Protein A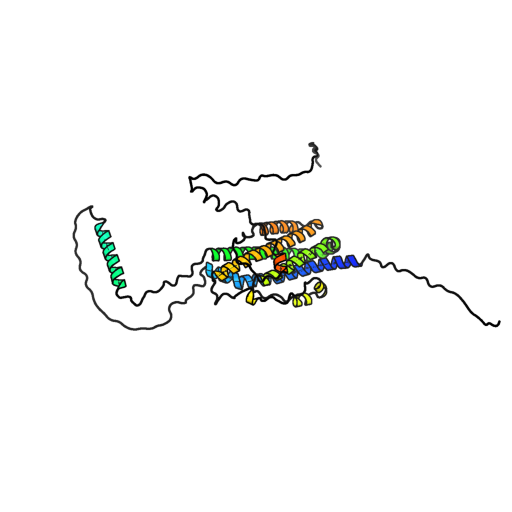F-A0A8R1Y646-F1 (afdb_monomer_lite)

Sequence (381 aa):
MPRSSKRNHPKTAKSTHMQVKSTTNSNLDDDREKVEAAIFFLRCQEWMTRKYIKEIRIIYLNPLDELCSGKKRVVESVSKSMEHSSSDSARGANKVAGVGDGRIFSMDKVSEKLQQALKILQRNDGEMAQSYRPVTREKTVSLADCCALYRLKTVLEAMQELLDIQASLDKWFENNKTNMNVYKSRLKNLLTSALTNFEMAYIITELFAVQQVPRQEIQKIKPEYSKYIRPDINTRDITIINKPLDKGVITRDYIKKLEGQINHFRTVVYEIAKNLEIIIELIIADVRDHHLEVNVKQIAMIIDNLPPKYRFPETIHHLSSFAKKLLANAPPNPDSGHIFGSFLNDSHSGSTNSRLLTQASERSKSCSLRSHTDMSATYEA

Structure (mmCIF, N/CA/C/O backbone):
data_AF-A0A8R1Y646-F1
#
_entry.id   AF-A0A8R1Y646-F1
#
loop_
_atom_site.group_PDB
_atom_site.id
_atom_site.type_symbol
_atom_site.label_atom_id
_atom_site.label_alt_id
_atom_site.label_comp_id
_atom_site.label_asym_id
_atom_site.label_entity_id
_atom_site.label_seq_id
_atom_site.pdbx_PDB_ins_code
_atom_site.Cartn_x
_atom_site.Cartn_y
_atom_site.Cartn_z
_atom_site.occupancy
_atom_site.B_iso_or_equiv
_atom_site.auth_seq_id
_atom_site.auth_comp_id
_atom_site.auth_asym_id
_atom_site.auth_atom_id
_atom_site.pdbx_PDB_model_num
ATOM 1 N N . MET A 1 1 ? -97.621 -12.076 -2.045 1.00 40.16 1 MET A N 1
ATOM 2 C CA . MET A 1 1 ? -98.147 -13.408 -1.662 1.00 40.16 1 MET A CA 1
ATOM 3 C C . MET A 1 1 ? -97.281 -14.484 -2.311 1.00 40.16 1 MET A C 1
ATOM 5 O O . MET A 1 1 ? -96.932 -14.254 -3.458 1.00 40.16 1 MET A O 1
ATOM 9 N N . PRO A 1 2 ? -97.006 -15.657 -1.706 1.00 48.69 2 PRO A N 1
ATOM 10 C CA . PRO A 1 2 ? -96.824 -15.981 -0.286 1.00 48.69 2 PRO A CA 1
ATOM 11 C C . PRO A 1 2 ? -95.519 -16.786 0.021 1.00 48.69 2 PRO A C 1
ATOM 13 O O . PRO A 1 2 ? -94.970 -17.445 -0.848 1.00 48.69 2 PRO A O 1
ATOM 16 N N . ARG A 1 3 ? -95.152 -16.805 1.320 1.00 40.31 3 ARG A N 1
ATOM 17 C CA . ARG A 1 3 ? -94.457 -17.866 2.112 1.00 40.31 3 ARG A CA 1
ATOM 18 C C . ARG A 1 3 ? -92.945 -18.112 1.882 1.00 40.31 3 ARG A C 1
ATOM 20 O O . ARG A 1 3 ? -92.537 -18.500 0.805 1.00 40.31 3 ARG A O 1
ATOM 27 N N . SER A 1 4 ? -92.045 -17.830 2.839 1.00 44.28 4 SER A N 1
ATOM 28 C CA . SER A 1 4 ? -91.867 -18.361 4.221 1.00 44.28 4 SER A CA 1
ATOM 29 C C . SER A 1 4 ? -91.226 -19.756 4.278 1.00 44.28 4 SER A C 1
ATOM 31 O O . SER A 1 4 ? -91.889 -20.732 3.952 1.00 44.28 4 SER A O 1
ATOM 33 N N . SER A 1 5 ? -89.994 -19.866 4.800 1.00 43.81 5 SER A N 1
ATOM 34 C CA . SER A 1 5 ? -89.724 -20.416 6.150 1.00 43.81 5 SER A CA 1
ATOM 35 C C . SER A 1 5 ? -88.210 -20.395 6.471 1.00 43.81 5 SER A C 1
ATOM 37 O O . SER A 1 5 ? -87.403 -20.727 5.616 1.00 43.81 5 SER A O 1
ATOM 39 N N . LYS A 1 6 ? -87.827 -19.812 7.625 1.00 44.69 6 LYS A N 1
ATOM 40 C CA . LYS A 1 6 ? -87.193 -20.463 8.807 1.00 44.69 6 LYS A CA 1
ATOM 41 C C . LYS A 1 6 ? -85.725 -20.898 8.614 1.00 44.69 6 LYS A C 1
ATOM 43 O O . LYS A 1 6 ? -85.408 -21.542 7.638 1.00 44.69 6 LYS A O 1
ATOM 48 N N . ARG A 1 7 ? -84.787 -20.746 9.551 1.00 41.31 7 ARG A N 1
ATOM 49 C CA . ARG A 1 7 ? -84.633 -20.087 10.865 1.00 41.31 7 ARG A CA 1
ATOM 50 C C . ARG A 1 7 ? -83.195 -20.451 11.301 1.00 41.31 7 ARG A C 1
ATOM 52 O O . ARG A 1 7 ? -82.766 -21.555 10.982 1.00 41.31 7 ARG A O 1
ATOM 59 N N . ASN A 1 8 ? -82.538 -19.579 12.073 1.00 42.00 8 ASN A N 1
ATOM 60 C CA . ASN A 1 8 ? -81.530 -19.853 13.127 1.00 42.00 8 ASN A CA 1
ATOM 61 C C . ASN A 1 8 ? -80.222 -19.038 13.004 1.00 42.00 8 ASN A C 1
ATOM 63 O O . ASN A 1 8 ? -79.324 -19.351 12.235 1.00 42.00 8 ASN A O 1
ATOM 67 N N . HIS A 1 9 ? -80.127 -18.013 13.856 1.00 38.75 9 HIS A N 1
ATOM 68 C CA . HIS A 1 9 ? -78.897 -17.409 14.396 1.00 38.75 9 HIS A CA 1
ATOM 69 C C . HIS A 1 9 ? -78.486 -18.190 15.672 1.00 38.75 9 HIS A C 1
ATOM 71 O O . HIS A 1 9 ? -79.383 -18.802 16.262 1.00 38.75 9 HIS A O 1
ATOM 77 N N . PRO A 1 10 ? -77.212 -18.184 16.146 1.00 41.09 10 PRO A N 1
ATOM 78 C CA . PRO A 1 10 ? -76.658 -17.015 16.861 1.00 41.09 10 PRO A CA 1
ATOM 79 C C . PRO A 1 10 ? -75.132 -16.747 16.763 1.00 41.09 10 PRO A C 1
ATOM 81 O O . PRO A 1 10 ? -74.328 -17.643 16.553 1.00 41.09 10 PRO A O 1
ATOM 84 N N . LYS A 1 11 ? -74.795 -15.459 16.974 1.00 40.72 11 LYS A N 1
ATOM 85 C CA . LYS A 1 11 ? -73.634 -14.836 17.664 1.00 40.72 11 LYS A CA 1
ATOM 86 C C . LYS A 1 11 ? -72.267 -15.555 17.638 1.00 40.72 11 LYS A C 1
ATOM 88 O O . LYS A 1 11 ? -72.144 -16.650 18.168 1.00 40.72 11 LYS A O 1
ATOM 93 N N . THR A 1 12 ? -71.194 -14.849 17.242 1.00 38.22 12 THR A N 1
ATOM 94 C CA . THR A 1 12 ? -70.172 -14.217 18.130 1.00 38.22 12 THR A CA 1
ATOM 95 C C . THR A 1 12 ? -69.019 -13.611 17.292 1.00 38.22 12 THR A C 1
ATOM 97 O O . THR A 1 12 ? -68.732 -14.056 16.186 1.00 38.22 12 THR A O 1
ATOM 100 N N . ALA A 1 13 ? -68.420 -12.545 17.825 1.00 37.38 13 ALA A N 1
ATOM 101 C CA . ALA A 1 13 ? -67.476 -11.583 17.253 1.00 37.38 13 ALA A CA 1
ATOM 102 C C . ALA A 1 13 ? -66.202 -12.119 16.564 1.00 37.38 13 ALA A C 1
ATOM 104 O O . ALA A 1 13 ? -65.573 -13.061 17.041 1.00 37.38 13 ALA A O 1
ATOM 105 N N . LYS A 1 14 ? -65.727 -11.382 15.545 1.00 43.88 14 LYS A N 1
ATOM 106 C CA . LYS A 1 14 ? -64.296 -11.276 15.211 1.00 43.88 14 LYS A CA 1
ATOM 107 C C . LYS A 1 14 ? -63.901 -9.822 14.939 1.00 43.88 14 LYS A C 1
ATOM 109 O O . LYS A 1 14 ? -64.386 -9.185 14.012 1.00 43.88 14 LYS A O 1
ATOM 114 N N . SER A 1 15 ? -63.031 -9.350 15.825 1.00 39.81 15 SER A N 1
A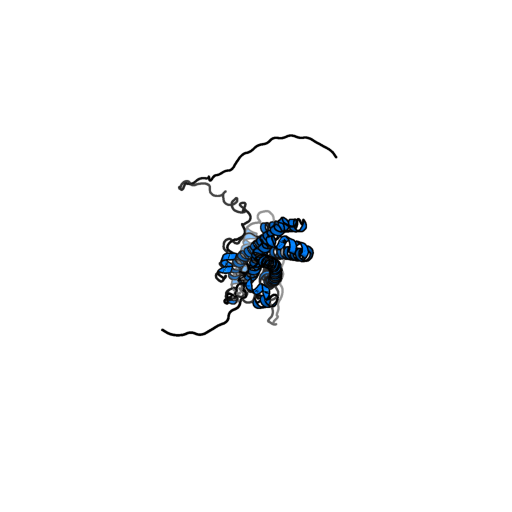TOM 115 C CA . SER A 1 15 ? -62.260 -8.111 15.808 1.00 39.81 15 SER A CA 1
ATOM 116 C C . SER A 1 15 ? -61.292 -8.079 14.620 1.00 39.81 15 SER A C 1
ATOM 118 O O . SER A 1 15 ? -60.575 -9.054 14.388 1.00 39.81 15 SER A O 1
ATOM 120 N N . THR A 1 16 ? -61.242 -6.957 13.899 1.00 43.12 16 THR A N 1
ATOM 121 C CA . THR A 1 16 ? -60.215 -6.675 12.887 1.00 43.12 16 THR A CA 1
ATOM 122 C C . THR A 1 16 ? -59.122 -5.841 13.544 1.00 43.12 16 THR A C 1
ATOM 124 O O . THR A 1 16 ? -59.188 -4.616 13.600 1.00 43.12 16 THR A O 1
ATOM 127 N N . HIS A 1 17 ? -58.121 -6.530 14.085 1.00 44.28 17 HIS A N 1
ATOM 128 C CA . HIS A 1 17 ? -56.900 -5.930 14.606 1.00 44.28 17 HIS A CA 1
ATOM 129 C C . HIS A 1 17 ? -56.052 -5.439 13.421 1.00 44.28 17 HIS A C 1
ATOM 131 O O . HIS A 1 17 ? -55.435 -6.239 12.719 1.00 44.28 17 HIS A O 1
ATOM 137 N N . MET A 1 18 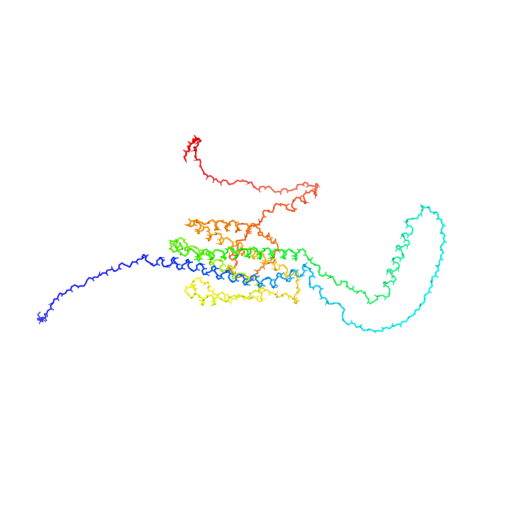? -55.997 -4.123 13.192 1.00 45.62 18 MET A N 1
ATOM 138 C CA . MET A 1 18 ? -54.928 -3.525 12.390 1.00 45.62 18 MET A CA 1
ATOM 139 C C . MET A 1 18 ? -53.623 -3.686 13.174 1.00 45.62 18 MET A C 1
ATOM 141 O O . MET A 1 18 ? -53.406 -3.038 14.196 1.00 45.62 18 MET A O 1
ATOM 145 N N . GLN A 1 19 ? -52.774 -4.618 12.746 1.00 43.00 19 GLN A N 1
ATOM 146 C CA . GLN A 1 19 ? -51.403 -4.724 13.232 1.00 43.00 19 GLN A CA 1
ATOM 147 C C . GLN A 1 19 ? -50.601 -3.520 12.729 1.00 43.00 19 GLN A C 1
ATOM 149 O O . GLN A 1 19 ? -50.242 -3.430 11.556 1.00 43.00 19 GLN A O 1
ATOM 154 N N . VAL A 1 20 ? -50.298 -2.609 13.651 1.00 44.31 20 VAL A N 1
ATOM 155 C CA . VAL A 1 20 ? -49.188 -1.665 13.533 1.00 44.31 20 VAL A CA 1
ATOM 156 C C . VAL A 1 20 ? -47.902 -2.491 13.527 1.00 44.31 20 VAL A C 1
ATOM 158 O O . VAL A 1 20 ? -47.555 -3.134 14.516 1.00 44.31 20 VAL A O 1
ATOM 161 N N . LYS A 1 21 ? -47.222 -2.525 12.380 1.00 42.44 21 LYS A N 1
ATOM 162 C CA . LYS A 1 21 ? -45.924 -3.182 12.214 1.00 42.44 21 LYS A CA 1
ATOM 163 C C . LYS A 1 21 ? -44.884 -2.370 12.994 1.00 42.44 21 LYS A C 1
ATOM 165 O O . LYS A 1 21 ? -44.671 -1.199 12.705 1.00 42.44 21 LYS A O 1
ATOM 170 N N . SER A 1 22 ? -44.271 -2.984 13.998 1.00 41.16 22 SER A N 1
ATOM 171 C CA . SER A 1 22 ? -43.205 -2.404 14.818 1.00 41.16 22 SER A CA 1
ATOM 172 C C . SER A 1 22 ? -41.946 -2.136 13.980 1.00 41.16 22 SER A C 1
ATOM 174 O O . SER A 1 22 ? -41.256 -3.076 13.586 1.00 41.16 22 SER A O 1
ATOM 176 N N . THR A 1 23 ? -41.632 -0.868 13.716 1.00 47.03 23 THR A N 1
ATOM 177 C CA . THR A 1 23 ? -40.525 -0.428 12.838 1.00 47.03 23 THR A CA 1
ATOM 178 C C . THR A 1 23 ? -39.174 -0.259 13.552 1.00 47.03 23 THR A C 1
ATOM 180 O O . THR A 1 23 ? -38.216 0.216 12.953 1.00 47.03 23 THR A O 1
ATOM 183 N N . THR A 1 24 ? -39.057 -0.609 14.835 1.00 48.28 24 THR A N 1
ATOM 184 C CA . THR A 1 24 ? -37.911 -0.153 15.648 1.00 48.28 24 THR A CA 1
ATOM 185 C C . THR A 1 24 ? -36.691 -1.087 15.618 1.00 48.28 24 THR A C 1
ATOM 187 O O . THR A 1 24 ? -35.575 -0.624 15.834 1.00 48.28 24 THR A O 1
ATOM 190 N N . ASN A 1 25 ? -36.846 -2.375 15.283 1.00 49.06 25 ASN A N 1
ATOM 191 C CA . ASN A 1 25 ? -35.729 -3.336 15.348 1.00 49.06 25 ASN A CA 1
ATOM 192 C C . ASN A 1 25 ? -34.966 -3.531 14.027 1.00 49.06 25 ASN A C 1
ATOM 194 O O . ASN A 1 25 ? -33.797 -3.904 14.070 1.00 49.06 25 ASN A O 1
ATOM 198 N N . SER A 1 26 ? -35.568 -3.251 12.865 1.00 57.34 26 SER A N 1
ATOM 199 C CA . SER A 1 26 ? -34.918 -3.493 11.564 1.00 57.34 26 SER A CA 1
ATOM 200 C C . SER A 1 26 ? -33.691 -2.608 11.331 1.00 57.34 26 SER A C 1
ATOM 202 O O . SER A 1 26 ? -32.719 -3.044 10.726 1.00 57.34 26 SER A O 1
ATOM 204 N N . ASN A 1 27 ? -33.714 -1.375 11.843 1.00 64.56 27 ASN A N 1
ATOM 205 C CA . ASN A 1 27 ? -32.642 -0.405 11.604 1.00 64.56 27 ASN A CA 1
ATOM 206 C C . ASN A 1 27 ? -31.377 -0.714 12.420 1.00 64.56 27 ASN A C 1
ATOM 208 O O . ASN A 1 27 ? -30.274 -0.405 11.987 1.00 64.56 27 ASN A O 1
ATOM 212 N N . LEU A 1 28 ? -31.521 -1.331 13.599 1.00 63.59 28 LEU A N 1
ATOM 213 C CA . LEU A 1 28 ? -30.384 -1.666 14.462 1.00 63.59 28 LEU A CA 1
ATOM 214 C C . LEU A 1 28 ? -29.548 -2.824 13.913 1.00 63.59 28 LEU A C 1
ATOM 216 O O . LEU A 1 28 ? -28.360 -2.905 14.238 1.00 63.59 28 LEU A O 1
ATOM 220 N N . ASP A 1 29 ? -30.175 -3.720 13.156 1.00 81.31 29 ASP A N 1
ATOM 221 C CA . ASP A 1 29 ? -29.496 -4.829 12.490 1.00 81.31 29 ASP A CA 1
ATOM 222 C C . ASP A 1 29 ? -28.790 -4.336 11.219 1.00 81.31 29 ASP A C 1
ATOM 224 O O . ASP A 1 29 ? -27.612 -4.615 11.027 1.00 81.31 29 ASP A O 1
ATOM 228 N N . ASP A 1 30 ? -29.448 -3.463 10.444 1.00 90.25 30 ASP A N 1
ATOM 229 C CA . ASP A 1 30 ? -28.854 -2.795 9.273 1.00 90.25 30 ASP A CA 1
ATOM 230 C C . ASP A 1 30 ? -27.626 -1.941 9.642 1.00 90.25 30 ASP A C 1
ATOM 232 O O . ASP A 1 30 ? -26.583 -2.023 8.994 1.00 90.25 30 ASP A O 1
ATOM 236 N N . ASP A 1 31 ? -27.702 -1.158 10.724 1.00 93.00 31 ASP A N 1
ATOM 237 C CA . ASP A 1 31 ? -26.575 -0.338 11.187 1.00 93.00 31 ASP A CA 1
ATOM 238 C C . ASP A 1 31 ? -25.377 -1.207 11.612 1.00 93.00 31 ASP A C 1
ATOM 240 O O . ASP A 1 31 ? -24.228 -0.861 11.335 1.00 93.00 31 ASP A O 1
ATOM 244 N N . ARG A 1 32 ? -25.632 -2.358 12.251 1.00 92.31 32 ARG A N 1
ATOM 245 C CA . ARG A 1 32 ? -24.582 -3.313 12.633 1.00 92.31 32 ARG A CA 1
ATOM 246 C C . ARG A 1 32 ? -23.954 -3.960 11.400 1.00 92.31 32 ARG A C 1
ATOM 248 O O . ARG A 1 32 ? -22.730 -3.992 11.296 1.00 92.31 32 ARG A O 1
ATOM 255 N N . GLU A 1 33 ? -24.782 -4.433 10.473 1.00 93.44 33 GLU A N 1
ATOM 256 C CA . GLU A 1 33 ? -24.338 -5.049 9.223 1.00 93.44 33 GLU A CA 1
ATOM 257 C C . GLU A 1 33 ? -23.420 -4.102 8.438 1.00 93.44 33 GLU A C 1
ATOM 259 O O . GLU A 1 33 ? -22.373 -4.516 7.951 1.00 93.44 33 GLU A O 1
ATOM 264 N N . LYS A 1 34 ? -23.757 -2.807 8.371 1.00 95.12 34 LYS A N 1
ATOM 265 C CA . LYS A 1 34 ? -22.938 -1.795 7.687 1.00 95.12 34 LYS A CA 1
ATOM 266 C C . LYS A 1 34 ? -21.561 -1.602 8.316 1.00 95.12 34 LYS A C 1
ATOM 268 O O . LYS A 1 34 ? -20.589 -1.442 7.581 1.00 95.12 34 LYS A O 1
ATOM 273 N N . VAL A 1 35 ? -21.460 -1.628 9.647 1.00 94.69 35 VAL A N 1
ATOM 274 C CA . VAL A 1 35 ? -20.165 -1.549 10.348 1.00 94.69 35 VAL A CA 1
ATOM 275 C C . VAL A 1 35 ? -19.332 -2.800 10.075 1.00 94.69 35 VAL A C 1
ATOM 277 O O . VAL A 1 35 ? -18.165 -2.694 9.704 1.00 94.69 35 VAL A O 1
ATOM 280 N N . GLU A 1 36 ? -19.932 -3.986 10.191 1.00 94.62 36 GLU A N 1
ATOM 281 C CA . GLU A 1 36 ? -19.240 -5.252 9.921 1.00 94.62 36 GLU A CA 1
ATOM 282 C C . GLU A 1 36 ? -18.808 -5.363 8.444 1.00 94.62 36 GLU A C 1
ATOM 284 O O . GLU A 1 36 ? -17.696 -5.813 8.152 1.00 94.62 36 GLU A O 1
ATOM 289 N N . ALA A 1 37 ? -19.634 -4.877 7.512 1.00 96.56 37 ALA A N 1
ATOM 290 C CA . ALA A 1 37 ? -19.300 -4.767 6.096 1.00 96.56 37 ALA A CA 1
ATOM 291 C C . ALA A 1 37 ? -18.143 -3.786 5.856 1.00 96.56 37 ALA A C 1
ATOM 293 O O . ALA A 1 37 ? -17.240 -4.093 5.079 1.00 96.56 37 ALA A O 1
ATOM 294 N N . ALA A 1 38 ? -18.121 -2.632 6.533 1.00 97.06 38 ALA A N 1
ATOM 295 C CA . ALA A 1 38 ? -17.035 -1.660 6.407 1.00 97.06 38 ALA A CA 1
ATOM 296 C C . ALA A 1 38 ? -15.682 -2.276 6.800 1.00 97.06 38 ALA A C 1
ATOM 298 O O . ALA A 1 38 ? -14.720 -2.187 6.037 1.00 97.06 38 ALA A O 1
ATOM 299 N N . ILE A 1 39 ? -15.627 -2.972 7.941 1.00 96.56 39 ILE A N 1
ATOM 300 C CA . ILE A 1 39 ? -14.419 -3.669 8.415 1.00 96.56 39 ILE A CA 1
ATOM 301 C C . ILE A 1 39 ? -13.996 -4.748 7.413 1.00 96.56 39 ILE A C 1
ATOM 303 O O . ILE A 1 39 ? -12.819 -4.851 7.066 1.00 96.56 39 ILE A O 1
ATOM 307 N N . PHE A 1 40 ? -14.952 -5.525 6.895 1.00 97.00 40 PHE A N 1
ATOM 308 C CA . PHE A 1 40 ? -14.676 -6.522 5.863 1.00 97.00 40 PHE A CA 1
ATOM 309 C C . PHE A 1 40 ? -14.055 -5.902 4.602 1.00 97.00 40 PHE A C 1
ATOM 311 O O . PHE A 1 40 ? -13.028 -6.386 4.123 1.00 97.00 40 PHE A O 1
ATOM 318 N N . PHE A 1 41 ? -14.631 -4.816 4.077 1.00 97.88 41 PHE A N 1
ATOM 319 C CA . PHE A 1 41 ? -14.115 -4.166 2.872 1.00 97.88 41 PHE A CA 1
ATOM 320 C C . PHE A 1 41 ? -12.746 -3.522 3.086 1.00 97.88 41 PHE A C 1
ATOM 322 O O . PHE A 1 41 ? -11.921 -3.592 2.175 1.00 97.88 41 PHE A O 1
ATOM 329 N N . LEU A 1 42 ? -12.461 -2.985 4.278 1.00 97.81 42 LEU A N 1
ATOM 330 C CA . LEU A 1 42 ? -11.115 -2.534 4.639 1.00 97.81 42 LEU A CA 1
ATOM 331 C C . LEU A 1 42 ? -10.119 -3.702 4.617 1.00 97.81 42 LEU A C 1
ATOM 333 O O . LEU A 1 42 ? -9.086 -3.604 3.961 1.00 97.81 42 LEU A O 1
ATOM 337 N N . ARG A 1 43 ? -10.435 -4.850 5.225 1.00 97.25 43 ARG A N 1
ATOM 338 C CA . ARG A 1 43 ? -9.555 -6.037 5.175 1.00 97.25 43 ARG A CA 1
ATOM 339 C C . ARG A 1 43 ? -9.295 -6.516 3.750 1.00 97.25 43 ARG A C 1
ATOM 341 O O . ARG A 1 43 ? -8.152 -6.774 3.373 1.00 97.25 43 ARG A O 1
ATOM 348 N N . CYS A 1 44 ? -10.346 -6.613 2.934 1.00 97.06 44 CYS A N 1
ATOM 349 C CA . CYS A 1 44 ? -10.207 -6.997 1.531 1.00 97.06 44 CYS A CA 1
ATOM 350 C C . CYS A 1 44 ? -9.353 -5.994 0.758 1.00 97.06 44 CYS A C 1
ATOM 352 O O . CYS A 1 44 ? -8.489 -6.396 -0.020 1.00 97.06 44 CYS A O 1
ATOM 354 N N . GLN A 1 45 ? -9.582 -4.699 0.967 1.00 97.06 45 GLN A N 1
ATOM 355 C CA . GLN A 1 45 ? -8.807 -3.655 0.322 1.00 97.06 45 GLN A CA 1
ATOM 356 C C . GLN A 1 45 ? -7.330 -3.727 0.705 1.00 97.06 45 GLN A C 1
ATOM 358 O O . GLN A 1 45 ? -6.492 -3.669 -0.196 1.00 97.06 45 GLN A O 1
ATOM 363 N N . GLU A 1 46 ? -7.003 -3.902 1.988 1.00 97.62 46 GLU A N 1
ATOM 364 C CA . GLU A 1 46 ? -5.621 -4.050 2.451 1.00 97.62 46 GLU A CA 1
ATOM 365 C C . GLU A 1 46 ? -4.938 -5.223 1.739 1.00 97.62 46 GLU A C 1
ATOM 367 O O . GLU A 1 46 ? -3.897 -5.059 1.097 1.00 97.62 46 GLU A O 1
ATOM 372 N N . TRP A 1 47 ? -5.567 -6.399 1.790 1.00 97.06 47 TRP A N 1
ATOM 373 C CA . TRP A 1 47 ? -5.053 -7.623 1.186 1.00 97.06 47 TRP A CA 1
ATOM 374 C C . TRP A 1 47 ? -4.817 -7.481 -0.325 1.00 97.06 47 TRP A C 1
ATOM 376 O O . TRP A 1 47 ? -3.722 -7.778 -0.815 1.00 97.06 47 TRP A O 1
ATOM 386 N N . MET A 1 48 ? -5.812 -6.977 -1.063 1.00 97.00 48 MET A N 1
ATOM 387 C CA . MET A 1 48 ? -5.699 -6.746 -2.507 1.00 97.00 48 MET A CA 1
ATOM 388 C C . MET A 1 48 ? -4.583 -5.750 -2.822 1.00 97.00 48 MET A C 1
ATOM 390 O O . MET A 1 48 ? -3.757 -5.995 -3.699 1.00 97.00 48 MET A O 1
ATOM 394 N N . THR A 1 49 ? -4.521 -4.643 -2.084 1.00 97.75 49 THR A N 1
ATOM 395 C CA . THR A 1 49 ? -3.542 -3.582 -2.334 1.00 97.75 49 THR A CA 1
ATOM 396 C C . THR A 1 49 ? -2.126 -4.078 -2.065 1.00 97.75 49 THR A C 1
ATOM 398 O O . THR A 1 49 ? -1.258 -3.876 -2.910 1.00 97.75 49 THR A O 1
ATOM 401 N N . ARG A 1 50 ? -1.892 -4.811 -0.963 1.00 97.81 50 ARG A N 1
ATOM 402 C CA . ARG A 1 50 ? -0.595 -5.448 -0.664 1.00 97.81 50 ARG A CA 1
ATOM 403 C C . ARG A 1 50 ? -0.143 -6.382 -1.790 1.00 97.81 50 ARG A C 1
ATOM 405 O O . ARG A 1 50 ? 1.030 -6.367 -2.170 1.00 97.81 50 ARG A O 1
ATOM 412 N N . LYS A 1 51 ? -1.065 -7.163 -2.365 1.00 96.50 51 LYS A N 1
ATOM 413 C CA . LYS A 1 51 ? -0.779 -8.008 -3.535 1.00 96.50 51 LYS A CA 1
ATOM 414 C C . LYS A 1 51 ? -0.378 -7.161 -4.748 1.00 96.50 51 LYS A C 1
ATOM 416 O O . LYS A 1 51 ? 0.675 -7.404 -5.337 1.00 96.50 51 LYS A O 1
ATOM 421 N N . TYR A 1 52 ? -1.163 -6.139 -5.084 1.00 96.31 52 TYR A N 1
ATOM 422 C CA . TYR A 1 52 ? -0.918 -5.305 -6.262 1.00 96.31 52 TYR A CA 1
ATOM 423 C C . TYR A 1 52 ? 0.377 -4.494 -6.160 1.00 96.31 52 TYR A C 1
ATOM 425 O O . TYR A 1 52 ? 1.142 -4.470 -7.120 1.00 96.31 52 TYR A O 1
ATOM 433 N N . ILE A 1 53 ? 0.697 -3.888 -5.009 1.00 96.88 53 ILE A N 1
ATOM 434 C CA . ILE A 1 53 ? 1.958 -3.140 -4.850 1.00 9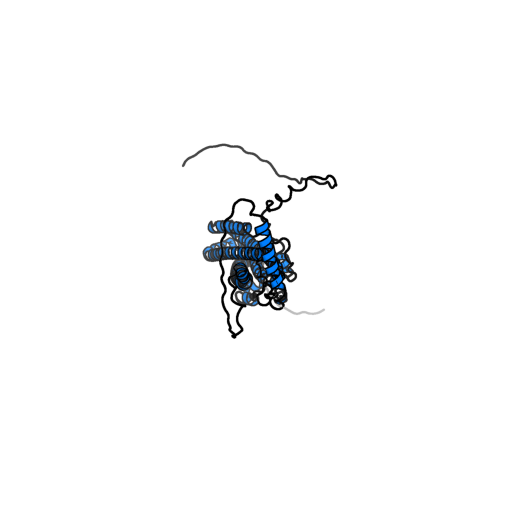6.88 53 ILE A CA 1
ATOM 435 C C . ILE A 1 53 ? 3.183 -4.050 -4.978 1.00 96.88 53 ILE A C 1
ATOM 437 O O . ILE A 1 53 ? 4.211 -3.617 -5.497 1.00 96.88 53 ILE A O 1
ATOM 441 N N . LYS A 1 54 ? 3.085 -5.318 -4.552 1.00 96.06 54 LYS A N 1
ATOM 442 C CA . LYS A 1 54 ? 4.162 -6.300 -4.720 1.00 96.06 54 LYS A CA 1
ATOM 443 C C . LYS A 1 54 ? 4.391 -6.606 -6.200 1.00 96.06 54 LYS A C 1
ATOM 445 O O . LYS A 1 54 ? 5.538 -6.613 -6.640 1.00 96.06 54 LYS A O 1
ATOM 450 N N . GLU A 1 55 ? 3.322 -6.801 -6.970 1.00 93.38 55 GLU A N 1
ATOM 451 C CA . GLU A 1 55 ? 3.414 -6.989 -8.423 1.00 93.38 55 GLU A CA 1
ATOM 452 C C . GLU A 1 55 ? 3.954 -5.734 -9.128 1.00 93.38 55 GLU A C 1
ATOM 454 O O . GLU A 1 55 ? 4.852 -5.848 -9.960 1.00 93.38 55 GLU A O 1
ATOM 459 N N . ILE A 1 56 ? 3.512 -4.529 -8.740 1.00 93.94 56 ILE A N 1
ATOM 460 C CA . ILE A 1 56 ? 4.031 -3.267 -9.297 1.00 93.94 56 ILE A CA 1
ATOM 461 C C . ILE A 1 56 ? 5.533 -3.123 -9.030 1.00 93.94 56 ILE A C 1
ATOM 463 O O . ILE A 1 56 ? 6.283 -2.738 -9.930 1.00 93.94 56 ILE A O 1
ATOM 467 N N . ARG A 1 57 ? 5.997 -3.463 -7.818 1.00 94.69 57 ARG A N 1
ATOM 468 C CA . ARG A 1 57 ? 7.430 -3.451 -7.490 1.00 94.69 57 ARG A CA 1
ATOM 469 C C . ARG A 1 57 ? 8.218 -4.359 -8.436 1.00 94.69 57 ARG A C 1
ATOM 471 O O . ARG A 1 57 ? 9.224 -3.930 -8.984 1.00 94.69 57 ARG A O 1
ATOM 478 N N . ILE A 1 58 ? 7.734 -5.576 -8.677 1.00 90.25 58 ILE A N 1
ATOM 479 C CA . ILE A 1 58 ? 8.412 -6.558 -9.535 1.00 90.25 58 ILE A CA 1
ATOM 480 C C . ILE A 1 58 ? 8.409 -6.129 -11.008 1.00 90.25 58 ILE A C 1
ATOM 482 O O . ILE A 1 58 ? 9.447 -6.200 -11.661 1.00 90.25 58 ILE A O 1
ATOM 486 N N . ILE A 1 59 ? 7.259 -5.696 -11.531 1.00 87.50 59 ILE A N 1
ATOM 487 C CA . ILE A 1 59 ? 7.057 -5.468 -12.971 1.00 87.50 59 ILE A CA 1
ATOM 488 C C . ILE A 1 59 ? 7.572 -4.092 -13.414 1.00 87.50 59 ILE A C 1
ATOM 490 O O . ILE A 1 59 ? 8.097 -3.968 -14.517 1.00 87.50 59 ILE A O 1
ATOM 494 N N . TYR A 1 60 ? 7.430 -3.061 -12.575 1.00 90.44 60 TYR A N 1
ATOM 495 C CA . TYR A 1 60 ? 7.694 -1.670 -12.958 1.00 90.44 60 TYR A CA 1
ATOM 496 C C . TYR A 1 60 ? 8.881 -1.065 -12.207 1.00 90.44 60 TYR A C 1
ATOM 498 O O . TYR A 1 60 ? 9.764 -0.487 -12.839 1.00 90.44 60 TYR A O 1
ATOM 506 N N . LEU A 1 61 ? 8.927 -1.197 -10.874 1.00 92.44 61 LEU A N 1
ATOM 507 C CA . LEU A 1 61 ? 9.957 -0.542 -10.059 1.00 92.44 61 LEU A CA 1
ATOM 508 C C . LEU A 1 61 ? 11.332 -1.200 -10.219 1.00 92.44 61 LEU A C 1
ATOM 510 O O . LEU A 1 61 ? 12.309 -0.499 -10.459 1.00 92.44 61 LEU A O 1
ATOM 514 N N . ASN A 1 62 ? 11.415 -2.528 -10.107 1.00 90.38 62 ASN A N 1
ATOM 515 C CA . ASN A 1 62 ? 12.684 -3.252 -10.160 1.00 90.38 62 ASN A CA 1
ATOM 516 C C . ASN A 1 62 ? 13.415 -3.044 -11.500 1.00 90.38 62 ASN A C 1
ATOM 518 O O . ASN A 1 62 ? 14.605 -2.744 -11.459 1.00 90.38 62 ASN A O 1
ATOM 522 N N . PRO A 1 63 ? 12.756 -3.099 -12.678 1.00 86.62 63 PRO A N 1
ATOM 523 C CA . PRO A 1 63 ? 13.428 -2.780 -13.939 1.00 86.62 63 PRO A CA 1
ATOM 524 C C . PRO A 1 63 ? 13.951 -1.338 -14.020 1.00 86.62 63 PRO A C 1
ATOM 526 O O . PRO A 1 63 ? 15.005 -1.109 -14.612 1.00 86.62 63 PRO A O 1
ATOM 529 N N . LEU A 1 64 ? 13.247 -0.362 -13.431 1.00 87.88 64 LEU A N 1
ATOM 530 C CA . LEU A 1 64 ? 13.722 1.028 -13.356 1.00 87.88 64 LEU A CA 1
ATOM 531 C C . LEU A 1 64 ? 14.918 1.163 -12.416 1.00 87.88 64 LEU A C 1
ATOM 533 O O . LEU A 1 64 ? 15.868 1.866 -12.747 1.00 87.88 64 LEU A O 1
ATOM 537 N N . ASP A 1 65 ? 14.883 0.490 -11.266 1.00 89.88 65 ASP A N 1
ATOM 538 C CA . ASP A 1 65 ? 16.001 0.472 -10.323 1.00 89.88 65 ASP A CA 1
ATOM 539 C C . ASP A 1 65 ? 17.236 -0.165 -10.969 1.00 89.88 65 ASP A C 1
ATOM 541 O O . ASP A 1 65 ? 18.308 0.428 -10.947 1.00 89.88 65 ASP A O 1
ATOM 545 N N . GLU A 1 66 ? 17.077 -1.302 -11.657 1.00 85.31 66 GLU A N 1
ATOM 546 C CA . GLU A 1 66 ? 18.153 -1.968 -12.403 1.00 85.31 66 GLU A CA 1
ATOM 547 C C . GLU A 1 66 ? 18.751 -1.078 -13.505 1.00 85.31 66 GLU A C 1
ATOM 549 O O . GLU A 1 66 ? 19.976 -1.061 -13.681 1.00 85.31 66 GLU A O 1
ATOM 554 N N . LEU A 1 67 ? 17.903 -0.339 -14.235 1.00 82.94 67 LEU A N 1
ATOM 555 C CA . LEU A 1 67 ? 18.325 0.629 -15.250 1.00 82.94 67 LEU A CA 1
ATOM 556 C C . LEU A 1 67 ? 19.148 1.758 -14.617 1.00 82.94 67 LEU A C 1
ATOM 558 O O . LEU A 1 67 ? 20.253 2.041 -15.077 1.00 82.94 67 LEU A O 1
ATOM 562 N N . CYS A 1 68 ? 18.627 2.378 -13.557 1.00 84.50 68 CYS A N 1
ATOM 563 C CA . CYS A 1 68 ? 19.247 3.523 -12.893 1.00 84.50 68 CYS A CA 1
ATOM 564 C C . CYS A 1 68 ? 20.505 3.145 -12.097 1.00 84.50 68 CYS A C 1
ATOM 566 O O . CYS A 1 68 ? 21.448 3.931 -12.031 1.00 84.50 68 CYS A O 1
ATOM 568 N N . SER A 1 69 ? 20.556 1.944 -11.515 1.00 82.62 69 SER A N 1
ATOM 569 C CA . SER A 1 69 ? 21.689 1.466 -10.717 1.00 82.62 69 SER A CA 1
ATOM 570 C C . SER A 1 69 ? 22.792 0.818 -11.561 1.00 82.62 69 SER A C 1
ATOM 572 O O . SER A 1 69 ? 23.856 0.499 -11.034 1.00 82.62 69 SER A O 1
ATOM 574 N N . GLY A 1 70 ? 22.534 0.528 -12.842 1.00 69.94 70 GLY A N 1
ATOM 575 C CA . GLY A 1 70 ? 23.470 -0.156 -13.737 1.00 69.94 70 GLY A CA 1
ATOM 576 C C . GLY A 1 70 ? 23.753 -1.625 -13.385 1.00 69.94 70 GLY A C 1
ATOM 577 O O . GLY A 1 70 ? 24.688 -2.201 -13.939 1.00 69.94 70 GLY A O 1
ATOM 578 N N . LYS A 1 71 ? 22.968 -2.253 -12.494 1.00 59.44 71 LYS A N 1
ATOM 579 C CA . LYS A 1 71 ? 23.253 -3.602 -11.952 1.00 59.44 71 LYS A CA 1
ATOM 580 C C . LYS A 1 71 ? 23.075 -4.733 -12.973 1.00 59.44 71 LYS A C 1
ATOM 582 O O . LYS A 1 71 ? 23.627 -5.808 -12.776 1.00 59.44 71 LYS A O 1
ATOM 587 N N . LYS A 1 72 ? 22.363 -4.492 -14.080 1.00 51.34 72 LYS A N 1
ATOM 588 C CA . LYS A 1 72 ? 22.168 -5.466 -15.170 1.00 51.34 72 LYS A CA 1
ATOM 589 C C . LYS A 1 72 ? 23.094 -5.260 -16.375 1.00 51.34 72 LYS A C 1
ATOM 591 O O . LYS A 1 72 ? 22.823 -5.793 -17.447 1.00 51.34 72 LYS A O 1
ATOM 596 N N . ARG A 1 73 ? 24.199 -4.514 -16.223 1.00 40.41 73 ARG A N 1
ATOM 597 C CA . ARG A 1 73 ? 25.276 -4.459 -17.230 1.00 40.41 73 ARG A CA 1
ATOM 598 C C . ARG A 1 73 ? 26.078 -5.770 -17.225 1.00 40.41 73 ARG A C 1
ATOM 600 O O . ARG A 1 73 ? 27.241 -5.794 -16.841 1.00 40.41 73 ARG A O 1
ATOM 607 N N . VAL A 1 74 ? 25.438 -6.872 -17.614 1.00 35.72 74 VAL A N 1
ATOM 608 C CA . VAL A 1 74 ? 26.049 -8.202 -17.721 1.00 35.72 74 VAL A CA 1
ATOM 609 C C . VAL A 1 74 ? 25.998 -8.644 -19.185 1.00 35.72 74 VAL A C 1
ATOM 611 O O . VAL A 1 74 ? 24.963 -9.068 -19.677 1.00 35.72 74 VAL A O 1
ATOM 614 N N . VAL A 1 75 ? 27.158 -8.509 -19.838 1.00 31.08 75 VAL A N 1
ATOM 615 C CA . VAL A 1 75 ? 27.692 -9.358 -20.920 1.00 31.08 75 VAL A CA 1
ATOM 616 C C . VAL A 1 75 ? 26.809 -9.537 -22.164 1.00 31.08 75 VAL A C 1
ATOM 618 O O . VAL A 1 75 ? 26.159 -10.558 -22.343 1.00 31.08 75 VAL A O 1
ATOM 621 N N . GLU A 1 76 ? 26.902 -8.594 -23.104 1.00 33.38 76 GLU A N 1
ATOM 622 C CA . GLU A 1 76 ? 26.502 -8.830 -24.505 1.00 33.38 76 GLU A CA 1
ATOM 623 C C . GLU A 1 76 ? 27.603 -8.425 -25.505 1.00 33.38 76 GLU A C 1
ATOM 625 O O . GLU A 1 76 ? 27.359 -8.117 -26.670 1.00 33.38 76 GLU A O 1
ATOM 630 N N . SER A 1 77 ? 28.861 -8.450 -25.061 1.00 32.34 77 SER A N 1
ATOM 631 C CA . SER A 1 77 ? 30.015 -8.218 -25.924 1.00 32.34 77 SER A CA 1
ATOM 632 C C . SER A 1 77 ? 31.158 -9.176 -25.582 1.00 32.34 77 SER A C 1
ATOM 634 O O . SER A 1 77 ? 31.620 -9.253 -24.450 1.00 32.34 77 SER A O 1
ATOM 636 N N . VAL A 1 78 ? 31.628 -9.857 -26.632 1.00 31.64 78 VAL A N 1
ATOM 637 C CA . VAL A 1 78 ? 32.786 -10.767 -26.716 1.00 31.64 78 VAL A CA 1
ATOM 638 C C . VAL A 1 78 ? 32.497 -12.244 -26.400 1.00 31.64 78 VAL A C 1
ATOM 640 O O . VAL A 1 78 ? 32.925 -12.816 -25.405 1.00 31.64 78 VAL A O 1
ATOM 643 N N . SER A 1 79 ? 31.820 -12.910 -27.334 1.00 31.11 79 SER A N 1
ATOM 644 C CA . SER A 1 79 ? 32.004 -14.341 -27.610 1.00 31.11 79 SER A CA 1
ATOM 645 C C . SER A 1 79 ? 31.829 -14.566 -29.117 1.00 31.11 79 SER A C 1
ATOM 647 O O . SER A 1 79 ? 30.891 -14.010 -29.689 1.00 31.11 79 SER A O 1
ATOM 649 N N . LYS A 1 80 ? 32.713 -15.386 -29.719 1.00 37.53 80 LYS A N 1
ATOM 650 C CA . LYS A 1 80 ? 33.048 -15.572 -31.162 1.00 37.53 80 LYS A CA 1
ATOM 651 C C . LYS A 1 80 ? 34.167 -14.611 -31.612 1.00 37.53 80 LYS A C 1
ATOM 653 O O . LYS A 1 80 ? 33.975 -13.409 -31.524 1.00 37.53 80 LYS A O 1
ATOM 658 N N . SER A 1 81 ? 35.349 -14.997 -32.091 1.00 37.69 81 SER A N 1
ATOM 659 C CA . SER A 1 81 ? 35.965 -16.261 -32.541 1.00 37.69 81 SER A CA 1
ATOM 660 C C . SER A 1 81 ? 37.485 -15.984 -32.660 1.00 37.69 81 SER A C 1
ATOM 662 O O . SER A 1 81 ? 37.854 -14.902 -33.100 1.00 37.69 81 SER A O 1
ATOM 664 N N . MET A 1 82 ? 38.364 -16.804 -32.081 1.00 35.62 82 MET A N 1
ATOM 665 C CA . MET A 1 82 ? 39.155 -17.844 -32.769 1.00 35.62 82 MET A CA 1
ATOM 666 C C . MET A 1 82 ? 40.260 -17.315 -33.716 1.00 35.62 82 MET A C 1
ATOM 668 O O . MET A 1 82 ? 39.984 -16.951 -34.849 1.00 35.62 82 MET A O 1
ATOM 672 N N . GLU A 1 83 ? 41.479 -17.279 -33.159 1.00 32.38 83 GLU A N 1
ATOM 673 C CA . GLU A 1 83 ? 42.777 -17.773 -33.672 1.00 32.38 83 GLU A CA 1
ATOM 674 C C . GLU A 1 83 ? 43.343 -17.405 -35.068 1.00 32.38 83 GLU A C 1
ATOM 676 O O . GLU A 1 83 ? 42.663 -17.409 -36.087 1.00 32.38 83 GLU A O 1
ATOM 681 N N . HIS A 1 84 ? 44.686 -17.270 -35.051 1.00 35.56 84 HIS A N 1
ATOM 682 C CA . HIS A 1 84 ? 45.683 -17.186 -36.140 1.00 35.56 84 HIS A CA 1
ATOM 683 C C . HIS A 1 84 ? 45.911 -15.771 -36.727 1.00 35.56 84 HIS A C 1
ATOM 685 O O . HIS A 1 84 ? 44.969 -15.059 -37.026 1.00 35.56 84 HIS A O 1
ATOM 691 N N . SER A 1 85 ? 47.126 -15.248 -36.930 1.00 36.91 85 SER A N 1
ATOM 692 C CA . SER A 1 85 ? 48.458 -15.850 -37.036 1.00 36.91 85 SER A CA 1
ATOM 693 C C . SER A 1 85 ? 49.558 -14.792 -36.804 1.00 36.91 85 SER A C 1
ATOM 695 O O . SER A 1 85 ? 49.375 -13.611 -37.083 1.00 36.91 85 SER A O 1
ATOM 697 N N . SER A 1 86 ? 50.705 -15.255 -36.314 1.00 36.75 86 SER A N 1
ATOM 698 C CA . SER A 1 86 ? 51.995 -14.580 -36.112 1.00 36.75 86 SER A CA 1
ATOM 699 C C . SER A 1 86 ? 52.711 -14.149 -37.405 1.00 36.75 86 SER A C 1
ATOM 701 O O . SER A 1 86 ? 52.646 -14.897 -38.376 1.00 36.75 86 SER A O 1
ATOM 703 N N . SER A 1 87 ? 53.511 -13.070 -37.373 1.00 38.22 87 SER A N 1
ATOM 704 C CA . SER A 1 87 ? 54.996 -13.133 -37.445 1.00 38.22 87 SER A CA 1
ATOM 705 C C . SER A 1 87 ? 55.657 -11.742 -37.552 1.00 38.22 87 SER A C 1
ATOM 707 O O . SER A 1 87 ? 55.331 -10.967 -38.444 1.00 38.22 87 SER A O 1
ATOM 709 N N . ASP A 1 88 ? 56.620 -11.503 -36.656 1.00 35.91 88 ASP A N 1
ATOM 710 C CA . ASP A 1 88 ? 57.967 -10.941 -36.875 1.00 35.91 88 ASP A CA 1
ATOM 711 C C . ASP A 1 88 ? 58.182 -9.619 -37.644 1.00 35.91 88 ASP A C 1
ATOM 713 O O . ASP A 1 88 ? 58.027 -9.544 -38.856 1.00 35.91 88 ASP A O 1
ATOM 717 N N . SER A 1 89 ? 58.795 -8.619 -36.985 1.00 39.59 89 SER A N 1
ATOM 718 C CA . SER A 1 89 ? 60.272 -8.495 -36.952 1.00 39.59 89 SER A CA 1
ATOM 719 C C . SER A 1 89 ? 60.777 -7.102 -36.503 1.00 39.59 89 SER A C 1
ATOM 721 O O . SER A 1 89 ? 60.407 -6.076 -37.062 1.00 39.59 89 SER A O 1
ATOM 723 N N . ALA A 1 90 ? 61.664 -7.125 -35.495 1.00 39.62 90 ALA A N 1
ATOM 724 C CA . ALA A 1 90 ? 62.905 -6.343 -35.304 1.00 39.62 90 ALA A CA 1
ATOM 725 C C . ALA A 1 90 ? 62.912 -4.801 -35.506 1.00 39.62 90 ALA A C 1
ATOM 727 O O . ALA A 1 90 ? 62.813 -4.286 -36.609 1.00 39.62 90 ALA A O 1
ATOM 728 N N . ARG A 1 91 ? 63.068 -4.028 -34.415 1.00 33.31 91 ARG A N 1
ATOM 729 C CA . ARG A 1 91 ? 64.334 -3.449 -33.865 1.00 33.31 91 ARG A CA 1
ATOM 730 C C . ARG A 1 91 ? 64.909 -2.242 -34.631 1.00 33.31 91 ARG A C 1
ATOM 732 O O . ARG A 1 91 ? 65.318 -2.360 -35.775 1.00 33.31 91 ARG A O 1
ATOM 739 N N . GLY A 1 92 ? 65.140 -1.143 -33.903 1.00 33.97 92 GLY A N 1
ATOM 740 C CA . GLY A 1 92 ? 66.070 -0.089 -34.329 1.00 33.97 92 GLY A CA 1
ATOM 741 C C . GLY A 1 92 ? 65.986 1.198 -33.509 1.00 33.97 92 GLY A C 1
ATOM 742 O O . GLY A 1 92 ? 65.323 2.144 -33.911 1.00 33.97 92 GLY A O 1
ATOM 743 N N . ALA A 1 93 ? 66.659 1.235 -32.358 1.00 32.53 93 ALA A N 1
ATOM 744 C CA . ALA A 1 93 ? 66.903 2.449 -31.577 1.00 32.53 93 ALA A CA 1
ATOM 745 C C . ALA A 1 93 ? 68.032 3.286 -32.203 1.00 32.53 93 ALA A C 1
ATOM 747 O O . ALA A 1 93 ? 68.997 2.700 -32.684 1.00 32.53 93 ALA A O 1
ATOM 748 N N . ASN A 1 94 ? 67.976 4.622 -32.103 1.00 36.78 94 ASN A N 1
ATOM 749 C CA . ASN A 1 94 ? 69.180 5.459 -32.031 1.00 36.78 94 ASN A CA 1
ATOM 750 C C . ASN A 1 94 ? 68.942 6.807 -31.323 1.00 36.78 94 ASN A C 1
ATOM 752 O O . ASN A 1 94 ? 67.909 7.452 -31.480 1.00 36.78 94 ASN A O 1
ATOM 756 N N . LYS A 1 95 ? 69.937 7.149 -30.494 1.00 33.16 95 LYS A N 1
ATOM 757 C CA . LYS A 1 95 ? 70.116 8.305 -29.594 1.00 33.16 95 LYS A CA 1
ATOM 758 C C . LYS A 1 95 ? 70.555 9.581 -30.342 1.00 33.16 95 LYS A C 1
ATOM 760 O O . LYS A 1 95 ? 70.951 9.477 -31.496 1.00 33.16 95 LYS A O 1
ATOM 765 N N . VAL A 1 96 ? 70.617 10.702 -29.592 1.00 38.38 96 VAL A N 1
ATOM 766 C CA . VAL A 1 96 ? 71.610 11.831 -29.573 1.00 38.38 96 VAL A CA 1
ATOM 767 C C . VAL A 1 96 ? 70.830 13.153 -29.372 1.00 38.38 96 VAL A C 1
ATOM 769 O O . VAL A 1 96 ? 69.975 13.470 -30.184 1.00 38.38 96 VAL A O 1
ATOM 772 N N . ALA A 1 97 ? 70.818 13.831 -28.212 1.00 33.22 97 ALA A N 1
ATOM 773 C CA . ALA A 1 97 ? 71.846 14.578 -27.453 1.00 33.22 97 ALA A CA 1
ATOM 774 C C . ALA A 1 97 ? 72.250 15.947 -28.069 1.00 33.22 97 ALA A C 1
ATOM 776 O O . ALA A 1 97 ? 72.740 16.000 -29.188 1.00 33.22 97 ALA A O 1
ATOM 777 N N . GLY A 1 98 ? 72.068 17.030 -27.290 1.00 34.88 98 GLY A N 1
ATOM 778 C CA . GLY A 1 98 ? 72.434 18.438 -27.574 1.00 34.88 98 GLY A CA 1
ATOM 779 C C . GLY A 1 98 ? 71.357 19.387 -27.015 1.00 34.88 98 GLY A C 1
ATOM 780 O O . GLY A 1 98 ? 70.268 19.450 -27.568 1.00 34.88 98 GLY A O 1
ATOM 781 N N . VAL A 1 99 ? 71.436 19.895 -25.776 1.00 34.25 99 VAL A N 1
ATOM 782 C CA . VAL A 1 99 ? 72.255 21.020 -25.261 1.00 34.25 99 VAL A CA 1
ATOM 783 C C . VAL A 1 99 ? 72.062 22.301 -26.080 1.00 34.25 99 VAL A C 1
ATOM 785 O O . VAL A 1 99 ? 72.585 22.411 -27.181 1.00 34.25 99 VAL A O 1
ATOM 788 N N . GLY A 1 100 ? 71.334 23.270 -25.515 1.00 36.72 100 GLY A N 1
ATOM 789 C CA . GLY A 1 100 ? 71.189 24.616 -26.074 1.00 36.72 100 GLY A CA 1
ATOM 790 C C . GLY A 1 100 ? 69.931 25.332 -25.583 1.00 36.72 100 GLY A C 1
ATOM 791 O O . GLY A 1 100 ? 68.853 25.088 -26.106 1.00 36.72 100 GLY A O 1
ATOM 792 N N . ASP A 1 101 ? 70.102 26.140 -24.534 1.00 35.44 101 ASP A N 1
ATOM 793 C CA . ASP A 1 101 ? 69.480 27.454 -24.288 1.00 35.44 101 ASP A CA 1
ATOM 794 C C . ASP A 1 101 ? 68.030 27.664 -24.799 1.00 35.44 101 ASP A C 1
ATOM 796 O O . ASP A 1 101 ? 67.741 27.699 -25.987 1.00 35.44 101 ASP A O 1
ATOM 800 N N . GLY A 1 102 ? 67.013 27.766 -23.945 1.00 35.44 102 GLY A N 1
ATOM 801 C CA . GLY A 1 102 ? 66.802 28.992 -23.179 1.00 35.44 102 GLY A CA 1
ATOM 802 C C . GLY A 1 102 ? 65.756 29.897 -23.846 1.00 35.44 102 GLY A C 1
ATOM 803 O O . GLY A 1 102 ? 66.069 30.803 -24.601 1.00 35.44 102 GLY A O 1
ATOM 804 N N . ARG A 1 103 ? 64.482 29.680 -23.492 1.00 38.00 103 ARG A N 1
ATOM 805 C CA . ARG A 1 103 ? 63.402 30.696 -23.488 1.00 38.00 103 ARG A CA 1
ATOM 806 C C . ARG A 1 103 ? 62.750 31.182 -24.796 1.00 38.00 103 ARG A C 1
ATOM 808 O O . ARG A 1 103 ? 61.969 32.123 -24.718 1.00 38.00 103 ARG A O 1
ATOM 815 N N . ILE A 1 104 ? 62.888 30.493 -25.931 1.00 40.38 104 ILE A N 1
ATOM 816 C CA . ILE A 1 104 ? 61.983 30.686 -27.097 1.00 40.38 104 ILE A CA 1
ATOM 817 C C . ILE A 1 104 ? 61.457 29.328 -27.603 1.00 40.38 104 ILE A C 1
ATOM 819 O O . ILE A 1 104 ? 61.507 28.985 -28.775 1.00 40.38 104 ILE A O 1
ATOM 823 N N . PHE A 1 105 ? 60.977 28.502 -26.672 1.00 39.31 105 PHE A N 1
ATOM 824 C CA . PHE A 1 105 ? 60.494 27.142 -26.926 1.00 39.31 105 PHE A CA 1
ATOM 825 C C . PHE A 1 105 ? 59.108 26.972 -26.294 1.00 39.31 105 PHE A C 1
ATOM 827 O O . PHE A 1 105 ? 59.026 26.564 -25.139 1.00 39.31 105 PHE A O 1
ATOM 834 N N . SER A 1 106 ? 58.011 27.303 -26.988 1.00 54.66 106 SER A N 1
ATOM 835 C CA . SER A 1 106 ? 56.674 26.985 -26.437 1.00 54.66 106 SER A CA 1
ATOM 836 C C . SER A 1 106 ? 55.502 26.921 -27.428 1.00 54.66 106 SER A C 1
ATOM 838 O O . SER A 1 106 ? 54.524 26.250 -27.123 1.00 54.66 106 SER A O 1
ATOM 840 N N . MET A 1 107 ? 55.573 27.520 -28.627 1.00 48.12 107 MET A N 1
ATOM 841 C CA . MET A 1 107 ? 54.483 27.394 -29.617 1.00 48.12 107 MET A CA 1
ATOM 842 C C . MET A 1 107 ? 54.820 26.493 -30.806 1.00 48.12 107 MET A C 1
ATOM 844 O O . MET A 1 107 ? 54.016 25.624 -31.132 1.00 48.12 107 MET A O 1
ATOM 848 N N . ASP A 1 108 ? 56.017 26.591 -31.388 1.00 66.44 108 ASP A N 1
ATOM 849 C CA . ASP A 1 108 ? 56.366 25.779 -32.567 1.00 66.44 108 ASP A CA 1
ATOM 850 C C . ASP A 1 108 ? 56.437 24.284 -32.249 1.00 66.44 108 ASP A C 1
ATOM 852 O O . ASP A 1 108 ? 55.919 23.459 -32.990 1.00 66.44 108 ASP A O 1
ATOM 856 N N . LYS A 1 109 ? 56.945 23.927 -31.064 1.00 66.31 109 LYS A N 1
ATOM 857 C CA . LYS A 1 109 ? 56.986 22.534 -30.589 1.00 66.31 109 LYS A CA 1
ATOM 858 C C . LYS A 1 109 ? 55.593 21.960 -30.303 1.00 66.31 109 LYS A C 1
ATOM 860 O O . LYS A 1 109 ? 55.392 20.748 -30.377 1.00 66.31 109 LYS A O 1
ATOM 865 N N . VAL A 1 110 ? 54.636 22.820 -29.944 1.00 65.75 110 VAL A N 1
ATOM 866 C CA . VAL A 1 110 ? 53.226 22.447 -29.754 1.00 65.75 110 VAL A CA 1
ATOM 867 C C . VAL A 1 110 ? 52.542 22.313 -31.111 1.00 65.75 110 VAL A C 1
ATOM 869 O O . VAL A 1 110 ? 51.844 21.329 -31.325 1.00 65.75 110 VAL A O 1
ATOM 872 N N . SER A 1 111 ? 52.808 23.234 -32.040 1.00 70.94 111 SER A N 1
ATOM 873 C CA . SER A 1 111 ? 52.323 23.199 -33.422 1.00 70.94 111 SER A CA 1
ATOM 874 C C . SER A 1 111 ? 52.813 21.954 -34.167 1.00 70.94 111 SER A C 1
ATOM 876 O O . SER A 1 111 ? 52.007 21.232 -34.746 1.00 70.94 111 SER A O 1
ATOM 878 N N . GLU A 1 112 ? 54.100 21.611 -34.061 1.00 76.00 112 GLU A N 1
ATOM 879 C CA . GLU A 1 112 ? 54.661 20.384 -34.638 1.00 76.00 112 GLU A CA 1
ATOM 880 C C . GLU A 1 112 ? 54.043 19.122 -34.029 1.00 76.00 112 GLU A C 1
ATOM 882 O O . GLU A 1 112 ? 53.695 18.196 -34.761 1.00 76.00 112 GLU A O 1
ATOM 887 N N . LYS A 1 113 ? 53.842 19.083 -32.702 1.00 74.00 113 LYS A N 1
ATOM 888 C CA . LYS A 1 113 ? 53.158 17.959 -32.041 1.00 74.00 113 LYS A CA 1
ATOM 889 C C . LYS A 1 113 ? 51.697 17.834 -32.474 1.00 74.00 113 LYS A C 1
ATOM 891 O O . LYS A 1 113 ? 51.227 16.717 -32.675 1.00 74.00 113 LYS A O 1
ATOM 896 N N . LEU A 1 114 ? 50.991 18.951 -32.649 1.00 76.25 114 LEU A N 1
ATOM 897 C CA . LEU A 1 114 ? 49.616 18.976 -33.155 1.00 76.25 114 LEU A CA 1
ATOM 898 C C . LEU A 1 114 ? 49.549 18.534 -34.618 1.00 76.25 114 LEU A C 1
ATOM 900 O O . LEU A 1 114 ? 48.691 17.728 -34.960 1.00 76.25 114 LEU A O 1
ATOM 904 N N . GLN A 1 115 ? 50.475 18.981 -35.467 1.00 77.50 115 GLN A N 1
ATOM 905 C CA . GLN A 1 115 ? 50.560 18.551 -36.864 1.00 77.50 115 GLN A CA 1
ATOM 906 C C . GLN A 1 115 ? 50.948 17.075 -36.996 1.00 77.50 115 GLN A C 1
ATOM 908 O O . GLN A 1 115 ? 50.429 16.386 -37.873 1.00 77.50 115 GLN A O 1
ATOM 913 N N . GLN A 1 116 ? 51.817 16.557 -36.122 1.00 77.62 116 GLN A N 1
ATOM 914 C CA . GLN A 1 116 ? 52.104 15.123 -36.051 1.00 77.62 116 GLN A CA 1
ATOM 915 C C . GLN A 1 116 ? 50.880 14.327 -35.591 1.00 77.62 116 GLN A C 1
ATOM 917 O O . GLN A 1 116 ? 50.549 13.337 -36.235 1.00 77.62 116 GLN A O 1
ATOM 922 N N . ALA A 1 117 ? 50.169 14.767 -34.547 1.00 72.56 117 ALA A N 1
ATOM 923 C CA . ALA A 1 117 ? 48.937 14.118 -34.091 1.00 72.56 117 ALA A CA 1
ATOM 924 C C . ALA A 1 117 ? 47.839 14.137 -35.170 1.00 72.56 117 ALA A C 1
ATOM 926 O O . ALA A 1 117 ? 47.174 13.126 -35.386 1.00 72.56 117 ALA A O 1
ATOM 927 N N . LEU A 1 118 ? 47.709 15.247 -35.907 1.00 74.50 118 LEU A N 1
ATOM 928 C CA . LEU A 1 118 ? 46.795 15.380 -37.042 1.00 74.50 118 LEU A CA 1
ATOM 929 C C . LEU A 1 118 ? 47.184 14.435 -38.189 1.00 74.50 118 LEU A C 1
ATOM 931 O O . LEU A 1 118 ? 46.322 13.744 -38.716 1.00 74.50 118 LEU A O 1
ATOM 935 N N . LYS A 1 119 ? 48.476 14.339 -38.540 1.00 75.38 119 LYS A N 1
ATOM 936 C CA . LYS A 1 119 ? 48.966 13.390 -39.556 1.00 75.38 119 LYS A CA 1
ATOM 937 C C . LYS A 1 119 ? 48.790 11.931 -39.135 1.00 75.38 119 LYS A C 1
ATOM 939 O O . LYS A 1 119 ? 48.568 11.097 -40.004 1.00 75.38 119 LYS A O 1
ATOM 944 N N . ILE A 1 120 ? 48.896 11.613 -37.842 1.00 73.00 120 ILE A N 1
ATOM 945 C CA . ILE A 1 120 ? 48.633 10.268 -37.302 1.00 73.00 120 ILE A CA 1
ATOM 946 C C . ILE A 1 120 ? 47.140 9.938 -37.412 1.00 73.00 120 ILE A C 1
ATOM 948 O O . ILE A 1 120 ? 46.797 8.860 -37.885 1.00 73.00 120 ILE A O 1
ATOM 952 N N . LEU A 1 121 ? 46.257 10.877 -37.053 1.00 61.16 121 LEU A N 1
ATOM 953 C CA . LEU A 1 121 ? 44.807 10.728 -37.225 1.00 61.16 121 LEU A CA 1
ATOM 954 C C . LEU A 1 121 ? 44.428 10.570 -38.708 1.00 61.16 121 LEU A C 1
ATOM 956 O O . LEU A 1 121 ? 43.726 9.630 -39.056 1.00 61.16 121 LEU A O 1
ATOM 960 N N . GLN A 1 122 ? 44.986 11.399 -39.594 1.00 64.56 122 GLN A N 1
ATOM 961 C CA . GLN A 1 122 ? 44.709 11.369 -41.036 1.00 64.56 122 GLN A CA 1
ATOM 962 C C . GLN A 1 122 ? 45.316 10.159 -41.764 1.00 64.56 122 GLN A C 1
ATOM 964 O O . GLN A 1 122 ? 44.746 9.696 -42.748 1.00 64.56 122 GLN A O 1
ATOM 969 N N . ARG A 1 123 ? 46.460 9.622 -41.310 1.00 59.03 123 ARG A N 1
ATOM 970 C CA . ARG A 1 123 ? 46.996 8.348 -41.832 1.00 59.03 123 ARG A CA 1
ATOM 971 C C . ARG A 1 123 ? 46.165 7.153 -41.381 1.00 59.03 123 ARG A C 1
ATOM 973 O O . ARG A 1 123 ? 46.018 6.214 -42.153 1.00 59.03 123 ARG A O 1
ATOM 980 N N . ASN A 1 124 ? 45.588 7.211 -40.182 1.00 52.62 124 ASN A N 1
ATOM 981 C CA . ASN A 1 124 ? 44.682 6.174 -39.691 1.00 52.62 124 ASN A CA 1
ATOM 982 C C . ASN A 1 124 ? 43.297 6.221 -40.362 1.00 52.62 124 ASN A C 1
ATOM 984 O O . ASN A 1 124 ? 42.616 5.200 -40.391 1.00 52.62 124 ASN A O 1
ATOM 988 N N . ASP A 1 125 ? 42.912 7.353 -40.958 1.00 50.19 125 ASP A N 1
ATOM 989 C CA . ASP A 1 125 ? 41.678 7.486 -41.747 1.00 50.19 125 ASP A CA 1
ATOM 990 C C . ASP A 1 125 ? 41.779 6.861 -43.159 1.00 50.19 125 ASP A C 1
ATOM 992 O O . ASP A 1 125 ? 40.761 6.680 -43.824 1.00 50.19 125 ASP A O 1
ATOM 996 N N . GLY A 1 126 ? 42.985 6.502 -43.628 1.00 49.09 126 GLY A N 1
ATOM 997 C CA . GLY A 1 126 ? 43.226 6.010 -44.996 1.00 49.09 126 GLY A CA 1
ATOM 998 C C . GLY A 1 126 ? 43.243 4.486 -45.185 1.00 49.09 126 GLY A C 1
ATOM 999 O O . GLY A 1 126 ? 43.036 4.022 -46.303 1.00 49.09 126 GLY A O 1
ATOM 1000 N N . GLU A 1 127 ? 43.451 3.702 -44.120 1.00 46.66 127 GLU A N 1
ATOM 1001 C CA . GLU A 1 127 ? 43.516 2.223 -44.172 1.00 46.66 127 GLU A CA 1
ATOM 1002 C C . GLU A 1 127 ? 42.442 1.523 -43.312 1.00 46.66 127 GLU A C 1
ATOM 1004 O O . GLU A 1 127 ? 42.380 0.298 -43.258 1.00 46.66 127 GLU A O 1
ATOM 1009 N N . MET A 1 128 ? 41.525 2.277 -42.694 1.00 42.00 128 MET A N 1
ATOM 1010 C CA . MET A 1 128 ? 40.452 1.743 -41.844 1.00 42.00 128 MET A CA 1
ATOM 1011 C C . MET A 1 128 ? 39.072 1.826 -42.506 1.00 42.00 128 MET A C 1
ATOM 1013 O O . MET A 1 128 ? 38.107 2.319 -41.925 1.00 42.00 128 MET A O 1
ATOM 1017 N N . ALA A 1 129 ? 38.917 1.227 -43.687 1.00 42.47 129 ALA A N 1
ATOM 1018 C CA . ALA A 1 129 ? 37.586 0.912 -44.223 1.00 42.47 129 ALA A CA 1
ATOM 1019 C C . ALA A 1 129 ? 36.859 -0.207 -43.427 1.00 42.47 129 ALA A C 1
ATOM 1021 O O . ALA A 1 129 ? 35.828 -0.708 -43.873 1.00 42.47 129 ALA A O 1
ATOM 1022 N N . GLN A 1 130 ? 37.368 -0.619 -42.253 1.00 40.22 130 GLN A N 1
ATOM 1023 C CA . GLN A 1 130 ? 36.881 -1.781 -41.495 1.00 40.22 130 GLN A CA 1
ATOM 1024 C C . GLN A 1 130 ? 36.722 -1.602 -39.970 1.00 40.22 130 GLN A C 1
ATOM 1026 O O . GLN A 1 130 ? 36.465 -2.593 -39.288 1.00 40.22 130 GLN A O 1
ATOM 1031 N N . SER A 1 131 ? 36.776 -0.391 -39.387 1.00 37.56 131 SER A N 1
ATOM 1032 C CA . SER A 1 131 ? 36.479 -0.273 -37.942 1.00 37.56 131 SER A CA 1
ATOM 1033 C C . SER A 1 131 ? 35.956 1.075 -37.423 1.00 37.56 131 SER A C 1
ATOM 1035 O O . SER A 1 131 ? 36.331 1.491 -36.324 1.00 37.56 131 SER A O 1
ATOM 1037 N N . TYR A 1 132 ? 35.004 1.727 -38.102 1.00 40.12 132 TYR A N 1
ATOM 1038 C CA . TYR A 1 132 ? 34.045 2.528 -37.326 1.00 40.12 132 TYR A CA 1
ATOM 1039 C C . TYR A 1 132 ? 33.185 1.542 -36.529 1.00 40.12 132 TYR A C 1
ATOM 1041 O O . TYR A 1 132 ? 32.175 1.040 -37.018 1.00 40.12 132 TYR A O 1
ATOM 1049 N N . ARG A 1 133 ? 33.606 1.210 -35.303 1.00 38.78 133 ARG A N 1
ATOM 1050 C CA . ARG A 1 133 ? 32.662 0.702 -34.309 1.00 38.78 133 ARG A CA 1
ATOM 1051 C C . ARG A 1 133 ? 31.866 1.922 -33.870 1.00 38.78 133 ARG A C 1
ATOM 1053 O O . ARG A 1 133 ? 32.461 2.812 -33.259 1.00 38.78 133 ARG A O 1
ATOM 1060 N N . PRO A 1 134 ? 30.547 1.985 -34.121 1.00 40.28 134 PRO A N 1
ATOM 1061 C CA . PRO A 1 134 ? 29.729 2.875 -33.326 1.00 40.28 134 PRO A CA 1
ATOM 1062 C C . PRO A 1 134 ? 30.062 2.523 -31.879 1.00 40.28 134 PRO A C 1
ATOM 1064 O O . PRO A 1 134 ? 29.982 1.350 -31.502 1.00 40.28 134 PRO A O 1
ATOM 1067 N N . VAL A 1 135 ? 30.473 3.501 -31.072 1.00 43.12 135 VAL A N 1
ATOM 1068 C CA . VAL A 1 135 ? 30.298 3.356 -29.630 1.00 43.12 135 VAL A CA 1
ATOM 1069 C C . VAL A 1 135 ? 28.802 3.136 -29.512 1.00 43.12 135 VAL A C 1
ATOM 1071 O O . VAL A 1 135 ? 28.030 4.069 -29.738 1.00 43.12 135 VAL A O 1
ATOM 1074 N N . THR A 1 136 ? 28.377 1.886 -29.326 1.00 40.94 136 THR A N 1
ATOM 1075 C CA . THR A 1 136 ? 26.997 1.562 -28.992 1.00 40.94 136 THR A CA 1
ATOM 1076 C C . THR A 1 136 ? 26.720 2.435 -27.794 1.00 40.94 136 THR A C 1
ATOM 1078 O O . THR A 1 136 ? 27.294 2.171 -26.739 1.00 40.94 136 THR A O 1
ATOM 1081 N N . ARG A 1 137 ? 26.004 3.554 -28.006 1.00 43.94 137 ARG A N 1
ATOM 1082 C CA . ARG A 1 137 ? 25.763 4.555 -26.971 1.00 43.94 137 ARG A CA 1
ATOM 1083 C C . ARG A 1 137 ? 25.252 3.762 -25.791 1.00 43.94 137 ARG A C 1
ATOM 1085 O O . ARG A 1 137 ? 24.162 3.195 -25.883 1.00 43.94 137 ARG A O 1
ATOM 1092 N N . GLU A 1 138 ? 26.073 3.658 -24.745 1.00 50.66 138 GLU A N 1
ATOM 1093 C CA . GLU A 1 138 ? 25.623 3.099 -23.484 1.00 50.66 138 GLU A CA 1
ATOM 1094 C C . GLU A 1 138 ? 24.315 3.812 -23.198 1.00 50.66 138 GLU A C 1
ATOM 1096 O O . GLU A 1 138 ? 24.258 5.041 -23.301 1.00 50.66 138 GLU A O 1
ATOM 1101 N N . LYS A 1 139 ? 23.237 3.056 -22.999 1.00 59.56 139 LYS A N 1
ATOM 1102 C CA . LYS A 1 139 ? 21.921 3.644 -22.801 1.00 59.56 139 LYS A CA 1
ATOM 1103 C C . LYS A 1 139 ? 22.015 4.537 -21.568 1.00 59.56 139 LYS A C 1
ATOM 1105 O O . LYS A 1 139 ? 22.025 4.048 -20.442 1.00 59.56 139 LYS A O 1
ATOM 1110 N N . THR A 1 140 ? 22.174 5.836 -21.796 1.00 66.75 140 THR A N 1
ATOM 1111 C CA . THR A 1 140 ? 22.348 6.814 -20.733 1.00 66.75 140 THR A CA 1
ATOM 1112 C C . THR A 1 140 ? 21.026 6.904 -20.003 1.00 66.75 140 THR A C 1
ATOM 1114 O O . THR A 1 140 ? 20.006 7.207 -20.627 1.00 66.75 140 THR A O 1
ATOM 1117 N N . VAL A 1 141 ? 21.047 6.631 -18.703 1.00 80.75 141 VAL A N 1
ATOM 1118 C CA . VAL A 1 141 ? 19.909 6.881 -17.820 1.00 80.75 141 VAL A CA 1
ATOM 1119 C C . VAL A 1 141 ? 19.550 8.360 -17.943 1.00 80.75 141 VAL A C 1
ATOM 1121 O O . VAL A 1 141 ? 20.394 9.234 -17.743 1.00 80.75 141 VAL A O 1
ATOM 1124 N N . SER A 1 142 ? 18.317 8.645 -18.340 1.00 85.75 142 SER A N 1
ATOM 1125 C CA . SER A 1 142 ? 17.816 10.005 -18.480 1.00 85.75 142 SER A CA 1
ATOM 1126 C C . SER A 1 142 ? 17.305 10.539 -17.141 1.00 85.75 142 SER A C 1
ATOM 1128 O O . SER A 1 142 ? 16.919 9.785 -16.248 1.00 85.75 142 SER A O 1
ATOM 1130 N N . LEU A 1 143 ? 17.223 11.867 -17.008 1.00 88.50 143 LEU A N 1
ATOM 1131 C CA . LEU A 1 143 ? 16.588 12.492 -15.842 1.00 88.50 143 LEU A CA 1
ATOM 1132 C C . LEU A 1 143 ? 15.126 12.034 -15.669 1.00 88.50 143 LEU A C 1
ATOM 1134 O O . LEU A 1 143 ? 14.645 11.948 -14.540 1.00 88.50 143 LEU A O 1
ATOM 1138 N N . ALA A 1 144 ? 14.437 11.719 -16.772 1.00 88.44 144 ALA A N 1
ATOM 1139 C CA . ALA A 1 144 ? 13.074 11.195 -16.749 1.00 88.44 144 ALA A CA 1
ATOM 1140 C C . ALA A 1 144 ? 13.014 9.796 -16.112 1.00 88.44 144 ALA A C 1
ATOM 1142 O O . ALA A 1 144 ? 12.141 9.557 -15.279 1.00 88.44 144 ALA A O 1
ATOM 1143 N N . ASP A 1 145 ? 13.985 8.922 -16.410 1.00 88.75 145 ASP A N 1
ATOM 1144 C CA . ASP A 1 145 ? 14.095 7.590 -15.795 1.00 88.75 145 ASP A CA 1
ATOM 1145 C C . ASP A 1 145 ? 14.277 7.705 -14.274 1.00 88.75 145 ASP A C 1
ATOM 1147 O O . ASP A 1 145 ? 13.524 7.107 -13.504 1.00 88.75 145 ASP A O 1
ATOM 1151 N N . CYS A 1 146 ? 15.214 8.551 -13.829 1.00 91.06 146 CYS A N 1
ATOM 1152 C CA . CYS A 1 146 ? 15.449 8.806 -12.406 1.00 91.06 146 CYS A CA 1
ATOM 1153 C C . CYS A 1 146 ? 14.216 9.409 -11.718 1.00 91.06 146 CYS A C 1
ATOM 1155 O O . CYS A 1 146 ? 13.872 9.031 -10.598 1.00 91.06 146 CYS A O 1
ATOM 1157 N N . CYS A 1 147 ? 13.527 10.338 -12.386 1.00 93.56 147 CYS A N 1
ATOM 1158 C CA . CYS A 1 147 ? 12.297 10.940 -11.882 1.00 93.56 147 CYS A CA 1
ATOM 1159 C C . CYS A 1 147 ? 11.178 9.907 -11.715 1.00 93.56 147 CYS A C 1
ATOM 1161 O O . CYS A 1 147 ? 10.476 9.952 -10.703 1.00 93.56 147 CYS A O 1
ATOM 1163 N N . ALA A 1 148 ? 11.002 9.016 -12.696 1.00 93.06 148 ALA A N 1
ATOM 1164 C CA . ALA A 1 148 ? 10.015 7.940 -12.655 1.00 93.06 148 ALA A CA 1
ATOM 1165 C C . ALA A 1 148 ? 10.328 6.947 -11.537 1.00 93.06 148 ALA A C 1
ATOM 1167 O O . ALA A 1 148 ? 9.435 6.628 -10.753 1.00 93.06 148 ALA A O 1
ATOM 1168 N N . LEU A 1 149 ? 11.595 6.539 -11.402 1.00 94.19 149 LEU A N 1
ATOM 1169 C CA . LEU A 1 149 ? 12.054 5.684 -10.309 1.00 94.19 149 LEU A CA 1
ATOM 1170 C C . LEU A 1 149 ? 11.753 6.310 -8.944 1.00 94.19 149 LEU A C 1
ATOM 1172 O O . LEU A 1 149 ? 11.094 5.680 -8.121 1.00 94.19 149 LEU A O 1
ATOM 1176 N N . TYR A 1 150 ? 12.200 7.550 -8.719 1.00 95.88 150 TYR A N 1
ATOM 1177 C CA . TYR A 1 150 ? 11.990 8.256 -7.455 1.00 95.88 150 TYR A CA 1
ATOM 1178 C C . TYR A 1 150 ? 10.502 8.353 -7.114 1.00 95.88 150 TYR A C 1
ATOM 1180 O O . TYR A 1 150 ? 10.085 7.896 -6.056 1.00 95.88 150 TYR A O 1
ATOM 1188 N N . ARG A 1 151 ? 9.676 8.879 -8.029 1.00 96.69 151 ARG A N 1
ATOM 1189 C CA . ARG A 1 151 ? 8.255 9.096 -7.737 1.00 96.69 151 ARG A CA 1
ATOM 1190 C C . ARG A 1 151 ? 7.492 7.792 -7.556 1.00 96.69 151 ARG A C 1
ATOM 1192 O O . ARG A 1 151 ? 6.684 7.710 -6.639 1.00 96.69 151 ARG A O 1
ATOM 1199 N N . LEU A 1 152 ? 7.738 6.774 -8.384 1.00 96.56 152 LEU A N 1
ATOM 1200 C CA . LEU A 1 152 ? 7.088 5.475 -8.210 1.00 96.56 152 LEU A CA 1
ATOM 1201 C C . LEU A 1 152 ? 7.483 4.846 -6.870 1.00 96.56 152 LEU A C 1
ATOM 1203 O O . LEU A 1 152 ? 6.614 4.341 -6.162 1.00 96.56 152 LEU A O 1
ATOM 1207 N N . LYS A 1 153 ? 8.768 4.918 -6.501 1.00 97.12 153 LYS A N 1
ATOM 1208 C CA . LYS A 1 153 ? 9.266 4.433 -5.212 1.00 97.12 153 LYS A CA 1
ATOM 1209 C C . LYS A 1 153 ? 8.574 5.138 -4.044 1.00 97.12 153 LYS A C 1
ATOM 1211 O O . LYS A 1 153 ? 7.991 4.453 -3.211 1.00 97.12 153 LYS A O 1
ATOM 1216 N N . THR A 1 154 ? 8.557 6.472 -4.036 1.00 97.31 154 THR A N 1
ATOM 1217 C CA . THR A 1 154 ? 7.922 7.271 -2.975 1.00 97.31 154 THR A CA 1
ATOM 1218 C C . THR A 1 154 ? 6.425 6.991 -2.865 1.00 97.31 154 THR A C 1
ATOM 1220 O O . THR A 1 154 ? 5.910 6.817 -1.768 1.00 97.31 154 THR A O 1
ATOM 1223 N N . VAL A 1 155 ? 5.707 6.884 -3.989 1.00 97.75 155 VAL A N 1
ATOM 1224 C CA . VAL A 1 155 ? 4.267 6.571 -3.975 1.00 97.75 155 VAL A CA 1
ATOM 1225 C C . VAL A 1 155 ? 4.004 5.153 -3.439 1.00 97.75 155 VAL A C 1
ATOM 1227 O O . VAL A 1 155 ? 3.041 4.941 -2.703 1.00 97.75 155 VAL A O 1
ATOM 1230 N N . LEU A 1 156 ? 4.862 4.178 -3.762 1.00 98.06 156 LEU A N 1
ATOM 1231 C CA . LEU A 1 156 ? 4.769 2.812 -3.230 1.00 98.06 156 LEU A CA 1
ATOM 1232 C C . LEU A 1 156 ? 5.114 2.722 -1.736 1.00 98.06 156 LEU A C 1
ATOM 1234 O O . LEU A 1 156 ? 4.561 1.868 -1.046 1.00 98.06 156 LEU A O 1
ATOM 1238 N N . GLU A 1 157 ? 6.043 3.545 -1.252 1.00 97.69 157 GLU A N 1
ATOM 1239 C CA . GLU A 1 157 ? 6.380 3.675 0.174 1.00 97.69 157 GLU A CA 1
ATOM 1240 C C . GLU A 1 157 ? 5.215 4.305 0.946 1.00 97.69 157 GLU A C 1
ATOM 1242 O O . GLU A 1 157 ? 4.721 3.689 1.885 1.00 97.69 157 GLU A O 1
ATOM 1247 N N . ALA A 1 158 ? 4.661 5.418 0.457 1.00 98.06 158 ALA A N 1
ATOM 1248 C CA . ALA A 1 158 ? 3.469 6.046 1.029 1.00 98.06 158 ALA A CA 1
ATOM 1249 C C . ALA A 1 158 ? 2.275 5.077 1.120 1.00 98.06 158 ALA A C 1
ATOM 1251 O O . ALA A 1 158 ? 1.618 4.979 2.153 1.00 98.06 158 ALA A O 1
ATOM 1252 N N . MET A 1 159 ? 2.007 4.306 0.058 1.00 98.38 159 MET A N 1
ATOM 1253 C CA . MET A 1 159 ? 0.953 3.285 0.083 1.00 98.38 159 MET A CA 1
ATOM 1254 C C . MET A 1 159 ? 1.228 2.192 1.125 1.00 98.38 159 MET A C 1
ATOM 1256 O O . MET A 1 159 ? 0.304 1.733 1.788 1.00 98.38 159 MET A O 1
ATOM 1260 N N . GLN A 1 160 ? 2.482 1.762 1.276 1.00 98.00 160 GLN A N 1
ATOM 1261 C CA . GLN A 1 160 ? 2.860 0.764 2.276 1.00 98.00 160 GLN A CA 1
ATOM 1262 C C . GLN A 1 160 ? 2.615 1.283 3.701 1.00 98.00 160 GLN A C 1
ATOM 1264 O O . GLN A 1 160 ? 2.021 0.565 4.501 1.00 98.00 160 GLN A O 1
ATOM 1269 N N . GLU A 1 161 ? 2.994 2.528 3.989 1.00 97.88 161 GLU A N 1
ATOM 1270 C CA . GLU A 1 161 ? 2.758 3.164 5.290 1.00 97.88 161 GLU A CA 1
ATOM 1271 C C . GLU A 1 161 ? 1.259 3.272 5.611 1.00 97.88 161 GLU A C 1
ATOM 1273 O O . GLU A 1 161 ? 0.837 2.926 6.715 1.00 97.88 161 GLU A O 1
ATOM 1278 N N . LEU A 1 162 ? 0.422 3.645 4.633 1.00 98.31 162 LEU A N 1
ATOM 1279 C CA . LEU A 1 162 ? -1.039 3.656 4.805 1.00 98.31 162 LEU A CA 1
ATOM 1280 C C . LEU A 1 162 ? -1.603 2.268 5.131 1.00 98.31 162 LEU A C 1
ATOM 1282 O O . LEU A 1 162 ? -2.490 2.142 5.973 1.00 98.31 162 LEU A O 1
ATOM 1286 N N . LEU A 1 163 ? -1.090 1.217 4.486 1.00 98.12 163 LEU A N 1
ATOM 1287 C CA . LEU A 1 163 ? -1.522 -0.157 4.754 1.00 98.12 163 LEU A CA 1
ATOM 1288 C C . LEU A 1 163 ? -1.109 -0.622 6.153 1.00 98.12 163 LEU A C 1
ATOM 1290 O O . LEU A 1 163 ? -1.813 -1.424 6.764 1.00 98.12 163 LEU A O 1
ATOM 1294 N N . ASP A 1 164 ? 0.004 -0.120 6.680 1.00 97.38 164 ASP A N 1
ATOM 1295 C CA . ASP A 1 164 ? 0.455 -0.436 8.034 1.00 97.38 164 ASP A CA 1
ATOM 1296 C C . ASP A 1 164 ? -0.394 0.297 9.092 1.00 97.38 164 ASP A C 1
ATOM 1298 O O . ASP A 1 164 ? -0.764 -0.303 10.106 1.00 97.38 164 ASP A O 1
ATOM 1302 N N . ILE A 1 165 ? -0.828 1.533 8.808 1.00 97.50 165 ILE A N 1
ATOM 1303 C CA . ILE A 1 165 ? -1.854 2.239 9.599 1.00 97.50 165 ILE A CA 1
ATOM 1304 C C . ILE A 1 165 ? -3.177 1.465 9.578 1.00 97.50 165 ILE A C 1
ATOM 1306 O O . ILE A 1 165 ? -3.802 1.264 10.621 1.00 97.50 165 ILE A O 1
ATOM 1310 N N . GLN A 1 166 ? -3.593 0.976 8.410 1.00 96.94 166 GLN A N 1
ATOM 1311 C CA . GLN A 1 166 ? -4.821 0.199 8.260 1.00 96.94 166 GLN A CA 1
ATOM 1312 C C . GLN A 1 166 ? -4.777 -1.143 9.000 1.00 96.94 166 GLN A C 1
ATOM 1314 O O . GLN A 1 166 ? -5.755 -1.508 9.648 1.00 96.94 166 GLN A O 1
ATOM 1319 N N . ALA A 1 167 ? -3.640 -1.840 8.987 1.00 96.56 167 ALA A N 1
ATOM 1320 C CA . ALA A 1 167 ? -3.445 -3.049 9.784 1.00 96.56 167 ALA A CA 1
ATOM 1321 C C . ALA A 1 167 ? -3.518 -2.759 11.295 1.00 96.56 167 ALA A C 1
ATOM 1323 O O . ALA A 1 167 ? -4.006 -3.580 12.075 1.00 96.56 167 ALA A O 1
ATOM 1324 N N . SER A 1 168 ? -3.041 -1.587 11.730 1.00 95.12 168 SER A N 1
ATOM 1325 C CA . SER A 1 168 ? -3.201 -1.140 13.117 1.00 95.12 168 SER A CA 1
ATOM 1326 C C . SER A 1 168 ? -4.669 -0.853 13.456 1.00 95.12 168 SER A C 1
ATOM 1328 O O . SER A 1 168 ? -5.169 -1.301 14.490 1.00 95.12 168 SER A O 1
ATOM 1330 N N . LEU A 1 169 ? -5.395 -0.197 12.547 1.00 96.00 169 LEU A N 1
ATOM 1331 C CA . LEU A 1 169 ? -6.832 0.039 12.677 1.00 96.00 169 LEU A CA 1
ATOM 1332 C C . LEU A 1 169 ? -7.635 -1.274 12.734 1.00 96.00 169 LEU A C 1
ATOM 1334 O O . LEU A 1 169 ? -8.570 -1.389 13.523 1.00 96.00 169 LEU A O 1
ATOM 1338 N N . ASP A 1 170 ? -7.250 -2.291 11.962 1.00 95.31 170 ASP A N 1
ATOM 1339 C CA . ASP A 1 170 ? -7.889 -3.609 12.012 1.00 95.31 170 ASP A CA 1
ATOM 1340 C C . ASP A 1 170 ? -7.752 -4.274 13.390 1.00 95.31 170 ASP A C 1
ATOM 1342 O O . ASP A 1 170 ? -8.732 -4.749 13.972 1.00 95.31 170 ASP A O 1
ATOM 1346 N N . LYS A 1 171 ? -6.546 -4.228 13.971 1.00 94.75 171 LYS A N 1
ATOM 1347 C CA . LYS A 1 171 ? -6.307 -4.689 15.349 1.00 94.75 171 LYS A CA 1
ATOM 1348 C C . LYS A 1 171 ? -7.133 -3.895 16.356 1.00 94.75 171 LYS A C 1
ATOM 1350 O O . LYS A 1 171 ? -7.651 -4.470 17.314 1.00 94.75 171 LYS A O 1
ATOM 1355 N N . TRP A 1 172 ? -7.273 -2.587 16.143 1.00 95.00 172 TRP A N 1
ATOM 1356 C CA . TRP A 1 172 ? -8.106 -1.743 16.990 1.00 95.00 172 TRP A CA 1
ATOM 1357 C C . TRP A 1 172 ? -9.573 -2.187 16.957 1.00 95.00 172 TRP A C 1
ATOM 1359 O O . TRP A 1 172 ? -10.171 -2.344 18.024 1.00 95.00 172 TRP A O 1
ATOM 1369 N N . PHE A 1 173 ? -10.135 -2.472 15.775 1.00 94.38 173 PHE A N 1
ATOM 1370 C CA . PHE A 1 173 ? -11.501 -2.993 15.651 1.00 94.38 173 PHE A CA 1
ATOM 1371 C C . PHE A 1 173 ? -11.673 -4.331 16.375 1.00 94.38 173 PHE A C 1
ATOM 1373 O O . PHE A 1 173 ? -12.653 -4.518 17.097 1.00 94.38 173 PHE A O 1
ATOM 1380 N N . GLU A 1 174 ? -10.715 -5.251 16.243 1.00 92.69 174 GLU A N 1
ATOM 1381 C CA . GLU A 1 174 ? -10.773 -6.544 16.933 1.00 92.69 174 GLU A CA 1
ATOM 1382 C C . GLU A 1 174 ? -10.793 -6.399 18.462 1.00 92.69 174 GLU A C 1
ATOM 1384 O O . GLU A 1 174 ? -11.551 -7.104 19.134 1.00 92.69 174 GLU A O 1
ATOM 1389 N N . ASN A 1 175 ? -10.035 -5.442 19.002 1.00 93.00 175 ASN A N 1
ATOM 1390 C CA . ASN A 1 175 ? -9.970 -5.171 20.439 1.00 93.00 175 ASN A CA 1
ATOM 1391 C C . ASN A 1 175 ? -11.179 -4.373 20.968 1.00 93.00 175 ASN A C 1
ATOM 1393 O O . ASN A 1 175 ? -11.481 -4.440 22.157 1.00 93.00 175 ASN A O 1
ATOM 1397 N N . ASN A 1 176 ? -11.897 -3.646 20.103 1.00 92.12 176 ASN A N 1
ATOM 1398 C CA . ASN A 1 176 ? -12.976 -2.723 20.479 1.00 92.12 176 ASN A CA 1
ATOM 1399 C C . ASN A 1 176 ? -14.375 -3.171 20.014 1.00 92.12 176 ASN A C 1
ATOM 1401 O O . ASN A 1 176 ? -15.287 -2.351 19.879 1.00 92.12 176 ASN A O 1
ATOM 1405 N N . LYS A 1 177 ? -14.595 -4.478 19.808 1.00 89.81 177 LYS A N 1
ATOM 1406 C CA . LYS A 1 177 ? -15.891 -5.040 19.359 1.00 89.81 177 LYS A CA 1
ATOM 1407 C C . LYS A 1 177 ? -17.096 -4.597 20.183 1.00 89.81 177 LYS A C 1
ATOM 1409 O O . LYS A 1 177 ? -18.175 -4.384 19.633 1.00 89.81 177 LYS A O 1
ATOM 1414 N N . THR A 1 178 ? -16.925 -4.439 21.491 1.00 86.81 178 THR A N 1
ATOM 1415 C CA . THR A 1 178 ? -17.977 -3.951 22.392 1.00 86.81 178 THR A CA 1
ATOM 1416 C C . THR A 1 178 ? -18.366 -2.507 22.077 1.00 86.81 178 THR A C 1
ATOM 1418 O O . THR A 1 178 ? -19.552 -2.230 21.906 1.00 86.81 178 THR A O 1
ATOM 1421 N N . ASN A 1 179 ? -17.386 -1.615 21.907 1.00 84.31 179 ASN A N 1
ATOM 1422 C CA . ASN A 1 179 ? -17.610 -0.212 21.547 1.00 84.31 179 ASN A CA 1
ATOM 1423 C C . ASN A 1 179 ? -18.311 -0.089 20.189 1.00 84.31 179 ASN A C 1
ATOM 1425 O O . ASN A 1 179 ? -19.253 0.688 20.047 1.00 84.31 179 ASN A O 1
ATOM 1429 N N . MET A 1 180 ? -17.939 -0.919 19.210 1.00 85.62 180 MET A N 1
ATOM 1430 C CA . MET A 1 180 ? -18.589 -0.914 17.893 1.00 85.62 180 MET A CA 1
ATOM 1431 C C . MET A 1 180 ? -20.091 -1.199 17.976 1.00 85.62 180 MET A C 1
ATOM 1433 O O . MET A 1 180 ? -20.885 -0.544 17.303 1.00 85.62 180 MET A O 1
ATOM 1437 N N . ASN A 1 181 ? -20.501 -2.130 18.842 1.00 84.81 181 ASN A N 1
ATOM 1438 C CA . ASN A 1 181 ? -21.917 -2.434 19.048 1.00 84.81 181 ASN A CA 1
ATOM 1439 C C . ASN A 1 181 ? -22.682 -1.278 19.708 1.00 84.81 181 ASN A C 1
ATOM 1441 O O . ASN A 1 181 ? -23.853 -1.070 19.384 1.00 84.81 181 ASN A O 1
ATOM 1445 N N . VAL A 1 182 ? -22.030 -0.527 20.603 1.00 89.44 182 VAL A N 1
ATOM 1446 C CA . VAL A 1 182 ? -22.607 0.650 21.273 1.00 89.44 182 VAL A CA 1
ATOM 1447 C C . VAL A 1 182 ? -22.795 1.807 20.286 1.00 89.44 182 VAL A C 1
ATOM 1449 O O . VAL A 1 182 ? -23.862 2.418 20.256 1.00 89.44 182 VAL A O 1
ATOM 1452 N N . TYR A 1 183 ? -21.801 2.070 19.433 1.00 90.38 183 TYR A N 1
ATOM 1453 C CA . TYR A 1 183 ? -21.776 3.234 18.534 1.00 90.38 183 TYR A CA 1
ATOM 1454 C C . TYR A 1 183 ? -22.195 2.938 17.084 1.00 90.38 183 TYR A C 1
ATOM 1456 O O . TYR A 1 183 ? -22.086 3.805 16.216 1.00 90.38 183 TYR A O 1
ATOM 1464 N N . LYS A 1 184 ? -22.729 1.743 16.793 1.00 91.31 184 LYS A N 1
ATOM 1465 C CA . LYS A 1 184 ? -23.053 1.290 15.424 1.00 91.31 184 LYS A CA 1
ATOM 1466 C C . LYS A 1 184 ? -23.877 2.272 14.586 1.00 91.31 184 LYS A C 1
ATOM 1468 O O . LYS A 1 184 ? -23.650 2.397 13.387 1.00 91.31 184 LYS A O 1
ATOM 1473 N N . SER A 1 185 ? -24.802 3.007 15.205 1.00 88.88 185 SER A N 1
ATOM 1474 C CA . SER A 1 185 ? -25.660 3.960 14.493 1.00 88.88 185 SER A CA 1
ATOM 1475 C C . SER A 1 185 ? -24.896 5.160 13.928 1.00 88.88 185 SER A C 1
ATOM 1477 O O . SER A 1 185 ? -25.304 5.707 12.903 1.00 88.88 185 SER A O 1
ATOM 1479 N N . ARG A 1 186 ? -23.785 5.546 14.567 1.00 89.50 186 ARG A N 1
ATOM 1480 C CA . ARG A 1 186 ? -22.862 6.598 14.115 1.00 89.50 186 ARG A CA 1
ATOM 1481 C C . ARG A 1 186 ? -21.801 6.024 13.177 1.00 89.50 186 ARG A C 1
ATOM 1483 O O . ARG A 1 186 ? -21.553 6.578 12.107 1.00 89.50 186 ARG A O 1
ATOM 1490 N N . LEU A 1 187 ? -21.269 4.850 13.523 1.00 92.44 187 LEU A N 1
ATOM 1491 C CA . LEU A 1 187 ? -20.213 4.168 12.769 1.00 92.44 187 LEU A CA 1
ATOM 1492 C C . LEU A 1 187 ? -20.683 3.539 11.445 1.00 92.44 187 LEU A C 1
ATOM 1494 O O . LEU A 1 187 ? -19.859 3.189 10.608 1.00 92.44 187 LEU A O 1
ATOM 1498 N N . LYS A 1 188 ? -21.984 3.423 11.167 1.00 90.88 188 LYS A N 1
ATOM 1499 C CA . LYS A 1 188 ? -22.461 2.916 9.863 1.00 90.88 188 LYS A CA 1
ATOM 1500 C C . LYS A 1 188 ? -21.954 3.711 8.656 1.00 90.88 188 LYS A C 1
ATOM 1502 O O . LYS A 1 188 ? -21.873 3.175 7.553 1.00 90.88 188 LYS A O 1
ATOM 1507 N N . ASN A 1 189 ? -21.605 4.982 8.865 1.00 91.81 189 ASN A N 1
ATOM 1508 C CA . ASN A 1 189 ? -21.090 5.867 7.822 1.00 91.81 189 ASN A CA 1
ATOM 1509 C C . ASN A 1 189 ? -19.665 5.499 7.374 1.00 91.81 189 ASN A C 1
ATOM 1511 O O . ASN A 1 189 ? -19.251 5.922 6.296 1.00 91.81 189 ASN A O 1
ATOM 1515 N N . LEU A 1 190 ? -18.954 4.656 8.137 1.00 95.50 190 LEU A N 1
ATOM 1516 C CA . LEU A 1 190 ? -17.652 4.109 7.746 1.00 95.50 190 LEU A CA 1
ATOM 1517 C C . LEU A 1 190 ? -17.718 3.353 6.409 1.00 95.50 190 LEU A C 1
ATOM 1519 O O . LEU A 1 190 ? -16.746 3.345 5.652 1.00 95.50 190 LEU A O 1
ATOM 1523 N N . LEU A 1 191 ? -18.867 2.737 6.098 1.00 96.50 191 LEU A N 1
ATOM 1524 C CA . LEU A 1 191 ? -19.035 1.890 4.918 1.00 96.50 191 LEU A CA 1
ATOM 1525 C C . LEU A 1 191 ? -18.748 2.631 3.605 1.00 96.50 191 LEU A C 1
ATOM 1527 O O . LEU A 1 191 ? -18.138 2.057 2.708 1.00 96.50 191 LEU A O 1
ATOM 1531 N N . THR A 1 192 ? -19.136 3.902 3.486 1.00 96.00 192 THR A N 1
ATOM 1532 C CA . THR A 1 192 ? -18.918 4.687 2.258 1.00 96.00 192 THR A CA 1
ATOM 1533 C C . THR A 1 192 ? -17.428 4.872 1.964 1.00 96.00 192 THR A C 1
ATOM 1535 O O . THR A 1 192 ? -16.980 4.646 0.836 1.00 96.00 192 THR A O 1
ATOM 1538 N N . SER A 1 193 ? -16.643 5.233 2.982 1.00 96.81 193 SER A N 1
ATOM 1539 C CA . SER A 1 193 ? -15.192 5.404 2.859 1.00 96.81 193 SER A CA 1
ATOM 1540 C C . SER A 1 193 ? -14.480 4.065 2.652 1.00 96.81 193 SER A C 1
ATOM 1542 O O . SER A 1 193 ? -13.597 3.965 1.800 1.00 96.81 193 SER A O 1
ATOM 1544 N N . ALA A 1 194 ? -14.925 3.001 3.332 1.00 97.88 194 ALA A N 1
ATOM 1545 C CA . ALA A 1 194 ? -14.400 1.650 3.131 1.00 97.88 194 ALA A CA 1
ATOM 1546 C C . ALA A 1 194 ? -14.625 1.138 1.695 1.00 97.88 194 ALA A C 1
ATOM 1548 O O . ALA A 1 194 ? -13.708 0.598 1.076 1.00 97.88 194 ALA A O 1
ATOM 1549 N N . LEU A 1 195 ? -15.820 1.354 1.132 1.00 96.88 195 LEU A N 1
ATOM 1550 C CA . LEU A 1 195 ? -16.134 0.990 -0.254 1.00 96.88 195 LEU A CA 1
ATOM 1551 C C . LEU A 1 195 ? -15.335 1.815 -1.265 1.00 96.88 195 LEU A C 1
ATOM 1553 O O . LEU A 1 195 ? -14.904 1.280 -2.286 1.00 96.88 195 LEU A O 1
ATOM 1557 N N . THR A 1 196 ? -15.101 3.097 -0.980 1.00 95.56 196 THR A N 1
ATOM 1558 C CA . THR A 1 196 ? -14.267 3.951 -1.835 1.00 95.56 196 THR A CA 1
ATOM 1559 C C . THR A 1 196 ? -12.836 3.423 -1.880 1.00 95.56 196 THR A C 1
ATOM 1561 O O . THR A 1 196 ? -12.303 3.217 -2.970 1.00 95.56 196 THR A O 1
ATOM 1564 N N . ASN A 1 197 ? -12.250 3.081 -0.729 1.00 97.19 197 ASN A N 1
ATOM 1565 C CA . ASN A 1 197 ? -10.927 2.453 -0.672 1.00 97.19 197 ASN A CA 1
ATOM 1566 C C . ASN A 1 197 ? -10.895 1.120 -1.421 1.00 97.19 197 ASN A C 1
ATOM 1568 O O . ASN A 1 197 ? -9.972 0.859 -2.198 1.00 97.19 197 ASN A O 1
ATOM 1572 N N . PHE A 1 198 ? -11.905 0.274 -1.220 1.00 96.75 198 PHE A N 1
ATOM 1573 C CA . PHE A 1 198 ? -12.020 -1.004 -1.918 1.00 96.75 198 PHE A CA 1
ATOM 1574 C C . PHE A 1 198 ? -12.015 -0.830 -3.443 1.00 96.75 198 PHE A C 1
ATOM 1576 O O . PHE A 1 198 ? -11.303 -1.543 -4.151 1.00 96.75 198 PHE A O 1
ATOM 1583 N N . GLU A 1 199 ? -12.748 0.154 -3.962 1.00 94.75 199 GLU A N 1
ATOM 1584 C CA . GLU A 1 199 ? -12.757 0.474 -5.389 1.00 94.75 199 GLU A CA 1
ATOM 1585 C C . GLU A 1 199 ? -11.434 1.107 -5.862 1.00 94.75 199 GLU A C 1
ATOM 1587 O O . GLU A 1 199 ? -10.973 0.792 -6.961 1.00 94.75 199 GLU A O 1
ATOM 1592 N N . MET A 1 200 ? -10.762 1.911 -5.030 1.00 95.69 200 MET A N 1
ATOM 1593 C CA . MET A 1 200 ? -9.420 2.437 -5.319 1.00 95.69 200 MET A CA 1
ATOM 1594 C C . MET A 1 200 ? -8.393 1.318 -5.529 1.00 95.69 200 MET A C 1
ATOM 1596 O O . MET A 1 200 ? -7.595 1.392 -6.465 1.00 95.69 200 MET A O 1
ATOM 1600 N N . ALA A 1 201 ? -8.456 0.229 -4.755 1.00 95.69 201 ALA A N 1
ATOM 1601 C CA . ALA A 1 201 ? -7.604 -0.939 -4.988 1.00 95.69 201 ALA A CA 1
ATOM 1602 C C . ALA A 1 201 ? -7.850 -1.577 -6.365 1.00 95.69 201 ALA A C 1
ATOM 1604 O O . ALA A 1 201 ? -6.904 -1.957 -7.053 1.00 95.69 201 ALA A O 1
ATOM 1605 N N . TYR A 1 202 ? -9.103 -1.644 -6.822 1.00 92.19 202 TYR A N 1
ATOM 1606 C CA . TYR A 1 202 ? -9.413 -2.106 -8.178 1.00 92.19 202 TYR A CA 1
ATOM 1607 C C . TYR A 1 202 ? -8.961 -1.135 -9.267 1.00 92.19 202 TYR A C 1
ATOM 1609 O O . TYR A 1 202 ? -8.662 -1.580 -10.375 1.00 92.19 202 TYR A O 1
ATOM 1617 N N . ILE A 1 203 ? -8.898 0.166 -8.995 1.00 91.88 203 ILE A N 1
ATOM 1618 C CA . ILE A 1 203 ? -8.372 1.148 -9.950 1.00 91.88 203 ILE A CA 1
ATOM 1619 C C . ILE A 1 203 ? -6.869 0.945 -10.173 1.00 91.88 203 ILE A C 1
ATOM 1621 O O . ILE A 1 203 ? -6.407 1.113 -11.297 1.00 91.88 203 ILE A O 1
ATOM 1625 N N . ILE A 1 204 ? -6.110 0.484 -9.171 1.00 94.06 204 ILE A N 1
ATOM 1626 C CA . ILE A 1 204 ? -4.679 0.157 -9.335 1.00 94.06 204 ILE A CA 1
ATOM 1627 C C . ILE A 1 204 ? -4.463 -0.828 -10.495 1.00 94.06 204 ILE A C 1
ATOM 1629 O O . ILE A 1 204 ? -3.560 -0.635 -11.303 1.00 94.06 204 ILE A O 1
ATOM 1633 N N . THR A 1 205 ? -5.330 -1.834 -10.631 1.00 90.25 205 THR A N 1
ATOM 1634 C CA . THR A 1 205 ? -5.271 -2.821 -11.731 1.00 90.25 205 THR A CA 1
ATOM 1635 C C . THR A 1 205 ? -5.729 -2.268 -13.095 1.00 90.25 205 THR A C 1
ATOM 1637 O O . THR A 1 205 ? -5.481 -2.888 -14.122 1.00 90.25 205 THR A O 1
ATOM 1640 N N . GLU A 1 206 ? -6.397 -1.106 -13.136 1.00 87.19 206 GLU A N 1
ATOM 1641 C CA . GLU A 1 206 ? -6.642 -0.361 -14.388 1.00 87.19 206 GLU A CA 1
ATOM 1642 C C . GLU A 1 206 ? -5.461 0.548 -14.747 1.00 87.19 206 GLU A C 1
ATOM 1644 O O . GLU A 1 206 ? -5.291 0.908 -15.909 1.00 87.19 206 GLU A O 1
ATOM 1649 N N . LEU A 1 207 ? -4.647 0.937 -13.763 1.00 90.19 207 LEU A N 1
ATOM 1650 C CA . LEU A 1 207 ? -3.449 1.742 -13.982 1.00 90.19 207 LEU A CA 1
ATOM 1651 C C . LEU A 1 207 ? -2.270 0.871 -14.407 1.00 90.19 207 LEU A C 1
ATOM 1653 O O . LEU A 1 207 ? -1.592 1.191 -15.381 1.00 90.19 207 LEU A O 1
ATOM 1657 N N . PHE A 1 208 ? -2.054 -0.245 -13.718 1.00 88.88 208 PHE A N 1
ATOM 1658 C CA . PHE A 1 208 ? -0.943 -1.167 -13.934 1.00 88.88 208 PHE A CA 1
ATOM 1659 C C . PHE A 1 208 ? -1.470 -2.526 -14.388 1.00 88.88 208 PHE A C 1
ATOM 1661 O O . PHE A 1 208 ? -2.517 -2.970 -13.929 1.00 88.88 208 PHE A O 1
ATOM 1668 N N . ALA A 1 209 ? -0.738 -3.214 -15.265 1.00 80.81 209 ALA A N 1
ATOM 1669 C CA . ALA A 1 209 ? -1.092 -4.549 -15.745 1.00 80.81 209 ALA A CA 1
ATOM 1670 C C . ALA A 1 209 ? -0.702 -5.599 -14.707 1.00 80.81 209 ALA A C 1
ATOM 1672 O O . ALA A 1 209 ? 0.193 -6.414 -14.912 1.00 80.81 209 ALA A O 1
ATOM 1673 N N . VAL A 1 210 ? -1.380 -5.519 -13.570 1.00 86.06 210 VAL A N 1
ATOM 1674 C CA . VAL A 1 210 ? -1.302 -6.470 -12.469 1.00 86.06 210 VAL A CA 1
ATOM 1675 C C . VAL A 1 210 ? -2.569 -7.308 -12.441 1.00 86.06 210 VAL A C 1
ATOM 1677 O O . VAL A 1 210 ? -3.651 -6.844 -12.818 1.00 86.06 210 VAL A O 1
ATOM 1680 N N . GLN A 1 211 ? -2.438 -8.561 -12.017 1.00 85.38 211 GLN A N 1
ATOM 1681 C CA . GLN A 1 211 ? -3.548 -9.501 -12.067 1.00 85.38 211 GLN A CA 1
ATOM 1682 C C . GLN A 1 211 ? -4.576 -9.151 -10.988 1.00 85.38 211 GLN A C 1
ATOM 1684 O O . GLN A 1 211 ? -4.364 -9.365 -9.794 1.00 85.38 211 GLN A O 1
ATOM 1689 N N . GLN A 1 212 ? -5.730 -8.652 -11.425 1.00 88.69 212 GLN A N 1
ATOM 1690 C CA . GLN A 1 212 ? -6.857 -8.342 -10.554 1.00 88.69 212 GLN A CA 1
ATOM 1691 C C . GLN A 1 212 ? -7.367 -9.600 -9.830 1.00 88.69 212 GLN A C 1
ATOM 1693 O O . GLN A 1 212 ? -7.491 -10.672 -10.427 1.00 88.69 212 GLN A O 1
ATOM 1698 N N . VAL A 1 213 ? -7.715 -9.446 -8.551 1.00 91.00 213 VAL A N 1
ATOM 1699 C CA . VAL A 1 213 ? -8.501 -10.429 -7.797 1.00 91.00 213 VAL A CA 1
ATOM 1700 C C . VAL A 1 213 ? -9.942 -10.435 -8.326 1.00 91.00 213 VAL A C 1
ATOM 1702 O O . VAL A 1 213 ? -10.582 -9.382 -8.323 1.00 91.00 213 VAL A O 1
ATOM 1705 N N . PRO A 1 214 ? -10.489 -11.573 -8.782 1.00 89.56 214 PRO A N 1
ATOM 1706 C CA . PRO A 1 214 ? -11.861 -11.628 -9.280 1.00 89.56 214 PRO A CA 1
ATOM 1707 C C . PRO A 1 214 ? -12.877 -11.188 -8.219 1.00 89.56 214 PRO A C 1
ATOM 1709 O O . PRO A 1 214 ? -12.839 -11.651 -7.078 1.00 89.56 214 PRO A O 1
ATOM 1712 N N . ARG A 1 215 ? -13.855 -10.351 -8.593 1.00 89.19 215 ARG A N 1
ATOM 1713 C CA . ARG A 1 215 ? -14.913 -9.903 -7.659 1.00 89.19 215 ARG A CA 1
ATOM 1714 C C . ARG A 1 215 ? -15.713 -11.081 -7.092 1.00 89.19 215 ARG A C 1
ATOM 1716 O O . ARG A 1 215 ? -16.151 -11.031 -5.947 1.00 89.19 215 ARG A O 1
ATOM 1723 N N . GLN A 1 216 ? -15.846 -12.158 -7.866 1.00 89.50 216 GLN A N 1
ATOM 1724 C CA . GLN A 1 216 ? -16.508 -13.400 -7.468 1.00 89.50 216 GLN A CA 1
ATOM 1725 C C . GLN A 1 216 ? -15.786 -14.097 -6.309 1.00 89.50 216 GLN A C 1
ATOM 1727 O O . GLN A 1 216 ? -16.425 -14.791 -5.525 1.00 89.50 216 GLN A O 1
ATOM 1732 N N . GLU A 1 217 ? -14.467 -13.927 -6.184 1.00 91.69 217 GLU A N 1
ATOM 1733 C CA . GLU A 1 217 ? -13.706 -14.448 -5.047 1.00 91.69 217 GLU A CA 1
ATOM 1734 C C . GLU A 1 217 ? -14.114 -13.720 -3.763 1.00 91.69 217 GLU A C 1
ATOM 1736 O O . GLU A 1 217 ? -14.479 -14.365 -2.785 1.00 91.69 217 GLU A O 1
ATOM 1741 N N . ILE A 1 218 ? -14.193 -12.384 -3.801 1.00 92.56 218 ILE A N 1
ATOM 1742 C CA . ILE A 1 218 ? -14.649 -11.565 -2.665 1.00 92.56 218 ILE A CA 1
ATOM 1743 C C . ILE A 1 218 ? -16.090 -11.909 -2.269 1.00 92.56 218 ILE A C 1
ATOM 1745 O O . ILE A 1 218 ? -16.383 -12.097 -1.089 1.00 92.56 218 ILE A O 1
ATOM 1749 N N . GLN A 1 219 ? -16.980 -12.048 -3.256 1.00 92.81 219 GLN A N 1
ATOM 1750 C CA . GLN A 1 219 ? -18.383 -12.422 -3.037 1.00 92.81 219 GLN A CA 1
ATOM 1751 C C . GLN A 1 219 ? -18.525 -13.790 -2.355 1.00 92.81 219 GLN A C 1
ATOM 1753 O O . GLN A 1 219 ? -19.432 -13.980 -1.552 1.00 92.81 219 GLN A O 1
ATOM 1758 N N . LYS A 1 220 ? -17.628 -14.744 -2.636 1.00 93.62 220 LYS A N 1
ATOM 1759 C CA . LYS A 1 220 ? -17.637 -16.066 -1.989 1.00 93.62 220 LYS A CA 1
ATOM 1760 C C . LYS A 1 220 ? -17.163 -16.028 -0.536 1.00 93.62 220 LYS A C 1
ATOM 1762 O O . LYS A 1 220 ? -17.627 -16.850 0.246 1.00 93.62 220 LYS A O 1
ATOM 1767 N N . ILE A 1 221 ? -16.264 -15.108 -0.173 1.00 94.12 221 ILE A N 1
ATOM 1768 C CA . ILE A 1 221 ? -15.757 -14.986 1.207 1.00 94.12 221 ILE A CA 1
ATOM 1769 C C . ILE A 1 221 ? -16.878 -14.526 2.148 1.00 94.12 221 ILE A C 1
ATOM 1771 O O . ILE A 1 221 ? -17.016 -15.060 3.249 1.00 94.12 221 ILE A O 1
ATOM 1775 N N . LYS A 1 222 ? -17.680 -13.546 1.711 1.00 93.31 222 LYS A N 1
ATOM 1776 C CA . LYS A 1 222 ? -18.815 -12.996 2.466 1.00 93.31 222 LYS A CA 1
ATOM 1777 C C . LYS A 1 222 ? -20.015 -12.707 1.555 1.00 93.31 222 LYS A C 1
ATOM 1779 O O . LYS A 1 222 ? -20.207 -11.557 1.144 1.00 93.31 222 LYS A O 1
ATOM 1784 N N . PRO A 1 223 ? -20.836 -13.728 1.237 1.00 93.62 223 PRO A N 1
ATOM 1785 C CA . PRO A 1 223 ? -21.983 -13.584 0.342 1.00 93.62 223 PRO A CA 1
ATOM 1786 C C . PRO A 1 223 ? -22.963 -12.489 0.767 1.00 93.62 223 PRO A C 1
ATOM 1788 O O . PRO A 1 223 ? -23.473 -11.770 -0.094 1.00 93.62 223 PRO A O 1
ATOM 1791 N N . GLU A 1 224 ? -23.165 -12.307 2.075 1.00 93.75 224 GLU A N 1
ATOM 1792 C CA . GLU A 1 224 ? -24.038 -11.289 2.669 1.00 93.75 224 GLU A CA 1
ATOM 1793 C C . GLU A 1 224 ? -23.687 -9.850 2.244 1.00 93.75 224 GLU A C 1
ATOM 1795 O O . GLU A 1 224 ? -24.573 -9.002 2.115 1.00 93.75 224 GLU A O 1
ATOM 1800 N N . TYR A 1 225 ? -22.416 -9.580 1.930 1.00 95.12 225 TYR A N 1
ATOM 1801 C CA . TYR A 1 225 ? -21.932 -8.254 1.536 1.00 95.12 225 TYR A CA 1
ATOM 1802 C C . TYR A 1 225 ? -21.870 -8.046 0.022 1.00 95.12 225 TYR A C 1
ATOM 1804 O O . TYR A 1 225 ? -21.535 -6.954 -0.441 1.00 95.12 225 TYR A O 1
ATOM 1812 N N . SER A 1 226 ? -22.269 -9.045 -0.772 1.00 93.25 226 SER A N 1
ATOM 1813 C CA . SER A 1 226 ? -22.263 -8.961 -2.240 1.00 93.25 226 SER A CA 1
ATOM 1814 C C . SER A 1 226 ? -23.109 -7.803 -2.774 1.00 93.25 226 SER A C 1
ATOM 1816 O O . SER A 1 226 ? -22.765 -7.227 -3.802 1.00 93.25 226 SER A O 1
ATOM 1818 N N . LYS A 1 227 ? -24.175 -7.416 -2.056 1.00 94.19 227 LYS A N 1
ATOM 1819 C CA . LYS A 1 227 ? -25.051 -6.283 -2.408 1.00 94.19 227 LYS A CA 1
ATOM 1820 C C . LYS A 1 227 ? -24.338 -4.924 -2.427 1.00 94.19 227 LYS A C 1
ATOM 1822 O O . LYS A 1 227 ? -24.820 -4.006 -3.082 1.00 94.19 227 LYS A O 1
ATOM 1827 N N . TYR A 1 228 ? -23.206 -4.794 -1.732 1.00 94.50 228 TYR A N 1
ATOM 1828 C CA . TYR A 1 228 ? -22.404 -3.568 -1.705 1.00 94.50 228 TYR A CA 1
ATOM 1829 C C . TYR A 1 228 ? -21.352 -3.515 -2.819 1.00 94.50 228 TYR A C 1
ATOM 1831 O O . TYR A 1 228 ? -20.788 -2.456 -3.088 1.00 94.50 228 TYR A O 1
ATOM 1839 N N . ILE A 1 229 ? -21.076 -4.643 -3.480 1.00 92.00 229 ILE A N 1
ATOM 1840 C CA . ILE A 1 229 ? -20.066 -4.724 -4.532 1.00 92.00 229 ILE A CA 1
ATOM 1841 C C . ILE A 1 229 ? -20.696 -4.288 -5.849 1.00 92.00 229 ILE A C 1
ATOM 1843 O O . ILE A 1 229 ? -21.656 -4.889 -6.331 1.00 92.00 229 ILE A O 1
ATOM 1847 N N . ARG A 1 230 ? -20.110 -3.265 -6.476 1.00 87.06 230 ARG A N 1
ATOM 1848 C CA . ARG A 1 230 ? -20.512 -2.839 -7.818 1.00 87.06 230 ARG A CA 1
ATOM 1849 C C . ARG A 1 230 ? -20.368 -4.008 -8.811 1.00 87.06 230 ARG A C 1
ATOM 1851 O O . ARG A 1 230 ? -19.317 -4.664 -8.790 1.00 87.06 230 ARG A O 1
ATOM 1858 N N . PRO A 1 231 ? -21.368 -4.246 -9.684 1.00 81.75 231 PRO A N 1
ATOM 1859 C CA . PRO A 1 231 ? -21.277 -5.241 -10.748 1.00 81.75 231 PRO A CA 1
ATOM 1860 C C . PRO A 1 231 ? -20.029 -5.043 -11.606 1.00 81.75 231 PRO A C 1
ATOM 1862 O O . PRO A 1 231 ? -19.575 -3.912 -11.804 1.00 81.75 231 PRO A O 1
ATOM 1865 N N . ASP A 1 232 ? -19.480 -6.145 -12.110 1.00 72.06 232 ASP A N 1
ATOM 1866 C CA . ASP A 1 232 ? -18.302 -6.083 -12.963 1.00 72.06 232 ASP A CA 1
ATOM 1867 C C . ASP A 1 232 ? -18.621 -5.335 -14.264 1.00 72.06 232 ASP A C 1
ATOM 1869 O O . ASP A 1 232 ? -19.638 -5.581 -14.917 1.00 72.06 232 ASP A O 1
ATOM 1873 N N . ILE A 1 233 ? -17.752 -4.398 -14.632 1.00 66.50 233 ILE A N 1
ATOM 1874 C CA . ILE A 1 233 ? -17.823 -3.738 -15.931 1.00 66.50 233 ILE A CA 1
ATOM 1875 C C . ILE A 1 233 ? -16.901 -4.562 -16.826 1.00 66.50 233 ILE A C 1
ATOM 1877 O O . ILE A 1 233 ? -15.695 -4.338 -16.834 1.00 66.50 233 ILE A O 1
ATOM 1881 N N . ASN A 1 234 ? -17.494 -5.539 -17.519 1.00 56.59 234 ASN A N 1
ATOM 1882 C CA . ASN A 1 234 ? -16.893 -6.668 -18.256 1.00 56.59 234 ASN A CA 1
ATOM 1883 C C . ASN A 1 234 ? -15.822 -6.358 -19.331 1.00 56.59 234 ASN A C 1
ATOM 1885 O O . ASN A 1 234 ? -15.549 -7.198 -20.183 1.00 56.59 234 ASN A O 1
ATOM 1889 N N . THR A 1 235 ? -15.199 -5.187 -19.353 1.00 52.59 235 THR A N 1
ATOM 1890 C CA . THR A 1 235 ? -14.232 -4.820 -20.391 1.00 52.59 235 THR A CA 1
ATOM 1891 C C . THR A 1 235 ? -13.047 -4.087 -19.789 1.00 52.59 235 THR A C 1
ATOM 1893 O O . THR A 1 235 ? -12.934 -2.864 -19.880 1.00 52.59 235 THR A O 1
ATOM 1896 N N . ARG A 1 236 ? -12.140 -4.852 -19.178 1.00 60.59 236 ARG A N 1
ATOM 1897 C CA . ARG A 1 236 ? -10.764 -4.414 -18.938 1.00 60.59 236 ARG A CA 1
ATOM 1898 C C . ARG A 1 236 ? -9.882 -5.079 -19.976 1.00 60.59 236 ARG A C 1
ATOM 1900 O O . ARG A 1 236 ? -9.522 -6.242 -19.828 1.00 60.59 236 ARG A O 1
ATOM 1907 N N . ASP A 1 237 ? -9.536 -4.348 -21.027 1.00 56.19 237 ASP A N 1
ATOM 1908 C CA . ASP A 1 237 ? -8.498 -4.819 -21.936 1.00 56.19 237 ASP A CA 1
ATOM 1909 C C . ASP A 1 237 ? -7.124 -4.462 -21.359 1.00 56.19 237 ASP A C 1
ATOM 1911 O O . ASP A 1 237 ? -6.503 -3.454 -21.701 1.00 56.19 237 ASP A O 1
ATOM 1915 N N . ILE A 1 238 ? -6.672 -5.289 -20.413 1.00 55.22 238 ILE A N 1
ATOM 1916 C CA . ILE A 1 238 ? -5.390 -5.114 -19.718 1.00 55.22 238 ILE A CA 1
ATOM 1917 C C . ILE A 1 238 ? -4.228 -5.096 -20.727 1.00 55.22 238 ILE A C 1
ATOM 1919 O O . ILE A 1 238 ? -3.250 -4.370 -20.527 1.00 55.22 238 ILE A O 1
ATOM 1923 N N . THR A 1 239 ? -4.356 -5.828 -21.841 1.00 52.03 239 THR A N 1
ATOM 1924 C CA . THR A 1 239 ? -3.326 -5.891 -22.887 1.00 52.03 239 THR A CA 1
ATOM 1925 C C . THR A 1 239 ? -3.197 -4.582 -23.661 1.00 52.03 239 THR A C 1
ATOM 1927 O O . THR A 1 239 ? -2.085 -4.174 -23.996 1.00 52.03 239 THR A O 1
ATOM 1930 N N . ILE A 1 240 ? -4.302 -3.856 -23.858 1.00 52.66 240 ILE A N 1
ATOM 1931 C CA . ILE A 1 240 ? -4.276 -2.496 -24.413 1.00 52.66 240 ILE A CA 1
ATOM 1932 C C . ILE A 1 240 ? -3.678 -1.508 -23.401 1.00 52.66 240 ILE A C 1
ATOM 1934 O O . ILE A 1 240 ? -2.899 -0.616 -23.762 1.00 52.66 240 ILE A O 1
ATOM 1938 N N . ILE A 1 241 ? -4.010 -1.666 -22.116 1.00 55.31 241 ILE A N 1
ATOM 1939 C CA . ILE A 1 241 ? -3.608 -0.720 -21.070 1.00 55.31 241 ILE A CA 1
ATOM 1940 C C . ILE A 1 241 ? -2.094 -0.718 -20.870 1.00 55.31 241 ILE A C 1
ATOM 1942 O O . ILE A 1 241 ? -1.549 0.343 -20.588 1.00 55.31 241 ILE A O 1
ATOM 1946 N N . ASN A 1 242 ? -1.376 -1.818 -21.102 1.00 59.19 242 ASN A N 1
ATOM 1947 C CA . ASN A 1 242 ? 0.079 -1.864 -20.956 1.00 59.19 242 ASN A CA 1
ATOM 1948 C C . ASN A 1 242 ? 0.725 -2.716 -22.043 1.00 59.19 242 ASN A C 1
ATOM 1950 O O . ASN A 1 242 ? 0.642 -3.940 -22.010 1.00 59.19 242 ASN A O 1
ATOM 1954 N N . LYS A 1 243 ? 1.450 -2.070 -22.967 1.00 55.75 243 LYS A N 1
ATOM 1955 C CA . LYS A 1 243 ? 2.426 -2.803 -23.773 1.00 55.75 243 LYS A CA 1
ATOM 1956 C C . LYS A 1 243 ? 3.495 -3.303 -22.794 1.00 55.75 243 LYS A C 1
ATOM 1958 O O . LYS A 1 243 ? 4.059 -2.459 -22.090 1.00 55.75 243 LYS A O 1
ATOM 1963 N N . PRO A 1 244 ? 3.749 -4.619 -22.695 1.00 53.91 244 PRO A N 1
ATOM 1964 C CA . PRO A 1 244 ? 4.861 -5.115 -21.898 1.00 53.91 244 PRO A CA 1
ATOM 1965 C C . PRO A 1 244 ? 6.152 -4.429 -22.356 1.00 53.91 244 PRO A C 1
ATOM 1967 O O . PRO A 1 244 ? 6.265 -4.043 -23.522 1.00 53.91 244 PRO A O 1
ATOM 1970 N N . LEU A 1 245 ? 7.106 -4.257 -21.436 1.00 60.06 245 LEU A N 1
ATOM 1971 C CA . LEU A 1 245 ? 8.455 -3.791 -21.760 1.00 60.06 245 LEU A CA 1
ATOM 1972 C C . LEU A 1 245 ? 8.960 -4.580 -22.972 1.00 60.06 245 LEU A C 1
ATOM 1974 O O . LEU A 1 245 ? 9.118 -5.798 -22.871 1.00 60.06 245 LEU A O 1
ATOM 1978 N N . ASP A 1 246 ? 9.183 -3.912 -24.106 1.00 53.94 246 ASP A N 1
ATOM 1979 C CA . ASP A 1 246 ? 9.629 -4.577 -25.331 1.00 53.94 246 ASP A CA 1
ATOM 1980 C C . ASP A 1 246 ? 10.978 -5.244 -25.050 1.00 53.94 246 ASP A C 1
ATOM 1982 O O . ASP A 1 246 ? 11.988 -4.567 -24.857 1.00 53.94 246 ASP A O 1
ATOM 1986 N N . LYS A 1 247 ? 10.970 -6.573 -24.892 1.00 56.81 247 LYS A N 1
ATOM 1987 C CA . LYS A 1 247 ? 12.137 -7.388 -24.511 1.00 56.81 247 LYS A CA 1
ATOM 1988 C C . LYS A 1 247 ? 12.858 -6.897 -23.242 1.00 56.81 247 LYS A C 1
ATOM 1990 O O . LYS A 1 247 ? 14.069 -7.044 -23.118 1.00 56.81 247 LYS A O 1
ATOM 1995 N N . GLY A 1 248 ? 12.130 -6.293 -22.299 1.00 59.12 248 GLY A N 1
ATOM 1996 C CA . GLY A 1 248 ? 12.719 -5.719 -21.080 1.00 59.12 248 GLY A CA 1
ATOM 1997 C C . GLY A 1 248 ? 13.404 -4.358 -21.278 1.00 59.12 248 GLY A C 1
ATOM 1998 O O . GLY A 1 248 ? 14.028 -3.842 -20.352 1.00 59.12 248 GLY A O 1
ATOM 1999 N N . VAL A 1 249 ? 13.288 -3.744 -22.459 1.00 64.62 249 VAL A N 1
ATOM 2000 C CA . VAL A 1 249 ? 13.893 -2.444 -22.758 1.00 64.62 249 VAL A CA 1
ATOM 2001 C C . VAL A 1 249 ? 12.926 -1.316 -22.395 1.00 64.62 249 VAL A C 1
ATOM 2003 O O . VAL A 1 249 ? 11.889 -1.121 -23.020 1.00 64.62 249 VAL A O 1
ATOM 2006 N N . ILE A 1 250 ? 13.308 -0.508 -21.405 1.00 75.56 250 ILE A N 1
ATOM 2007 C CA . ILE A 1 250 ? 12.601 0.731 -21.036 1.00 75.56 250 ILE A CA 1
ATOM 2008 C C . ILE A 1 250 ? 12.766 1.774 -22.155 1.00 75.56 250 ILE A C 1
ATOM 2010 O O . ILE A 1 250 ? 13.867 2.281 -22.370 1.00 75.56 250 ILE A O 1
ATOM 2014 N N . THR A 1 251 ? 11.716 2.082 -22.909 1.00 77.19 251 THR A N 1
ATOM 2015 C CA . THR A 1 251 ? 11.756 3.100 -23.974 1.00 77.19 251 THR A CA 1
ATOM 2016 C C . THR A 1 251 ? 11.296 4.466 -23.462 1.00 77.19 251 THR A C 1
ATOM 2018 O O . THR A 1 251 ? 10.670 4.575 -22.409 1.00 77.19 251 THR A O 1
ATOM 2021 N N . ARG A 1 252 ? 11.560 5.533 -24.226 1.00 79.31 252 ARG A N 1
ATOM 2022 C CA . ARG A 1 252 ? 11.041 6.874 -23.903 1.00 79.31 252 ARG A CA 1
ATOM 2023 C C . ARG A 1 252 ? 9.508 6.898 -23.837 1.00 79.31 252 ARG A C 1
ATOM 2025 O O . ARG A 1 252 ? 8.954 7.559 -22.964 1.00 79.31 252 ARG A O 1
ATOM 2032 N N . ASP A 1 253 ? 8.844 6.183 -24.741 1.00 80.88 253 ASP A N 1
ATOM 2033 C CA . ASP A 1 253 ? 7.379 6.098 -24.776 1.00 80.88 253 ASP A CA 1
ATOM 2034 C C . ASP A 1 253 ? 6.842 5.340 -23.561 1.00 80.88 253 ASP A C 1
ATOM 2036 O O . ASP A 1 253 ? 5.873 5.765 -22.939 1.00 80.88 253 ASP A O 1
ATOM 2040 N N . TYR A 1 254 ? 7.532 4.271 -23.148 1.00 83.88 254 TYR A N 1
ATOM 2041 C CA . TYR A 1 254 ? 7.218 3.578 -21.903 1.00 83.88 254 TYR A CA 1
ATOM 2042 C C . TYR A 1 254 ? 7.304 4.519 -20.691 1.00 83.88 254 TYR A C 1
ATOM 2044 O O . TYR A 1 254 ? 6.391 4.531 -19.869 1.00 83.88 254 TYR A O 1
ATOM 2052 N N . ILE A 1 255 ? 8.357 5.342 -20.595 1.00 87.69 255 ILE A N 1
ATOM 2053 C CA . ILE A 1 255 ? 8.508 6.299 -19.489 1.00 87.69 255 ILE A CA 1
ATOM 2054 C C . ILE A 1 255 ? 7.370 7.316 -19.472 1.00 87.69 255 ILE A C 1
ATOM 2056 O O . ILE A 1 255 ? 6.756 7.492 -18.429 1.00 87.69 255 ILE A O 1
ATOM 2060 N N . LYS A 1 256 ? 7.019 7.935 -20.605 1.00 86.81 256 LYS A N 1
ATOM 2061 C CA . LYS A 1 256 ? 5.907 8.906 -20.662 1.00 86.81 256 LYS A CA 1
ATOM 2062 C C . LYS A 1 256 ? 4.570 8.316 -20.215 1.00 86.81 256 LYS A C 1
ATOM 2064 O O . LYS A 1 256 ? 3.808 8.968 -19.496 1.00 86.81 256 LYS A O 1
ATOM 2069 N N . LYS A 1 257 ? 4.297 7.074 -20.612 1.00 87.94 257 LYS A N 1
ATOM 2070 C CA . LYS A 1 257 ? 3.121 6.333 -20.159 1.00 87.94 257 LYS A CA 1
ATOM 2071 C C . LYS A 1 257 ? 3.161 6.077 -18.656 1.00 87.94 257 LYS A C 1
ATOM 2073 O O . LYS A 1 257 ? 2.171 6.310 -17.961 1.00 87.94 257 LYS A O 1
ATOM 2078 N N . LEU A 1 258 ? 4.321 5.667 -18.150 1.00 90.69 258 LEU A N 1
ATOM 2079 C CA . LEU A 1 258 ? 4.541 5.447 -16.729 1.00 90.69 258 LEU A CA 1
ATOM 2080 C C . LEU A 1 258 ? 4.378 6.732 -15.905 1.00 90.69 258 LEU A C 1
ATOM 2082 O O . LEU A 1 258 ? 3.808 6.686 -14.820 1.00 90.69 258 LEU A O 1
ATOM 2086 N N . GLU A 1 259 ? 4.794 7.891 -16.415 1.00 93.00 259 GLU A N 1
ATOM 2087 C CA . GLU A 1 259 ? 4.556 9.189 -15.768 1.00 93.00 259 GLU A CA 1
ATOM 2088 C C . GLU A 1 259 ? 3.052 9.457 -15.561 1.00 93.00 259 GLU A C 1
ATOM 2090 O O . GLU A 1 259 ? 2.639 9.911 -14.488 1.00 93.00 259 GLU A O 1
ATOM 2095 N N . GLY A 1 260 ? 2.215 9.119 -16.550 1.00 91.81 260 GLY A N 1
ATOM 2096 C CA . GLY A 1 260 ? 0.753 9.176 -16.431 1.00 91.81 260 GLY A CA 1
ATOM 2097 C C . GLY A 1 260 ? 0.200 8.210 -15.388 1.00 91.81 260 GLY A C 1
ATOM 2098 O O . GLY A 1 260 ? -0.654 8.587 -14.581 1.00 91.81 260 GLY A O 1
ATOM 2099 N N . GLN A 1 261 ? 0.735 6.989 -15.341 1.00 92.81 261 GLN A N 1
ATOM 2100 C CA . GLN A 1 261 ? 0.360 5.982 -14.342 1.00 92.81 261 GLN A CA 1
ATOM 2101 C C . GLN A 1 261 ? 0.722 6.431 -12.931 1.00 92.81 261 GLN A C 1
ATOM 2103 O O . GLN A 1 261 ? -0.118 6.354 -12.038 1.00 92.81 261 GLN A O 1
ATOM 2108 N N . ILE A 1 262 ? 1.928 6.967 -12.735 1.00 94.94 262 ILE A N 1
ATOM 2109 C CA . ILE A 1 262 ? 2.396 7.496 -11.451 1.00 94.94 262 ILE A CA 1
ATOM 2110 C C . ILE A 1 262 ? 1.508 8.657 -10.988 1.00 94.94 262 ILE A C 1
ATOM 2112 O O . ILE A 1 262 ? 1.139 8.702 -9.818 1.00 94.94 262 ILE A O 1
ATOM 2116 N N . ASN A 1 263 ? 1.109 9.571 -11.880 1.00 94.06 263 ASN A N 1
ATOM 2117 C CA . ASN A 1 263 ? 0.214 10.679 -11.526 1.00 94.06 263 ASN A CA 1
ATOM 2118 C C . ASN A 1 263 ? -1.155 10.203 -11.019 1.00 94.06 263 ASN A C 1
ATOM 2120 O O . ASN A 1 263 ? -1.666 10.713 -10.017 1.00 94.06 263 ASN A O 1
ATOM 2124 N N . HIS A 1 264 ? -1.758 9.224 -11.691 1.00 94.62 264 HIS A N 1
ATOM 2125 C CA . HIS A 1 264 ? -3.018 8.650 -11.229 1.00 94.62 264 HIS A CA 1
ATOM 2126 C C . HIS A 1 264 ? -2.830 7.795 -9.976 1.00 94.62 264 HIS A C 1
ATOM 2128 O O . HIS A 1 264 ? -3.660 7.862 -9.074 1.00 94.62 264 HIS A O 1
ATOM 2134 N N . PHE A 1 265 ? -1.722 7.063 -9.858 1.00 96.19 265 PHE A N 1
ATOM 2135 C CA . PHE A 1 265 ? -1.438 6.273 -8.667 1.00 96.19 265 PHE A CA 1
ATOM 2136 C C . PHE A 1 265 ? -1.231 7.161 -7.439 1.00 96.19 265 PHE A C 1
ATOM 2138 O O . PHE A 1 265 ? -1.792 6.881 -6.387 1.00 96.19 265 PHE A O 1
ATOM 2145 N N . ARG A 1 266 ? -0.555 8.305 -7.589 1.00 96.50 266 ARG A N 1
ATOM 2146 C CA . ARG A 1 266 ? -0.489 9.356 -6.562 1.00 96.50 266 ARG A CA 1
ATOM 2147 C C . ARG A 1 266 ? -1.885 9.777 -6.084 1.00 96.50 266 ARG A C 1
ATOM 2149 O O . ARG A 1 266 ? -2.083 9.987 -4.893 1.00 96.50 266 ARG A O 1
ATOM 2156 N N . THR A 1 267 ? -2.850 9.882 -6.998 1.00 96.38 267 THR A N 1
ATOM 2157 C CA . THR A 1 267 ? -4.245 10.220 -6.661 1.00 96.38 267 THR A CA 1
ATOM 2158 C C . THR A 1 267 ? -4.934 9.086 -5.905 1.00 96.38 267 THR A C 1
ATOM 2160 O O . THR A 1 267 ? -5.598 9.345 -4.910 1.00 96.38 267 THR A O 1
ATOM 2163 N N . VAL A 1 268 ? -4.700 7.830 -6.298 1.00 97.38 268 VAL A N 1
ATOM 2164 C CA . VAL A 1 268 ? -5.166 6.651 -5.547 1.00 97.38 268 VAL A CA 1
ATOM 2165 C C . VAL A 1 268 ? -4.655 6.669 -4.102 1.00 97.38 268 VAL A C 1
ATOM 2167 O O . VAL A 1 268 ? -5.435 6.441 -3.183 1.00 97.38 268 VAL A O 1
ATOM 2170 N N . VAL A 1 269 ? -3.366 6.961 -3.887 1.00 97.69 269 VAL A N 1
ATOM 2171 C CA . VAL A 1 269 ? -2.775 7.024 -2.535 1.00 97.69 269 VAL A CA 1
ATOM 2172 C C . VAL A 1 269 ? -3.433 8.110 -1.694 1.00 97.69 269 VAL A C 1
ATOM 2174 O O . VAL A 1 269 ? -3.798 7.862 -0.550 1.00 97.69 269 VAL A O 1
ATOM 2177 N N . TYR A 1 270 ? -3.633 9.291 -2.275 1.00 97.56 270 TYR A N 1
ATOM 2178 C CA . TYR A 1 270 ? -4.293 10.402 -1.597 1.00 97.56 270 TYR A CA 1
ATOM 2179 C C . TYR A 1 270 ? -5.742 10.104 -1.222 1.00 97.56 270 TYR A C 1
ATOM 2181 O O . TYR A 1 270 ? -6.145 10.371 -0.095 1.00 97.56 270 TYR A O 1
ATOM 2189 N N . GLU A 1 271 ? -6.516 9.512 -2.127 1.00 96.94 271 GLU A N 1
ATOM 2190 C CA . GLU A 1 271 ? -7.901 9.150 -1.838 1.00 96.94 271 GLU A CA 1
ATOM 2191 C C . GLU A 1 271 ? -7.992 8.067 -0.758 1.00 96.94 271 GLU A C 1
ATOM 2193 O O . GLU A 1 271 ? -8.828 8.167 0.140 1.00 96.94 271 GLU A O 1
ATOM 2198 N N . ILE A 1 272 ? -7.102 7.065 -0.784 1.00 97.69 272 ILE A N 1
ATOM 2199 C CA . ILE A 1 272 ? -7.032 6.054 0.282 1.00 97.69 272 ILE A CA 1
ATOM 2200 C C . ILE A 1 272 ? -6.701 6.706 1.627 1.00 97.69 272 ILE A C 1
ATOM 2202 O O . ILE A 1 272 ? -7.373 6.428 2.622 1.00 97.69 272 ILE A O 1
ATOM 2206 N N . ALA A 1 273 ? -5.721 7.613 1.645 1.00 97.81 273 ALA A N 1
ATOM 2207 C CA . ALA A 1 273 ? -5.334 8.371 2.828 1.00 97.81 273 ALA A CA 1
ATOM 2208 C C . ALA A 1 273 ? -6.505 9.194 3.389 1.00 97.81 273 ALA A C 1
ATOM 2210 O O . ALA A 1 273 ? -6.822 9.075 4.568 1.00 97.81 273 ALA A O 1
ATOM 2211 N N . LYS A 1 274 ? -7.207 9.961 2.543 1.00 97.12 274 LYS A N 1
ATOM 2212 C CA . LYS A 1 274 ? -8.355 10.785 2.954 1.00 97.12 274 LYS A CA 1
ATOM 2213 C C . LYS A 1 274 ? -9.518 9.972 3.502 1.00 97.12 274 LYS A C 1
ATOM 2215 O O . LYS A 1 274 ? -10.127 10.356 4.494 1.00 97.12 274 LYS A O 1
ATOM 2220 N N . ASN A 1 275 ? -9.818 8.832 2.899 1.00 97.12 275 ASN A N 1
ATOM 2221 C CA . ASN A 1 275 ? -10.867 7.956 3.411 1.00 97.12 275 ASN A CA 1
ATOM 2222 C C . ASN A 1 275 ? -10.468 7.283 4.733 1.00 97.12 275 ASN A C 1
ATOM 2224 O O . ASN A 1 275 ? -11.326 7.123 5.597 1.00 97.12 275 ASN A O 1
ATOM 2228 N N . LEU A 1 276 ? -9.191 6.922 4.919 1.00 97.50 276 LEU A N 1
ATOM 2229 C CA . LEU A 1 276 ? -8.689 6.432 6.209 1.00 97.50 276 LEU A CA 1
ATOM 2230 C C . LEU A 1 276 ? -8.738 7.518 7.290 1.00 97.50 276 LEU A C 1
ATOM 2232 O O . LEU A 1 276 ? -9.167 7.228 8.402 1.00 97.50 276 LEU A O 1
ATOM 2236 N N . GLU A 1 277 ? -8.363 8.757 6.962 1.00 97.06 277 GLU A N 1
ATOM 2237 C CA . GLU A 1 277 ? -8.483 9.921 7.852 1.00 97.06 277 GLU A CA 1
ATOM 2238 C C . GLU A 1 277 ? -9.931 10.075 8.340 1.00 97.06 277 GLU A C 1
ATOM 2240 O O . GLU A 1 277 ? -10.175 10.017 9.542 1.00 97.06 277 GLU A O 1
ATOM 2245 N N . ILE A 1 278 ? -10.902 10.118 7.416 1.00 96.12 278 ILE A N 1
ATOM 2246 C CA . ILE A 1 278 ? -12.340 10.211 7.731 1.00 96.12 278 ILE A CA 1
ATOM 2247 C C . ILE A 1 278 ? -12.801 9.060 8.634 1.00 96.12 278 ILE A C 1
ATOM 2249 O O . ILE A 1 278 ? -13.540 9.278 9.594 1.00 96.12 278 ILE A O 1
ATOM 2253 N N . ILE A 1 279 ? -12.387 7.825 8.335 1.00 96.50 279 ILE A N 1
ATOM 2254 C CA . ILE A 1 279 ? -12.742 6.647 9.136 1.00 96.50 279 ILE A CA 1
ATOM 2255 C C . ILE A 1 279 ? -12.241 6.800 10.573 1.00 96.50 279 ILE A C 1
ATOM 2257 O O . ILE A 1 279 ? -12.994 6.553 11.514 1.00 96.50 279 ILE A O 1
ATOM 2261 N N . ILE A 1 280 ? -10.985 7.208 10.745 1.00 96.62 280 ILE A N 1
ATOM 2262 C CA . ILE A 1 280 ? -10.369 7.335 12.063 1.00 96.62 280 ILE A CA 1
ATOM 2263 C C . ILE A 1 280 ? -10.983 8.509 12.837 1.00 96.62 280 ILE A C 1
ATOM 2265 O O . ILE A 1 280 ? -11.314 8.348 14.010 1.00 96.62 280 ILE A O 1
ATOM 2269 N N . GLU A 1 281 ? -11.213 9.655 12.196 1.00 95.00 281 GLU A N 1
ATOM 2270 C CA . GLU A 1 281 ? -11.863 10.814 12.820 1.00 95.00 281 GLU A CA 1
ATOM 2271 C C . GLU A 1 281 ? -13.289 10.502 13.292 1.00 95.00 281 GLU A C 1
ATOM 2273 O O . GLU A 1 281 ? -13.673 10.886 14.399 1.00 95.00 281 GLU A O 1
ATOM 2278 N N . LEU A 1 282 ? -14.060 9.750 12.497 1.00 93.50 282 LEU A N 1
ATOM 2279 C CA . LEU A 1 282 ? -15.394 9.288 12.890 1.00 93.50 282 LEU A CA 1
ATOM 2280 C C . LEU A 1 282 ? -15.351 8.398 14.135 1.00 93.50 282 LEU A C 1
ATOM 2282 O O . LEU A 1 282 ? -16.247 8.480 14.970 1.00 93.50 282 LEU A O 1
ATOM 2286 N N . ILE A 1 283 ? -14.318 7.566 14.276 1.00 94.25 283 ILE A N 1
ATOM 2287 C CA . ILE A 1 283 ? -14.136 6.731 15.466 1.00 94.25 283 ILE A CA 1
ATOM 2288 C C . ILE A 1 283 ? -13.745 7.591 16.672 1.00 94.25 283 ILE A C 1
ATOM 2290 O O . ILE A 1 283 ? -14.358 7.454 17.730 1.00 94.25 283 ILE A O 1
ATOM 2294 N N . ILE A 1 284 ? -12.772 8.497 16.518 1.00 93.06 284 ILE A N 1
ATOM 2295 C CA . ILE A 1 284 ? -12.276 9.370 17.599 1.00 93.06 284 ILE A CA 1
ATOM 2296 C C . ILE A 1 284 ? -13.392 10.252 18.174 1.00 93.06 284 ILE A C 1
ATOM 2298 O O . ILE A 1 284 ? -13.406 10.528 19.376 1.00 93.06 284 ILE A O 1
ATOM 2302 N N . ALA A 1 285 ? -14.347 10.673 17.339 1.00 91.12 285 ALA A N 1
ATOM 2303 C CA . ALA A 1 285 ? -15.495 11.466 17.772 1.00 91.12 285 ALA A CA 1
ATOM 2304 C C . ALA A 1 285 ? -16.353 10.761 18.844 1.00 91.12 285 ALA A C 1
ATOM 2306 O O . ALA A 1 285 ? -16.958 11.435 19.681 1.00 91.12 285 ALA A O 1
ATOM 2307 N N . ASP A 1 286 ? -16.385 9.425 18.841 1.00 86.94 286 ASP A N 1
ATOM 2308 C CA . ASP A 1 286 ? -17.174 8.608 19.768 1.00 86.94 286 ASP A CA 1
ATOM 2309 C C . ASP A 1 286 ? -16.317 7.888 20.821 1.00 86.94 286 ASP A C 1
ATOM 2311 O O . ASP A 1 286 ? -16.760 7.691 21.955 1.00 86.94 286 ASP A O 1
ATOM 2315 N N . VAL A 1 287 ? -15.087 7.510 20.465 1.00 87.25 287 VAL A N 1
ATOM 2316 C CA . VAL A 1 287 ? -14.157 6.753 21.306 1.00 87.25 287 VAL A CA 1
ATOM 2317 C C . VAL A 1 287 ? -12.812 7.465 21.324 1.00 87.25 287 VAL A C 1
ATOM 2319 O O . VAL A 1 287 ? -12.048 7.404 20.363 1.00 87.25 287 VAL A O 1
ATOM 2322 N N . ARG A 1 288 ? -12.495 8.126 22.442 1.00 84.56 288 ARG A N 1
ATOM 2323 C CA . ARG A 1 288 ? -11.189 8.772 22.614 1.00 84.56 288 ARG A CA 1
ATOM 2324 C C . ARG A 1 288 ? -10.094 7.716 22.703 1.00 84.56 288 ARG A C 1
ATOM 2326 O O . ARG A 1 288 ? -10.036 6.971 23.679 1.00 84.56 288 ARG A O 1
ATOM 2333 N N . ASP A 1 289 ? -9.219 7.694 21.707 1.00 90.00 289 ASP A N 1
ATOM 2334 C CA . ASP A 1 289 ? -8.073 6.797 21.646 1.00 90.00 289 ASP A CA 1
ATOM 2335 C C . ASP A 1 289 ? -6.859 7.544 21.084 1.00 90.00 289 ASP A C 1
ATOM 2337 O O . ASP A 1 289 ? -6.851 7.999 19.938 1.00 90.00 289 ASP A O 1
ATOM 2341 N N . HIS A 1 290 ? -5.816 7.665 21.903 1.00 91.94 290 HIS A N 1
ATOM 2342 C CA . HIS A 1 290 ? -4.614 8.404 21.533 1.00 91.94 290 HIS A CA 1
ATOM 2343 C C . HIS A 1 290 ? -3.857 7.763 20.360 1.00 91.94 290 HIS A C 1
ATOM 2345 O O . HIS A 1 290 ? -3.247 8.467 19.557 1.00 91.94 290 HIS A O 1
ATOM 2351 N N . HIS A 1 291 ? -3.907 6.435 20.215 1.00 92.50 291 HIS A N 1
ATOM 2352 C CA . HIS A 1 291 ? -3.274 5.761 19.084 1.00 92.50 291 HIS A CA 1
ATOM 2353 C C . HIS A 1 291 ? -3.952 6.167 17.770 1.00 92.50 291 HIS A C 1
ATOM 2355 O O . HIS A 1 291 ? -3.284 6.369 16.753 1.00 92.50 291 HIS A O 1
ATOM 2361 N N . LEU A 1 292 ? -5.278 6.308 17.772 1.00 93.88 292 LEU A N 1
ATOM 2362 C CA . LEU A 1 292 ? -6.012 6.770 16.598 1.00 93.88 292 LEU A CA 1
ATOM 2363 C C . LEU A 1 292 ? -5.644 8.218 16.240 1.00 93.88 292 LEU A C 1
ATOM 2365 O O . LEU A 1 292 ? -5.408 8.512 15.070 1.00 93.88 292 LEU A O 1
ATOM 2369 N N . GLU A 1 293 ? -5.501 9.102 17.230 1.00 93.75 293 GLU A N 1
ATOM 2370 C CA . GLU A 1 293 ? -5.054 10.487 17.006 1.00 93.75 293 GLU A CA 1
ATOM 2371 C C . GLU A 1 293 ? -3.649 10.559 16.380 1.00 93.75 293 GLU A C 1
ATOM 2373 O O . GLU A 1 293 ? -3.387 11.394 15.510 1.00 93.75 293 GLU A O 1
ATOM 2378 N N . VAL A 1 294 ? -2.734 9.676 16.797 1.00 95.44 294 VAL A N 1
ATOM 2379 C CA . VAL A 1 294 ? -1.393 9.566 16.200 1.00 95.44 294 VAL A CA 1
ATOM 2380 C C . VAL A 1 294 ? -1.478 9.105 14.744 1.00 95.44 294 VAL A C 1
ATOM 2382 O O . VAL A 1 294 ? -0.802 9.685 13.892 1.00 95.44 294 VAL A O 1
ATOM 2385 N N . ASN A 1 295 ? -2.337 8.131 14.433 1.00 95.81 295 ASN A N 1
ATOM 2386 C CA . ASN A 1 295 ? -2.538 7.662 13.060 1.00 95.81 295 ASN A CA 1
ATOM 2387 C C . ASN A 1 295 ? -3.038 8.786 12.136 1.00 95.81 295 ASN A C 1
ATOM 2389 O O . ASN A 1 295 ? -2.543 8.903 11.019 1.00 95.81 295 ASN A O 1
ATOM 2393 N N . VAL A 1 296 ? -3.958 9.651 12.590 1.00 96.06 296 VAL A N 1
ATOM 2394 C CA . VAL A 1 296 ? -4.420 10.815 11.800 1.00 96.06 296 VAL A CA 1
ATOM 2395 C C . VAL A 1 296 ? -3.247 11.729 11.433 1.00 96.06 296 VAL A C 1
ATOM 2397 O O . VAL A 1 296 ? -3.084 12.104 10.273 1.00 96.06 296 VAL A O 1
ATOM 2400 N N . LYS A 1 297 ? -2.366 12.032 12.396 1.00 96.06 297 LYS A N 1
ATOM 2401 C CA . LYS A 1 297 ? -1.164 12.846 12.140 1.00 96.06 297 LYS A CA 1
ATOM 2402 C C . LYS A 1 297 ? -0.211 12.172 11.152 1.00 96.06 297 LYS A C 1
ATOM 2404 O O . LYS A 1 297 ? 0.357 12.847 10.299 1.00 96.06 297 LYS A O 1
ATOM 2409 N N . GLN A 1 298 ? -0.041 10.853 11.243 1.00 96.88 298 GLN A N 1
ATOM 2410 C CA . GLN A 1 298 ? 0.770 10.092 10.289 1.00 96.88 298 GLN A CA 1
ATOM 2411 C C . GLN A 1 298 ? 0.186 10.139 8.875 1.00 96.88 298 GLN A C 1
ATOM 2413 O O . GLN A 1 298 ? 0.929 10.371 7.927 1.00 96.88 298 GLN A O 1
ATOM 2418 N N . ILE A 1 299 ? -1.135 10.008 8.730 1.00 97.62 299 ILE A N 1
ATOM 2419 C CA . ILE A 1 299 ? -1.813 10.141 7.435 1.00 97.62 299 ILE A CA 1
ATOM 2420 C C . ILE A 1 299 ? -1.564 11.527 6.826 1.00 97.62 299 ILE A C 1
ATOM 2422 O O 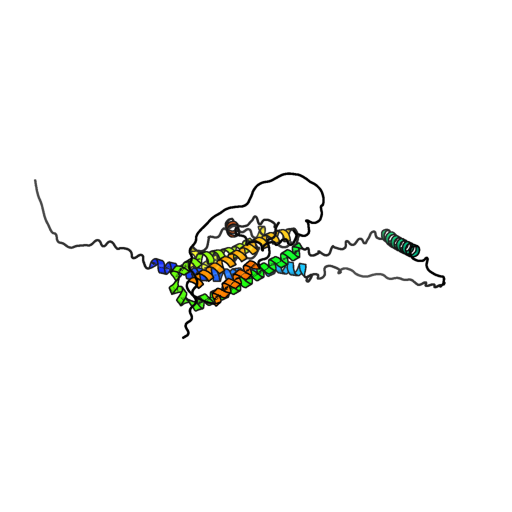. ILE A 1 299 ? -1.220 11.615 5.646 1.00 97.62 299 ILE A O 1
ATOM 2426 N N . ALA A 1 300 ? -1.675 12.597 7.618 1.00 95.81 300 ALA A N 1
ATOM 2427 C CA . ALA A 1 300 ? -1.384 13.953 7.152 1.00 95.81 300 ALA A CA 1
ATOM 2428 C C . ALA A 1 300 ? 0.065 14.087 6.644 1.00 95.81 300 ALA A C 1
ATOM 2430 O O . ALA A 1 300 ? 0.283 14.564 5.531 1.00 95.81 300 ALA A O 1
ATOM 2431 N N . MET A 1 301 ? 1.046 13.560 7.389 1.00 96.19 301 MET A N 1
ATOM 2432 C CA . MET A 1 301 ? 2.448 13.546 6.947 1.00 96.19 301 MET A CA 1
ATOM 2433 C C . MET A 1 301 ? 2.649 12.763 5.642 1.00 96.19 301 MET A C 1
ATOM 2435 O O . MET A 1 301 ? 3.441 13.179 4.798 1.00 96.19 301 MET A O 1
ATOM 2439 N N . ILE A 1 302 ? 1.951 11.640 5.449 1.00 96.38 302 ILE A N 1
ATOM 2440 C CA . ILE A 1 302 ? 2.025 10.866 4.200 1.00 96.38 302 ILE A CA 1
ATOM 2441 C C . ILE A 1 302 ? 1.502 11.699 3.023 1.00 96.38 302 ILE A C 1
ATOM 2443 O O . ILE A 1 302 ? 2.129 11.721 1.963 1.00 96.38 302 ILE A O 1
ATOM 2447 N N . ILE A 1 303 ? 0.379 12.402 3.206 1.00 95.25 303 ILE A N 1
ATOM 2448 C CA . ILE A 1 303 ? -0.219 13.271 2.181 1.00 95.25 303 ILE A CA 1
ATOM 2449 C C . ILE A 1 303 ? 0.740 14.405 1.798 1.00 95.25 303 ILE A C 1
ATOM 2451 O O . ILE A 1 303 ? 0.962 14.630 0.604 1.00 95.25 303 ILE A O 1
ATOM 2455 N N . ASP A 1 304 ? 1.332 15.075 2.787 1.00 92.69 304 ASP A N 1
ATOM 2456 C CA . ASP A 1 304 ? 2.242 16.206 2.574 1.00 92.69 304 ASP A CA 1
ATOM 2457 C C . ASP A 1 304 ? 3.533 15.794 1.850 1.00 92.69 304 ASP A C 1
ATOM 2459 O O . ASP A 1 304 ? 4.098 16.572 1.078 1.00 92.69 304 ASP A O 1
ATOM 2463 N N . ASN A 1 305 ? 3.971 14.545 2.036 1.00 93.88 305 ASN A N 1
ATOM 2464 C CA . ASN A 1 305 ? 5.175 13.993 1.413 1.00 93.88 305 ASN A CA 1
ATOM 2465 C C . ASN A 1 305 ? 4.931 13.331 0.044 1.00 93.88 305 ASN A C 1
ATOM 2467 O O . ASN A 1 305 ? 5.868 12.797 -0.561 1.00 93.88 305 ASN A O 1
ATOM 2471 N N . LEU A 1 306 ? 3.704 13.365 -0.493 1.00 95.00 306 LEU A N 1
ATOM 2472 C CA . LEU A 1 306 ? 3.443 12.850 -1.838 1.00 95.00 306 LEU A CA 1
ATOM 2473 C C . LEU A 1 306 ? 4.228 13.654 -2.889 1.00 95.00 306 LEU A C 1
ATOM 2475 O O . LEU A 1 306 ? 4.139 14.886 -2.928 1.00 95.00 306 LEU A O 1
ATOM 2479 N N . PRO A 1 307 ? 4.919 12.990 -3.835 1.00 93.94 307 PRO A N 1
ATOM 2480 C CA . PRO A 1 307 ? 5.756 13.688 -4.800 1.00 93.94 307 PRO A CA 1
ATOM 2481 C C . PRO A 1 307 ? 4.920 14.604 -5.704 1.00 93.94 307 PRO A C 1
ATOM 2483 O O . PRO A 1 307 ? 3.764 14.289 -5.990 1.00 93.94 307 PRO A O 1
ATOM 2486 N N . PRO A 1 308 ? 5.479 15.704 -6.234 1.00 92.19 308 PRO A N 1
ATOM 2487 C CA . PRO A 1 308 ? 4.749 16.589 -7.136 1.00 92.19 308 PRO A CA 1
ATOM 2488 C C . PRO A 1 308 ? 4.365 15.870 -8.433 1.00 92.19 308 PRO A C 1
ATOM 2490 O O . PRO A 1 308 ? 5.137 15.054 -8.956 1.00 92.19 308 PRO A O 1
ATOM 2493 N N . LYS A 1 309 ? 3.199 16.221 -8.990 1.00 92.44 309 LYS A N 1
ATOM 2494 C CA . LYS A 1 309 ? 2.708 15.632 -10.242 1.00 92.44 309 LYS A CA 1
ATOM 2495 C C . LYS A 1 309 ? 3.623 15.952 -11.428 1.00 92.44 309 LYS A C 1
ATOM 2497 O O . LYS A 1 309 ? 4.200 17.039 -11.515 1.00 92.44 309 LYS A O 1
ATOM 2502 N N . TYR A 1 310 ? 3.680 15.050 -12.402 1.00 91.75 310 TYR A N 1
ATOM 2503 C CA . TYR A 1 310 ? 4.209 15.362 -13.726 1.00 91.75 310 TYR A CA 1
ATOM 2504 C C . TYR A 1 310 ? 3.345 16.425 -14.400 1.00 91.75 310 TYR A C 1
ATOM 2506 O O . TYR A 1 310 ? 2.116 16.345 -14.365 1.00 91.75 310 TYR A O 1
ATOM 2514 N N . ARG A 1 311 ? 3.993 17.416 -15.023 1.00 86.69 311 ARG A N 1
ATOM 2515 C CA . ARG A 1 311 ? 3.304 18.505 -15.735 1.00 86.69 311 ARG A CA 1
ATOM 2516 C C . ARG A 1 311 ? 2.746 18.066 -17.088 1.00 86.69 311 ARG A C 1
ATOM 2518 O O . ARG A 1 311 ? 1.678 18.533 -17.464 1.00 86.69 311 ARG A O 1
ATOM 2525 N N . PHE A 1 312 ? 3.450 17.172 -17.784 1.00 85.56 312 PHE A N 1
ATOM 2526 C CA . PHE A 1 312 ? 3.118 16.739 -19.146 1.00 85.56 312 PHE A CA 1
ATOM 2527 C C . PHE A 1 312 ? 3.138 15.206 -19.297 1.00 85.56 312 PHE A C 1
ATOM 2529 O O . PHE A 1 312 ? 3.866 14.697 -20.149 1.00 85.56 312 PHE A O 1
ATOM 2536 N N . PRO A 1 313 ? 2.395 14.457 -18.459 1.00 84.00 313 PRO A N 1
ATOM 2537 C CA . PRO A 1 313 ? 2.307 13.009 -18.605 1.00 84.00 313 PRO A CA 1
ATOM 2538 C C . PRO A 1 313 ? 1.536 12.622 -19.876 1.00 84.00 313 PRO A C 1
ATOM 2540 O O . PRO A 1 313 ? 0.706 13.388 -20.376 1.00 84.00 313 PRO A O 1
ATOM 2543 N N . GLU A 1 314 ? 1.731 11.394 -20.351 1.00 84.38 314 GLU A N 1
ATOM 2544 C CA . GLU A 1 314 ? 0.812 10.802 -21.323 1.00 84.38 314 GLU A CA 1
ATOM 2545 C C . GLU A 1 314 ? -0.568 10.556 -20.689 1.00 84.38 314 GLU A C 1
ATOM 2547 O O . GLU A 1 314 ? -0.683 10.181 -19.519 1.00 84.38 314 GLU A O 1
ATOM 2552 N N . THR A 1 315 ? -1.636 10.781 -21.456 1.00 83.62 315 THR A N 1
ATOM 2553 C CA . THR A 1 315 ? -3.009 10.568 -20.979 1.00 83.62 315 THR A CA 1
ATOM 2554 C C . THR A 1 315 ? -3.368 9.084 -21.019 1.00 83.62 315 THR A C 1
ATOM 2556 O O . THR A 1 315 ? -3.253 8.437 -22.057 1.00 83.62 315 THR A O 1
ATOM 2559 N N . ILE A 1 316 ? -3.891 8.541 -19.915 1.00 83.31 316 ILE A N 1
ATOM 2560 C CA . ILE A 1 316 ? -4.395 7.161 -19.884 1.00 83.31 316 ILE A CA 1
ATOM 2561 C C . ILE A 1 316 ? -5.840 7.131 -20.392 1.00 83.31 316 ILE A C 1
ATOM 2563 O O . ILE A 1 316 ? -6.799 7.360 -19.654 1.00 83.31 316 ILE A O 1
ATOM 2567 N N . HIS A 1 317 ? -6.012 6.833 -21.677 1.00 77.44 317 HIS A N 1
ATOM 2568 C CA . HIS 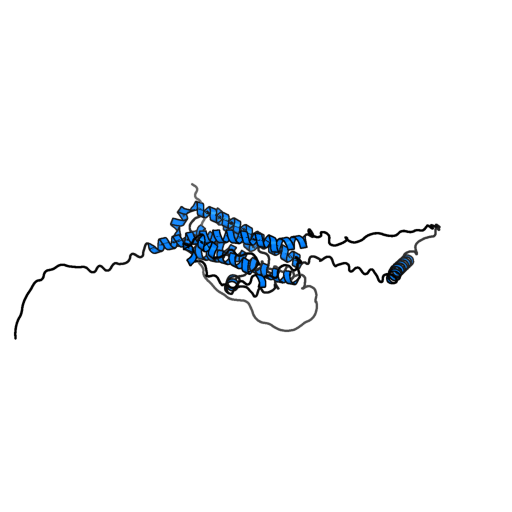A 1 317 ? -7.328 6.871 -22.324 1.00 77.44 317 HIS A CA 1
ATOM 2569 C C . HIS A 1 317 ? -8.283 5.750 -21.876 1.00 77.44 317 HIS A C 1
ATOM 2571 O O . HIS A 1 317 ? -9.500 5.961 -21.838 1.00 77.44 317 HIS A O 1
ATOM 2577 N N . HIS A 1 318 ? -7.735 4.596 -21.489 1.00 78.56 318 HIS A N 1
ATOM 2578 C CA . HIS A 1 318 ? -8.466 3.340 -21.276 1.00 78.56 318 HIS A CA 1
ATOM 2579 C C . HIS A 1 318 ? -9.035 3.148 -19.862 1.00 78.56 318 HIS A C 1
ATOM 2581 O O . HIS A 1 318 ? -9.565 2.084 -19.560 1.00 78.56 318 HIS A O 1
ATOM 2587 N N . LEU A 1 319 ? -8.952 4.165 -18.998 1.00 82.75 319 LEU A N 1
ATOM 2588 C CA . LEU A 1 319 ? -9.606 4.127 -17.690 1.00 82.75 319 LEU A CA 1
ATOM 2589 C C . LEU A 1 319 ? -11.127 4.065 -17.841 1.00 82.75 319 LEU A C 1
ATOM 2591 O O . LEU A 1 319 ? -11.709 4.804 -18.650 1.00 82.75 319 LEU A O 1
ATOM 2595 N N . SER A 1 320 ? -11.772 3.240 -17.015 1.00 84.81 320 SER A N 1
ATOM 2596 C CA . SER A 1 320 ? -13.229 3.198 -16.938 1.00 84.81 320 SER A CA 1
ATOM 2597 C C . SER A 1 320 ? -13.796 4.578 -16.577 1.00 84.81 320 SER A C 1
ATOM 2599 O O . SER A 1 320 ? -13.155 5.390 -15.905 1.00 84.81 320 SER A O 1
ATOM 2601 N N . SER A 1 321 ? -15.027 4.866 -17.010 1.00 85.94 321 SER A N 1
ATOM 2602 C CA . SER A 1 321 ? -15.722 6.117 -16.655 1.00 85.94 321 SER A CA 1
ATOM 2603 C C . SER A 1 321 ? -15.793 6.321 -15.139 1.00 85.94 321 SER A C 1
ATOM 2605 O O . SER A 1 321 ? -15.649 7.435 -14.638 1.00 85.94 321 SER A O 1
ATOM 2607 N N . PHE A 1 322 ? -15.949 5.220 -14.408 1.00 87.12 322 PHE A N 1
ATOM 2608 C CA . PHE A 1 322 ? -15.930 5.195 -12.958 1.00 87.12 322 PHE A CA 1
ATOM 2609 C C . PHE A 1 322 ? -14.556 5.557 -12.380 1.00 87.12 322 PHE A C 1
ATOM 2611 O O . PHE A 1 322 ? -14.483 6.446 -11.533 1.00 87.12 322 PHE A O 1
ATOM 2618 N N . ALA A 1 323 ? -13.473 4.941 -12.868 1.00 89.25 323 ALA A N 1
ATOM 2619 C CA . ALA A 1 323 ? -12.119 5.280 -12.435 1.00 89.25 323 ALA A CA 1
ATOM 2620 C C . ALA A 1 323 ? -11.801 6.756 -12.706 1.00 89.25 323 ALA A C 1
ATOM 2622 O O . ALA A 1 323 ? -11.300 7.446 -11.827 1.00 89.25 323 ALA A O 1
ATOM 2623 N N . LYS A 1 324 ? -12.178 7.282 -13.879 1.00 89.50 324 LYS A N 1
ATOM 2624 C CA . LYS A 1 324 ? -12.013 8.708 -14.214 1.00 89.50 324 LYS A CA 1
ATOM 2625 C C . LYS A 1 324 ? -12.726 9.629 -13.223 1.00 89.50 324 LYS A C 1
ATOM 2627 O O . LYS A 1 324 ? -12.168 10.655 -12.852 1.00 89.50 324 LYS A O 1
ATOM 2632 N N . LYS A 1 325 ? -13.936 9.263 -12.783 1.00 89.88 325 LYS A N 1
ATOM 2633 C CA . LYS A 1 325 ? -14.698 10.038 -11.794 1.00 89.88 325 LYS A CA 1
ATOM 2634 C C . LYS A 1 325 ? -14.014 10.040 -10.426 1.00 89.88 325 LYS A C 1
ATOM 2636 O O . LYS A 1 325 ? -13.925 11.091 -9.805 1.00 89.88 325 LYS A O 1
ATOM 2641 N N . LEU A 1 326 ? -13.539 8.881 -9.974 1.00 89.75 326 LEU A N 1
ATOM 2642 C CA . LEU A 1 326 ? -12.862 8.745 -8.683 1.00 89.75 326 LEU A CA 1
ATOM 2643 C C . LEU A 1 326 ? -11.468 9.391 -8.666 1.00 89.75 326 LEU A C 1
ATOM 2645 O O . LEU A 1 326 ? -11.060 9.937 -7.653 1.00 89.75 326 LEU A O 1
ATOM 2649 N N . LEU A 1 327 ? -10.761 9.397 -9.796 1.00 91.88 327 LEU A N 1
ATOM 2650 C CA . LEU A 1 327 ? -9.430 9.998 -9.931 1.00 91.88 327 LEU A CA 1
ATOM 2651 C C . LEU A 1 327 ? -9.456 11.500 -10.265 1.00 91.88 327 LEU A C 1
ATOM 2653 O O . LEU A 1 327 ? -8.412 12.071 -10.581 1.00 91.88 327 LEU A O 1
ATOM 2657 N N . ALA A 1 328 ? -10.627 12.143 -10.247 1.00 88.69 328 ALA A N 1
ATOM 2658 C CA . ALA A 1 328 ? -10.761 13.561 -10.583 1.00 88.69 328 ALA A CA 1
ATOM 2659 C C . ALA A 1 328 ? -10.153 14.486 -9.511 1.00 88.69 328 ALA A C 1
ATOM 2661 O O . ALA A 1 328 ? -9.653 15.565 -9.837 1.00 88.69 328 ALA A O 1
ATOM 2662 N N . ASN A 1 329 ? -10.159 14.055 -8.249 1.00 82.12 329 ASN A N 1
ATOM 2663 C CA . ASN A 1 329 ? -9.690 14.836 -7.106 1.00 82.12 329 ASN A CA 1
ATOM 2664 C C . ASN A 1 329 ? -8.196 14.595 -6.855 1.00 82.12 329 ASN A C 1
ATOM 2666 O O . ASN A 1 329 ? -7.789 13.903 -5.926 1.00 82.12 329 ASN A O 1
ATOM 2670 N N . ALA A 1 330 ? -7.352 15.150 -7.722 1.00 84.19 330 ALA A N 1
ATOM 2671 C CA . ALA A 1 330 ? -5.910 15.020 -7.560 1.00 84.19 330 ALA A CA 1
ATOM 2672 C C . ALA A 1 330 ? -5.410 15.757 -6.294 1.00 84.19 330 ALA A C 1
ATOM 2674 O O . ALA A 1 330 ? -5.879 16.863 -6.010 1.00 84.19 330 ALA A O 1
ATOM 2675 N N . PRO A 1 331 ? -4.398 15.213 -5.589 1.00 86.69 331 PRO A N 1
ATOM 2676 C CA . PRO A 1 331 ? -3.814 15.871 -4.427 1.00 86.69 331 PRO A CA 1
ATOM 2677 C C . PRO A 1 331 ? -3.235 17.237 -4.818 1.00 86.69 331 PRO A C 1
ATOM 2679 O O . PRO A 1 331 ? -2.671 17.353 -5.922 1.00 86.69 331 PRO A O 1
ATOM 2682 N N . PRO A 1 332 ? -3.284 18.251 -3.933 1.00 81.44 332 PRO A N 1
ATOM 2683 C CA . PRO A 1 332 ? -2.610 19.519 -4.186 1.00 81.44 332 PRO A CA 1
ATOM 2684 C C . PRO A 1 332 ? -1.124 19.263 -4.462 1.00 81.44 332 PRO A C 1
ATOM 2686 O O . PRO A 1 332 ? -0.534 18.302 -3.964 1.00 81.44 332 PRO A O 1
ATOM 2689 N N . ASN A 1 333 ? -0.514 20.067 -5.328 1.00 74.56 333 ASN A N 1
ATOM 2690 C CA . ASN A 1 333 ? 0.942 20.037 -5.428 1.00 74.56 333 ASN A CA 1
ATOM 2691 C C . ASN A 1 333 ? 1.504 20.774 -4.211 1.00 74.56 333 ASN A C 1
ATOM 2693 O O . ASN A 1 333 ? 0.914 21.790 -3.845 1.00 74.56 333 ASN A O 1
ATOM 2697 N N . PRO A 1 334 ? 2.624 20.313 -3.627 1.00 65.94 334 PRO A N 1
ATOM 2698 C CA . PRO A 1 334 ? 3.323 21.110 -2.629 1.00 65.94 334 PRO A CA 1
ATOM 2699 C C . PRO A 1 334 ? 3.601 22.480 -3.243 1.00 65.94 334 PRO A C 1
ATOM 2701 O O . PRO A 1 334 ? 4.005 22.537 -4.415 1.00 65.94 334 PRO A O 1
ATOM 2704 N N . ASP A 1 335 ? 3.304 23.549 -2.496 1.00 54.12 335 ASP A N 1
ATOM 2705 C CA . ASP A 1 335 ? 3.446 24.923 -2.969 1.00 54.12 335 ASP A CA 1
ATOM 2706 C C . ASP A 1 335 ? 4.791 25.054 -3.664 1.00 54.12 335 ASP A C 1
ATOM 2708 O O . ASP A 1 335 ? 5.858 24.884 -3.070 1.00 54.12 335 ASP A O 1
ATOM 2712 N N . SER A 1 336 ? 4.736 25.284 -4.975 1.00 40.38 336 SER A N 1
ATOM 2713 C CA . SER A 1 336 ? 5.926 25.510 -5.765 1.00 40.38 336 SER A CA 1
ATOM 2714 C C . SER A 1 336 ? 6.435 26.897 -5.405 1.00 40.38 336 SER A C 1
ATOM 2716 O O . SER A 1 336 ? 6.236 27.845 -6.162 1.00 40.38 336 SER A O 1
ATOM 2718 N N . GLY A 1 337 ? 7.072 27.030 -4.244 1.00 35.03 337 GLY A N 1
ATOM 2719 C CA . GLY A 1 337 ? 7.960 28.141 -3.969 1.00 35.03 337 GLY A CA 1
ATOM 2720 C C . GLY A 1 337 ? 9.006 28.114 -5.067 1.00 35.03 337 GLY A C 1
ATOM 2721 O O . GLY A 1 337 ? 9.857 27.240 -5.054 1.00 35.03 337 GLY A O 1
ATOM 2722 N N . HIS A 1 338 ? 8.824 28.959 -6.084 1.00 32.16 338 HIS A N 1
ATOM 2723 C CA . HIS A 1 338 ? 9.686 29.246 -7.230 1.00 32.16 338 HIS A CA 1
ATOM 2724 C C . HIS A 1 338 ? 11.066 28.546 -7.252 1.00 32.16 338 HIS A C 1
ATOM 2726 O O . HIS A 1 338 ? 12.092 29.210 -7.232 1.00 32.16 338 HIS A O 1
ATOM 2732 N N . ILE A 1 339 ? 11.130 27.215 -7.401 1.00 43.28 339 ILE A N 1
ATOM 2733 C CA . ILE A 1 339 ? 12.432 26.520 -7.480 1.00 43.28 339 ILE A CA 1
ATOM 2734 C C . ILE A 1 339 ? 13.151 26.875 -8.801 1.00 43.28 339 ILE A C 1
ATOM 2736 O O . ILE A 1 339 ? 14.365 26.769 -8.901 1.00 43.28 339 ILE A O 1
ATOM 2740 N N . PHE A 1 340 ? 12.419 27.383 -9.804 1.00 37.88 340 PHE A N 1
ATOM 2741 C CA . PHE A 1 340 ? 12.983 27.825 -11.089 1.00 37.88 340 PHE A CA 1
ATOM 2742 C C . PHE A 1 340 ? 12.560 29.221 -11.564 1.00 37.88 340 PHE A C 1
ATOM 2744 O O . PHE A 1 340 ? 13.058 29.673 -12.589 1.00 37.88 340 PHE A O 1
ATOM 2751 N N . GLY A 1 341 ? 11.650 29.922 -10.878 1.00 31.47 341 GLY A N 1
ATOM 2752 C CA . GLY A 1 341 ? 11.183 31.227 -11.380 1.00 31.47 341 GLY A CA 1
ATOM 2753 C C . GLY A 1 341 ? 11.911 32.444 -10.811 1.00 31.47 341 GLY A C 1
ATOM 2754 O O . GLY A 1 341 ? 11.579 33.553 -11.204 1.00 31.47 341 GLY A O 1
ATOM 2755 N N . SER A 1 342 ? 12.909 32.251 -9.946 1.00 33.03 342 SER A N 1
ATOM 2756 C CA . SER A 1 342 ? 13.833 33.316 -9.533 1.00 33.03 342 SER A CA 1
ATOM 2757 C C . SER A 1 342 ? 15.134 33.349 -10.345 1.00 33.03 342 SER A C 1
ATOM 2759 O O . SER A 1 342 ? 15.853 34.333 -10.274 1.00 33.03 342 SER A O 1
ATOM 2761 N N . PHE A 1 343 ? 15.435 32.323 -11.152 1.00 36.47 343 PHE A N 1
ATOM 2762 C CA . PHE A 1 343 ? 16.709 32.232 -11.887 1.00 36.47 343 PHE A CA 1
ATOM 2763 C C . PHE A 1 343 ? 16.645 32.692 -13.352 1.00 36.47 343 PHE A C 1
ATOM 2765 O O . PHE A 1 343 ? 17.671 32.721 -14.022 1.00 36.47 343 PHE A O 1
ATOM 2772 N N . LEU A 1 344 ? 15.465 33.056 -13.864 1.00 37.84 344 LEU A N 1
ATOM 2773 C CA . LEU A 1 344 ? 15.277 33.444 -15.271 1.00 37.84 344 LEU A CA 1
ATOM 2774 C C . LEU A 1 344 ? 14.844 34.903 -15.478 1.00 37.84 344 LEU A C 1
ATOM 2776 O O . LEU A 1 344 ? 14.662 35.309 -16.619 1.00 37.84 344 LEU A O 1
ATOM 2780 N N . ASN A 1 345 ? 14.722 35.704 -14.414 1.00 33.84 345 ASN A N 1
ATOM 2781 C CA . ASN A 1 345 ? 14.250 37.093 -14.517 1.00 33.84 345 ASN A CA 1
ATOM 2782 C C . ASN A 1 345 ? 15.344 38.176 -14.460 1.00 33.84 345 ASN A C 1
ATOM 2784 O O . ASN A 1 345 ? 15.008 39.349 -14.572 1.00 33.84 345 ASN A O 1
ATOM 2788 N N . ASP A 1 346 ? 16.630 37.813 -14.398 1.00 36.38 346 ASP A N 1
ATOM 2789 C CA . ASP A 1 346 ? 17.740 38.788 -14.350 1.00 36.38 346 ASP A CA 1
ATOM 2790 C C . ASP A 1 346 ? 18.510 38.941 -15.672 1.00 36.38 346 ASP A C 1
ATOM 2792 O O . ASP A 1 346 ? 19.622 39.462 -15.721 1.00 36.38 346 ASP A O 1
ATOM 2796 N N . SER A 1 347 ? 17.922 38.520 -16.790 1.00 34.75 347 SER A N 1
ATOM 2797 C CA . SER A 1 347 ? 18.538 38.688 -18.108 1.00 34.75 347 SER A CA 1
ATOM 2798 C C . SER A 1 347 ? 17.492 39.075 -19.138 1.00 34.75 347 SER A C 1
ATOM 2800 O O . SER A 1 347 ? 16.995 38.229 -19.856 1.00 34.75 347 SER A O 1
ATOM 2802 N N . HIS A 1 348 ? 17.115 40.354 -19.151 1.00 36.97 348 HIS A N 1
ATOM 2803 C CA . HIS A 1 348 ? 16.859 41.154 -20.356 1.00 36.97 348 HIS A CA 1
ATOM 2804 C C . HIS A 1 348 ? 16.468 42.570 -19.923 1.00 36.97 348 HIS A C 1
ATOM 2806 O O . HIS A 1 348 ? 15.304 42.904 -19.708 1.00 36.97 348 HIS A O 1
ATOM 2812 N N . SER A 1 349 ? 17.490 43.414 -19.786 1.00 32.81 349 SER A N 1
ATOM 2813 C CA . SER A 1 349 ? 17.327 44.857 -19.825 1.00 32.81 349 SER A CA 1
ATOM 2814 C C . SER A 1 349 ? 16.838 45.272 -21.216 1.00 32.81 349 SER A C 1
ATOM 2816 O O . SER A 1 349 ? 17.365 44.832 -22.236 1.00 32.81 349 SER A O 1
ATOM 2818 N N . GLY A 1 350 ? 15.837 46.149 -21.243 1.00 31.33 350 GLY A N 1
ATOM 2819 C CA . GLY A 1 350 ? 15.465 46.913 -22.430 1.00 31.33 350 GLY A CA 1
ATOM 2820 C C . GLY A 1 350 ? 14.465 46.228 -23.356 1.00 31.33 350 GLY A C 1
ATOM 2821 O O . GLY A 1 350 ? 14.836 45.531 -24.289 1.00 31.33 350 GLY A O 1
ATOM 2822 N N . SER A 1 351 ? 13.181 46.532 -23.187 1.00 33.97 351 SER A N 1
ATOM 2823 C CA . SER A 1 351 ? 12.462 47.363 -24.162 1.00 33.97 351 SER A CA 1
ATOM 2824 C C . SER A 1 351 ? 10.968 47.391 -23.843 1.00 33.97 351 SER A C 1
ATOM 2826 O O . SER A 1 351 ? 10.332 46.399 -23.504 1.00 33.97 351 SER A O 1
ATOM 2828 N N . THR A 1 352 ? 10.446 48.599 -23.924 1.00 34.62 352 THR A N 1
ATOM 2829 C CA . THR A 1 352 ? 9.126 49.092 -23.556 1.00 34.62 352 THR A CA 1
ATOM 2830 C C . THR A 1 352 ? 7.973 48.632 -24.459 1.00 34.62 352 THR A C 1
ATOM 2832 O O . THR A 1 352 ? 8.107 48.586 -25.677 1.00 34.62 352 THR A O 1
ATOM 2835 N N . ASN A 1 353 ? 6.799 48.519 -23.820 1.00 33.59 353 ASN A N 1
ATOM 2836 C CA . ASN A 1 353 ? 5.435 48.737 -24.334 1.00 33.59 353 ASN A CA 1
ATOM 2837 C C . ASN A 1 353 ? 4.731 47.622 -25.139 1.00 33.59 353 ASN A C 1
ATOM 2839 O O . ASN A 1 353 ? 4.750 47.645 -26.362 1.00 33.59 353 ASN A O 1
ATOM 2843 N N . SER A 1 354 ? 3.870 46.836 -24.469 1.00 40.16 354 SER A N 1
ATOM 2844 C CA . SER A 1 354 ? 2.450 46.742 -24.874 1.00 40.16 354 SER A CA 1
ATOM 2845 C C . SER A 1 354 ? 1.535 46.132 -23.798 1.00 40.16 354 SER A C 1
ATOM 2847 O O . SER A 1 354 ? 1.579 44.940 -23.517 1.00 40.16 354 SER A O 1
ATOM 2849 N N . ARG A 1 355 ? 0.664 46.989 -23.252 1.00 34.62 355 ARG A N 1
ATOM 2850 C CA . ARG A 1 355 ? -0.778 46.777 -23.019 1.00 34.62 355 ARG A CA 1
ATOM 2851 C C . ARG A 1 355 ? -1.287 45.328 -22.835 1.00 34.62 355 ARG A C 1
ATOM 2853 O O . ARG A 1 355 ? -1.518 44.642 -23.822 1.00 34.62 355 ARG A O 1
ATOM 2860 N N . LEU A 1 356 ? -1.692 44.982 -21.609 1.00 34.88 356 LEU A N 1
ATOM 2861 C CA . LEU A 1 356 ? -3.098 44.684 -21.270 1.00 34.88 356 LEU A CA 1
ATOM 2862 C C . LEU A 1 356 ? -3.277 44.672 -19.741 1.00 34.88 356 LEU A C 1
ATOM 2864 O O . LEU A 1 356 ? -2.685 43.875 -19.022 1.00 34.88 356 LEU A O 1
ATOM 2868 N N . LEU A 1 357 ? -4.062 45.642 -19.276 1.00 31.23 357 LEU A N 1
ATOM 2869 C CA . LEU A 1 357 ? -4.498 45.883 -17.900 1.00 31.23 357 LEU A CA 1
ATOM 2870 C C . LEU A 1 357 ? -5.840 45.180 -17.641 1.00 31.23 357 LEU A C 1
ATOM 2872 O O . LEU A 1 357 ? -6.566 44.893 -18.589 1.00 31.23 357 LEU A O 1
ATOM 2876 N N . THR A 1 358 ? -6.187 45.093 -16.350 1.00 33.09 358 THR A N 1
ATOM 2877 C CA . THR A 1 358 ? -7.440 44.659 -15.681 1.00 33.09 358 THR A CA 1
ATOM 2878 C C . THR A 1 358 ? -7.508 43.162 -15.323 1.00 33.09 358 THR A C 1
ATOM 2880 O O . THR A 1 358 ? -7.262 42.319 -16.166 1.00 33.09 358 THR A O 1
ATOM 2883 N N . GLN A 1 359 ? -7.800 42.742 -14.083 1.00 33.50 359 GLN A N 1
ATOM 2884 C CA . GLN A 1 359 ? -8.545 43.410 -13.009 1.00 33.50 359 GLN A CA 1
ATOM 2885 C C . GLN A 1 359 ? -8.249 42.808 -11.616 1.00 33.50 359 GLN A C 1
ATOM 2887 O O . GLN A 1 359 ? -7.774 41.684 -11.486 1.00 33.50 359 GLN A O 1
ATOM 2892 N N . ALA A 1 360 ? -8.529 43.621 -10.599 1.00 30.09 360 ALA A N 1
ATOM 2893 C CA . ALA A 1 360 ? -8.156 43.524 -9.197 1.00 30.09 360 ALA A CA 1
ATOM 2894 C C . ALA A 1 360 ? -8.917 42.483 -8.350 1.00 30.09 360 ALA A C 1
ATOM 2896 O O . ALA A 1 360 ? -10.076 42.169 -8.601 1.00 30.09 360 ALA A O 1
ATOM 2897 N N . SER A 1 361 ? -8.204 42.025 -7.315 1.00 32.25 361 SER A N 1
ATOM 2898 C CA . SER A 1 361 ? -8.567 41.944 -5.888 1.00 32.25 361 SER A CA 1
ATOM 2899 C C . SER A 1 361 ? -10.028 42.188 -5.458 1.00 32.25 361 SER A C 1
ATOM 2901 O O . SER A 1 361 ? -10.658 43.154 -5.873 1.00 32.25 361 SER A O 1
ATOM 2903 N N . GLU A 1 362 ? -10.430 41.379 -4.464 1.00 31.64 362 GLU A N 1
ATOM 2904 C CA . GLU A 1 362 ? -11.542 41.507 -3.498 1.00 31.64 362 GLU A CA 1
ATOM 2905 C C . GLU A 1 362 ? -12.844 40.710 -3.733 1.00 31.64 362 GLU A C 1
ATOM 2907 O O . GLU A 1 362 ? -13.707 41.060 -4.533 1.00 31.64 362 GLU A O 1
ATOM 2912 N N . ARG A 1 363 ? -13.054 39.704 -2.866 1.00 36.28 363 ARG A N 1
ATOM 2913 C CA . ARG A 1 363 ? -14.350 39.305 -2.269 1.00 36.28 363 ARG A CA 1
ATOM 2914 C C . ARG A 1 363 ? -14.047 38.818 -0.832 1.00 36.28 363 ARG A C 1
ATOM 2916 O O . ARG A 1 363 ? -13.298 37.862 -0.695 1.00 36.28 363 ARG A O 1
ATOM 2923 N N . SER A 1 364 ? -14.359 39.554 0.252 1.00 33.22 364 SER A N 1
ATOM 2924 C CA . SER A 1 364 ? -15.680 39.735 0.922 1.00 33.22 364 SER A CA 1
ATOM 2925 C C . SER A 1 364 ? -16.317 38.393 1.346 1.00 33.22 364 SER A C 1
ATOM 2927 O O . SER A 1 364 ? -16.419 37.528 0.490 1.00 33.22 364 SER A O 1
ATOM 2929 N N . LYS A 1 365 ? -16.846 38.114 2.555 1.00 37.28 365 LYS A N 1
ATOM 2930 C CA . LYS A 1 365 ? -17.381 38.875 3.717 1.00 37.28 365 LYS A CA 1
ATOM 2931 C C . LYS A 1 365 ? -17.700 37.829 4.836 1.00 37.28 365 LYS A C 1
ATOM 2933 O O . LYS A 1 365 ? -18.107 36.728 4.496 1.00 37.28 365 LYS A O 1
ATOM 2938 N N . SER A 1 366 ? -17.364 38.050 6.117 1.00 33.66 366 SER A N 1
ATOM 2939 C CA . SER A 1 366 ? -18.219 38.548 7.233 1.00 33.66 366 SER A CA 1
ATOM 2940 C C . SER A 1 366 ? -18.750 37.486 8.222 1.00 33.66 366 SER A C 1
ATOM 2942 O O . SER A 1 366 ? -19.495 36.603 7.808 1.00 33.66 366 SER A O 1
ATOM 2944 N N . CYS A 1 367 ? -18.434 37.664 9.516 1.00 34.03 367 CYS A N 1
ATOM 2945 C CA . CYS A 1 367 ? -19.281 37.576 10.734 1.00 34.03 367 CYS A CA 1
ATOM 2946 C C . CYS A 1 367 ? -18.382 37.231 11.939 1.00 34.03 367 CYS A C 1
ATOM 2948 O O . CYS A 1 367 ? -17.539 36.358 11.816 1.00 34.03 367 CYS A O 1
ATOM 2950 N N . SER A 1 368 ? -18.503 37.755 13.156 1.00 35.78 368 SER A N 1
ATOM 2951 C CA . SER A 1 368 ? -19.115 38.940 13.762 1.00 35.78 368 SER A CA 1
ATOM 2952 C C . SER A 1 368 ? -18.651 38.906 15.232 1.00 35.78 368 SER A C 1
ATOM 2954 O O . SER A 1 368 ? -18.545 37.836 15.825 1.00 35.78 368 SER A O 1
ATOM 2956 N N . LEU A 1 369 ? -18.377 40.083 15.784 1.00 31.84 369 LEU A N 1
ATOM 2957 C CA . LEU A 1 369 ? -18.064 40.431 17.174 1.00 31.84 369 LEU A CA 1
ATOM 2958 C C . LEU A 1 369 ? -18.820 39.650 18.274 1.00 31.84 369 LEU A C 1
ATOM 2960 O O . LEU A 1 369 ? -20.049 39.621 18.250 1.00 31.84 369 LEU A O 1
ATOM 2964 N N . ARG A 1 370 ? -18.122 39.251 19.355 1.00 33.34 370 ARG A N 1
ATOM 2965 C CA . ARG A 1 370 ? -18.374 39.816 20.701 1.00 33.34 370 ARG A CA 1
ATOM 2966 C C . ARG A 1 370 ? -17.300 39.465 21.743 1.00 33.34 370 ARG A C 1
ATOM 2968 O O . ARG A 1 370 ? -16.768 38.367 21.787 1.00 33.34 370 ARG A O 1
ATOM 2975 N N . SER A 1 371 ? -17.042 40.482 22.552 1.00 32.22 371 SER A N 1
ATOM 2976 C CA . SER A 1 371 ? -16.135 40.681 23.685 1.00 32.22 371 SER A CA 1
ATOM 2977 C C . SER A 1 371 ? -16.382 39.799 24.914 1.00 32.22 371 SER A C 1
ATOM 2979 O O . SER A 1 371 ? -17.533 39.465 25.170 1.00 32.22 371 SER A O 1
ATOM 2981 N N . HIS A 1 372 ? -15.334 39.568 25.719 1.00 36.97 372 HIS A N 1
ATOM 2982 C CA . HIS A 1 372 ? -15.252 39.831 27.178 1.00 36.97 372 HIS A CA 1
ATOM 2983 C C . HIS A 1 372 ? -13.898 39.301 27.708 1.00 36.97 372 HIS A C 1
ATOM 2985 O O . HIS A 1 372 ? -13.636 38.109 27.633 1.00 36.97 372 HIS A O 1
ATOM 2991 N N . THR A 1 373 ? -12.913 40.186 27.916 1.00 35.06 373 THR A N 1
ATOM 2992 C CA . THR A 1 373 ? -12.414 40.706 29.218 1.00 35.06 373 THR A CA 1
ATOM 2993 C C . THR A 1 373 ? -11.789 39.676 30.160 1.00 35.06 373 THR A C 1
ATOM 2995 O O . THR A 1 373 ? -12.477 38.800 30.673 1.00 35.06 373 THR A O 1
ATOM 2998 N N . ASP A 1 374 ? -10.495 39.908 30.413 1.00 30.08 374 ASP A N 1
ATOM 2999 C CA . ASP A 1 374 ? -9.675 39.473 31.546 1.00 30.08 374 ASP A CA 1
ATOM 3000 C C . ASP A 1 374 ? -10.425 39.375 32.877 1.00 30.08 374 ASP A C 1
ATOM 3002 O O . ASP A 1 374 ? -11.236 40.244 33.193 1.00 30.08 374 ASP A O 1
ATOM 3006 N N . MET A 1 375 ? -10.041 38.387 33.690 1.00 35.94 375 MET A N 1
ATOM 3007 C CA . MET A 1 375 ? -9.704 38.559 35.111 1.00 35.94 375 MET A CA 1
ATOM 3008 C C . MET A 1 375 ? -9.026 37.280 35.630 1.00 35.94 375 MET A C 1
ATOM 3010 O O . MET A 1 375 ? -9.613 36.199 35.647 1.00 35.94 375 MET A O 1
ATOM 3014 N N . SER A 1 376 ? -7.780 37.436 36.072 1.00 33.53 376 SER A N 1
ATOM 3015 C CA . SER A 1 376 ? -7.039 36.502 36.918 1.00 33.53 376 SER A CA 1
ATOM 3016 C C . SER A 1 376 ? -7.756 36.257 38.248 1.00 33.53 376 SER A C 1
ATOM 3018 O O . SER A 1 376 ? -8.164 37.219 38.890 1.00 33.53 376 SER A O 1
ATOM 3020 N N . ALA A 1 377 ? -7.788 35.010 38.721 1.00 37.84 377 ALA A N 1
ATOM 3021 C CA . ALA A 1 377 ? -7.664 34.681 40.144 1.00 37.84 377 ALA A CA 1
ATOM 3022 C C . ALA A 1 377 ? -7.404 33.176 40.332 1.00 37.84 377 ALA A C 1
ATOM 3024 O O . ALA A 1 377 ? -8.204 32.324 39.960 1.00 37.84 377 ALA A O 1
ATOM 3025 N N . THR A 1 378 ? -6.244 32.908 40.920 1.00 34.09 378 THR A N 1
ATOM 3026 C CA . THR A 1 378 ? -5.833 31.751 41.726 1.00 34.09 378 THR A CA 1
ATOM 3027 C C . THR A 1 378 ? -6.950 31.039 42.492 1.00 34.09 378 THR A C 1
ATOM 3029 O O . THR A 1 378 ? -7.764 31.720 43.103 1.00 34.09 378 THR A O 1
ATOM 3032 N N . TYR A 1 379 ? -6.870 29.707 42.609 1.00 36.59 379 TYR A N 1
ATOM 3033 C CA . TYR A 1 379 ? -6.973 29.015 43.903 1.00 36.59 379 TYR A CA 1
ATOM 3034 C C . TYR A 1 379 ? -6.339 27.617 43.832 1.00 36.59 379 TYR A C 1
ATOM 3036 O O . TYR A 1 379 ? -6.634 26.832 42.933 1.00 36.59 379 TYR A O 1
ATOM 3044 N N . GLU A 1 380 ? -5.450 27.358 44.790 1.00 34.09 380 GLU A N 1
ATOM 3045 C CA . GLU A 1 380 ? -4.910 26.051 45.162 1.00 34.09 380 GLU A CA 1
ATOM 3046 C C . GLU A 1 380 ? -5.998 25.164 45.790 1.00 34.09 380 GLU A C 1
ATOM 3048 O O . GLU A 1 380 ? -6.792 25.646 46.603 1.00 34.09 380 GLU A O 1
ATOM 3053 N N . ALA A 1 381 ? -5.972 23.874 45.445 1.00 49.56 381 ALA A N 1
ATOM 3054 C CA . ALA A 1 381 ? -6.173 22.713 46.319 1.00 49.56 381 ALA A CA 1
ATOM 3055 C C . ALA A 1 381 ? -5.674 21.459 45.586 1.00 49.56 381 ALA A C 1
ATOM 3057 O O . ALA A 1 381 ? -6.003 21.325 44.383 1.00 49.56 381 ALA A O 1
#

Radius of gyration: 38.16 Å; chains: 1; bounding box: 171×70×91 Å

Secondary structure (DSSP, 8-state):
-----------------------SSHHHHHHHHHHHHHHHHHHHHHHHHHHHHHHHIIIIIHHHHHHHHTTT----S-------------------------S--SSHHHHHHHHHHHHHHHHHTSS-TT---------PPPHHHHHHHHHHHHHHHHHHHHHHHHHHHHHHHHHTHHHHHHHHHHHTTHHHHHHHHHHHHHHHHHHS---PPPHHHHHHH-GGGGGGSPPP-S---HHHH----BTTB--HHHHHHHHHHHHHHHHHHHHHHHHHHHHHHHHHTTS--HHHHHHHHHHHHHHHTSPPPPSSPPP-TT--HHHHHHTTSPPPPP----TTTSSSSSS----------------------------------

pLDDT: mean 71.59, std 25.09, range [30.08, 98.38]

Foldseek 3Di:
DDDDDDDDDDDDDDDDDPDPDDPPPPVLVVLLVLLVLLLLLLVLLLVLLVQLLVVCCVQPQVLLCCLVVVVPPDDPDDDDDDDDDDDDDDDDDDDDDDDDDDDPDDPVVVVVVVVVVVVVVVVVVPPPPDDPPPPPPPPDCDPLSVVLNVQSVLLSVLLVLLSVLSVVVSVVCVVCVVLCSVCSNLLSVLNVLSLLSSVLSVVSCLLAVDDGDDVVVSCVVPVVSNVVDDDDPPDDPSCVQDDRCPVSPCDPLNSLSSLQSSQLSLLSSLSNLVSLLVSLVSVCVRDPDVSSVVSNVVSVVSLLSNAFHDPRGDHRPRRDPVSCVSSVDGRDGNPCPCPPPVPPPPPDPDDDDDDDDDDDDDDDDDDDDDDDDDDDDDDDD

Organism: Onchocerca volvulus (NCBI:txid6282)